Protein AF-A0A8U0UR99-F1 (afdb_monomer)

Radius of gyration: 28.49 Å; Cα contacts (8 Å, |Δi|>4): 648; chains: 1; bounding box: 60×108×76 Å

Nearest PDB structures (foldseek):
  6sn1-assembly1_B  TM=9.703E-01  e=7.202E-58  Homo sapiens
  9fa7-assembly1_B  TM=9.699E-01  e=3.843E-52  Homo sapiens
  8pk5-assembly1_B  TM=9.490E-01  e=1.479E-50  Homo sapiens
  8rbx-assembly1_n  TM=5.614E-01  e=5.878E-36  Homo sapiens
  6to1-assembly1_A  TM=5.050E-01  e=6.524E-07  Porphyromonas gingivalis ATCC 33277

Secondary structure (DSSP, 8-state):
---------------------SS-----SSHHHHTTS----------------------------EEEEEE-SS-------EEEEEEE-BGGGGSBP--SSS---BHHHHHHHHHHHHHHHHHHH-TT-EEEEEEESSSEEEEEEEES-HHHHHHHHHTPPPBS---HHHHHHHHHHHHHHHT-SSS-EEEEEEE-----SSTT-HHHHHHHGGG--GGG--SPSPSSSEEEEEEEEEEHHHHHHTTHHHHHHHHHHHTTT-EEEEEESS---HHHHHHHHHHHHHHHS--EEEEEEETTEEEEEEEESPPPPEEE-SSS--EEEPPPSEEEEEEEEEHHHH-S--EEEEEEEEE----SS-SSS-------TTHHHHHHHHHTTS--HHHHHHHHHHHHTEEEEEE-S--SS---EEEEEE-

Sequence (423 aa):
MRRLAPASFLSRGFFVPAAVRGRKVYADGLCRRWARGWRFRDEVVSENPGGAPQGKGSQAGRNLRLFVCTLTGNTGIIFIMPTVVVMDVSLSMTRPVSIEGSEEYQRKHLAAHGLTMLFEHMATNYKLEFTALVVFSSLWELMVPFTRDYNTLQEALSNMDDYDKTCLESALVGVCNIVQQEWGGAIPCQVVLVTDGCLGIGRGSLRHSLATHSQRGESNRFPLPFPFPSKLYIMCMANLEELQSTDSLDCLERLIDLNNGEGQIFTIDGPLCLKNVQSMFGKLIDLAYTPFHAVLKCGHLTADVQVFPRPEPFVVDEEIDPIPKVINTDLEIVGFIDIADISSPPVLSRHLVLPIALNKEGDEVGTGITDDNEDENSANQIAGKIPNFCVLLHGSLKVEGMVAIVQLGKEEVTDHLLAITWG

Solvent-accessible surface area (backbone atoms only — not comparable to full-atom values): 25222 Å² total; per-residue (Å²): 137,81,88,86,83,88,83,89,86,88,81,90,77,87,82,76,87,83,82,87,70,73,101,62,89,80,86,77,83,60,73,82,55,60,85,68,69,79,67,84,83,82,79,84,78,87,81,82,91,87,82,87,83,92,77,97,74,83,87,78,78,80,79,69,51,31,34,34,34,32,49,63,73,91,56,100,67,89,51,52,45,40,38,38,38,38,37,52,32,18,51,74,28,64,42,72,42,86,58,103,59,101,58,88,44,26,34,46,54,47,50,41,54,30,49,44,55,52,39,54,47,32,60,71,67,38,61,79,43,33,39,24,38,32,41,31,13,72,60,58,46,76,79,39,68,76,36,66,58,43,64,63,56,48,55,52,58,75,68,68,71,85,36,72,42,39,21,60,66,61,35,47,45,48,53,53,51,56,44,41,72,77,63,39,53,83,43,47,34,42,34,41,36,38,38,56,56,68,48,49,78,60,91,55,6,47,69,49,52,62,74,44,51,92,77,49,57,86,95,63,55,70,57,60,48,59,83,31,52,53,36,43,35,36,43,40,58,39,26,50,68,61,31,60,76,65,63,31,43,66,58,53,54,49,52,29,56,44,34,79,53,36,45,50,80,44,68,34,89,63,77,66,45,66,72,52,41,45,54,48,43,47,52,49,37,69,72,74,60,56,73,36,70,32,39,43,30,50,85,89,49,62,33,49,26,36,39,34,48,61,84,74,68,44,73,59,55,94,86,66,80,66,51,68,48,63,75,45,50,61,37,39,46,79,48,72,46,48,45,81,77,64,63,79,69,69,54,85,54,57,26,35,63,40,78,51,82,78,70,96,70,78,97,70,81,75,100,70,96,74,95,62,90,68,49,67,62,52,50,50,60,51,50,75,70,51,92,51,48,60,61,54,49,43,55,46,29,61,73,73,47,28,25,38,32,24,42,34,64,81,93,73,97,67,74,47,38,29,35,38,30,62,78

pLDDT: mean 72.38, std 26.04, range [21.88, 98.31]

Foldseek 3Di:
DDDDDDDDDDDDDDDDDQDDDPDDGDDDDDPVVPVPPDDDDDPDDDDDDDDDDDDDDDPPPFQAAEAAAEAEDDDDDDLEAAEEEEEEQEPQQQDFFDDPDDDGDGLLNLLLLLVLLVLVLCVPQVLRYWYWYWYDAPAIDGQGATDSPSVSVSVSSVDRDHHHGGQVQNVLVVVLVRCCVPPNAEHEYEYEYEEQLRQGDDPRGLVVCVVCQVVDDPVRHGCFPPSHRYAYEYEHSHAPVVCVVVVSVVSVVVRCVSVVVRYDYFHFHDGRDNVSSNVSSVVVCVVQVHWQWAWEDEPPAIFIKTKPPQDDFDFDDPPPDTDTDAFDSYWYFPFKDACVVCPDRNHPHYIYIGGDDDDPDDPDDDDDDDDCPPVVVVSVVVVVVDDHVSVVVQVVCVVRRMWTWIDGDDDDDHNYIYTHHYD

Structure (mmCIF, N/CA/C/O backbone):
data_AF-A0A8U0UR99-F1
#
_entry.id   AF-A0A8U0UR99-F1
#
loop_
_atom_site.group_PDB
_atom_site.id
_atom_site.type_symbol
_atom_site.label_atom_id
_atom_site.label_alt_id
_atom_site.label_comp_id
_atom_site.label_asym_id
_atom_site.label_entity_id
_atom_site.label_seq_id
_atom_site.pdbx_PDB_ins_code
_atom_site.Cartn_x
_atom_site.Cartn_y
_atom_site.Cartn_z
_atom_site.occupancy
_atom_site.B_iso_or_equiv
_atom_site.auth_seq_id
_atom_site.auth_comp_id
_atom_site.auth_asym_id
_atom_site.auth_atom_id
_atom_site.pdbx_PDB_model_num
ATOM 1 N N . MET A 1 1 ? 21.511 62.601 -39.866 1.00 32.75 1 MET A N 1
ATOM 2 C CA . MET A 1 1 ? 22.386 62.887 -38.699 1.00 32.75 1 MET A CA 1
ATOM 3 C C . MET A 1 1 ? 21.766 62.180 -37.497 1.00 32.75 1 MET A C 1
ATOM 5 O O . MET A 1 1 ? 20.553 62.233 -37.410 1.00 32.75 1 MET A O 1
ATOM 9 N N . ARG A 1 2 ? 22.466 61.483 -36.593 1.00 25.64 2 ARG A N 1
ATOM 10 C CA . ARG A 1 2 ? 23.916 61.329 -36.341 1.00 25.64 2 ARG A CA 1
ATOM 11 C C . ARG A 1 2 ? 24.301 59.834 -36.271 1.00 25.64 2 ARG A C 1
ATOM 13 O O . ARG A 1 2 ? 23.440 58.999 -36.030 1.00 25.64 2 ARG A O 1
ATOM 20 N N . ARG A 1 3 ? 25.591 59.515 -36.437 1.00 21.88 3 ARG A N 1
ATOM 21 C CA . ARG A 1 3 ? 26.181 58.250 -35.950 1.00 21.88 3 ARG A CA 1
ATOM 22 C C . ARG A 1 3 ? 26.460 58.371 -34.448 1.00 21.88 3 ARG A C 1
ATOM 24 O O . ARG A 1 3 ? 26.805 59.469 -34.022 1.00 21.88 3 ARG A O 1
ATOM 31 N N . LEU A 1 4 ? 26.460 57.249 -33.727 1.00 24.34 4 LEU A N 1
ATOM 32 C CA . LEU A 1 4 ? 27.443 56.942 -32.678 1.00 24.34 4 LEU A CA 1
ATOM 33 C C . LEU A 1 4 ? 27.508 55.415 -32.458 1.00 24.34 4 LEU A C 1
ATOM 35 O O . LEU A 1 4 ? 26.488 54.749 -32.338 1.00 24.34 4 LEU A O 1
ATOM 39 N N . ALA A 1 5 ? 28.733 54.901 -32.458 1.00 22.67 5 ALA A N 1
ATOM 40 C CA . ALA A 1 5 ? 29.215 53.575 -32.041 1.00 22.67 5 ALA A CA 1
ATOM 41 C C . ALA A 1 5 ? 30.463 53.858 -31.147 1.00 22.67 5 ALA A C 1
ATOM 43 O O . ALA A 1 5 ? 30.849 55.036 -31.121 1.00 22.67 5 ALA A O 1
ATOM 44 N N . PRO A 1 6 ? 31.152 52.909 -30.458 1.00 35.91 6 PRO A N 1
ATOM 45 C CA . PRO A 1 6 ? 31.175 51.436 -30.566 1.00 35.91 6 PRO A CA 1
ATOM 46 C C . PRO A 1 6 ? 30.788 50.769 -29.195 1.00 35.91 6 PRO A C 1
ATOM 48 O O . PRO A 1 6 ? 30.000 51.381 -28.487 1.00 35.91 6 PRO A O 1
ATOM 51 N N . ALA A 1 7 ? 31.179 49.557 -28.744 1.00 22.98 7 ALA A N 1
ATOM 52 C CA . ALA A 1 7 ? 32.181 48.598 -29.228 1.00 22.98 7 ALA A CA 1
ATOM 53 C C . ALA A 1 7 ? 31.966 47.115 -28.819 1.00 22.98 7 ALA A C 1
ATOM 55 O O . ALA A 1 7 ? 31.486 46.806 -27.738 1.00 22.98 7 ALA A O 1
ATOM 56 N N . SER A 1 8 ? 32.407 46.230 -29.722 1.00 22.56 8 SER A N 1
ATOM 57 C CA . SER A 1 8 ? 33.081 44.922 -29.548 1.00 22.56 8 SER A CA 1
ATOM 58 C C . SER A 1 8 ? 33.061 44.145 -28.212 1.00 22.56 8 SER A C 1
ATOM 60 O O . SER A 1 8 ? 33.629 44.610 -27.228 1.00 22.56 8 SER A O 1
ATOM 62 N N . PHE A 1 9 ? 32.761 42.839 -28.291 1.00 22.05 9 PHE A N 1
ATOM 63 C CA . PHE A 1 9 ? 33.814 41.802 -28.395 1.00 22.05 9 PHE A CA 1
ATOM 64 C C . PHE A 1 9 ? 33.295 40.511 -29.068 1.00 22.05 9 PHE A C 1
ATOM 66 O O . PHE A 1 9 ? 32.100 40.234 -29.061 1.00 22.05 9 PHE A O 1
ATOM 73 N N . LEU A 1 10 ? 34.197 39.746 -29.695 1.00 23.77 10 LEU A N 1
ATOM 74 C CA . LEU A 1 10 ? 33.913 38.485 -30.399 1.00 23.77 10 LEU A CA 1
ATOM 75 C C . LEU A 1 10 ? 34.234 37.271 -29.515 1.00 23.77 10 LEU A C 1
ATOM 77 O O . LEU A 1 10 ? 35.324 37.203 -28.954 1.00 23.77 10 LEU A O 1
ATOM 81 N N . SER A 1 11 ? 33.389 36.240 -29.551 1.00 22.81 11 SER A N 1
ATOM 82 C CA . SER A 1 11 ? 33.832 34.848 -29.398 1.00 22.81 11 SER A CA 1
ATOM 83 C C . SER A 1 11 ? 33.052 33.940 -30.360 1.00 22.81 11 SER A C 1
ATOM 85 O O . SER A 1 11 ? 31.948 34.265 -30.800 1.00 22.81 11 SER A O 1
ATOM 87 N N . ARG A 1 12 ? 33.693 32.860 -30.821 1.00 22.92 12 ARG A N 1
ATOM 88 C CA . ARG A 1 12 ? 33.238 32.066 -31.975 1.00 22.92 12 ARG A CA 1
ATOM 89 C C . ARG A 1 12 ? 32.250 30.978 -31.552 1.00 22.92 12 ARG A C 1
ATOM 91 O O . ARG A 1 12 ? 32.656 30.009 -30.921 1.00 22.92 12 ARG A O 1
ATOM 98 N N . GLY A 1 13 ? 30.997 31.081 -31.989 1.00 22.08 13 GLY A N 1
ATOM 99 C CA . GLY A 1 13 ? 30.072 29.947 -31.977 1.00 22.08 13 GLY A CA 1
ATOM 100 C C . GLY A 1 13 ? 30.365 28.985 -33.133 1.00 22.08 13 GLY A C 1
ATOM 101 O O . GLY A 1 13 ? 30.392 29.404 -34.291 1.00 22.08 13 GLY A O 1
ATOM 102 N N . PHE A 1 14 ? 30.558 27.697 -32.838 1.00 21.89 14 PHE A N 1
ATOM 103 C CA . PHE A 1 14 ? 30.537 26.649 -33.861 1.00 21.89 14 PHE A CA 1
ATOM 104 C C . PHE A 1 14 ? 29.090 26.418 -34.317 1.00 21.89 14 PHE A C 1
ATOM 106 O O . PHE A 1 14 ? 28.300 25.785 -33.621 1.00 21.89 14 PHE A O 1
ATOM 113 N N . PHE A 1 15 ? 28.743 26.926 -35.499 1.00 22.31 15 PHE A N 1
ATOM 114 C CA . PHE A 1 15 ? 27.506 26.556 -36.184 1.00 22.31 15 PHE A CA 1
ATOM 115 C C . PHE A 1 15 ? 27.646 25.149 -36.779 1.00 22.31 15 PHE A C 1
ATOM 117 O O . PHE A 1 15 ? 28.438 24.944 -37.698 1.00 22.31 15 PHE A O 1
ATOM 124 N N . VAL A 1 16 ? 26.834 24.201 -36.308 1.00 24.34 16 VAL A N 1
ATOM 125 C CA . VAL A 1 16 ? 26.556 22.956 -37.040 1.00 24.34 16 VAL A CA 1
ATOM 126 C C . VAL A 1 16 ? 25.302 23.195 -37.894 1.00 24.34 16 VAL A C 1
ATOM 128 O O . VAL A 1 16 ? 24.272 23.593 -37.345 1.00 24.34 16 VAL A O 1
ATOM 131 N N . PRO A 1 17 ? 25.348 23.013 -39.227 1.00 23.81 17 PRO A N 1
ATOM 132 C CA . PRO A 1 17 ? 24.218 23.332 -40.092 1.00 23.81 17 PRO A CA 1
ATOM 133 C C . PRO A 1 17 ? 23.117 22.265 -39.996 1.00 23.81 17 PRO A C 1
ATOM 135 O O . PRO A 1 17 ? 23.226 21.183 -40.570 1.00 23.81 17 PRO A O 1
ATOM 138 N N . ALA A 1 18 ? 22.014 22.592 -39.322 1.00 25.95 18 ALA A N 1
ATOM 139 C CA . ALA A 1 18 ? 20.805 21.774 -39.341 1.00 25.95 18 ALA A CA 1
ATOM 140 C C . ALA A 1 18 ? 20.075 21.916 -40.692 1.00 25.95 18 ALA A C 1
ATOM 142 O O . ALA A 1 18 ? 19.408 22.917 -40.957 1.00 25.95 18 ALA A O 1
ATOM 143 N N . ALA A 1 19 ? 20.180 20.903 -41.555 1.00 25.22 19 ALA A N 1
ATOM 144 C CA . ALA A 1 19 ? 19.436 20.851 -42.812 1.00 25.22 19 ALA A CA 1
ATOM 145 C C . ALA A 1 19 ? 17.978 20.414 -42.566 1.00 25.22 19 ALA A C 1
ATOM 147 O O . ALA A 1 19 ? 17.679 19.228 -42.431 1.00 25.22 19 ALA A O 1
ATOM 148 N N . VAL A 1 20 ? 17.050 21.374 -42.523 1.00 25.61 20 VAL A N 1
ATOM 149 C CA . VAL A 1 20 ? 15.618 21.097 -42.327 1.00 25.61 20 VAL A CA 1
ATOM 150 C C . VAL A 1 20 ? 14.981 20.572 -43.619 1.00 25.61 20 VAL A C 1
ATOM 152 O O . VAL A 1 20 ? 14.888 21.287 -44.617 1.00 25.61 20 VAL A O 1
ATOM 155 N N . ARG A 1 21 ? 14.465 19.336 -43.591 1.00 23.89 21 ARG A N 1
ATOM 156 C CA . ARG A 1 21 ? 13.593 18.773 -44.639 1.00 23.89 21 ARG A CA 1
ATOM 157 C C . ARG A 1 21 ? 12.435 17.984 -44.012 1.00 23.89 21 ARG A C 1
ATOM 159 O O . ARG A 1 21 ? 12.534 16.787 -43.765 1.00 23.89 21 ARG A O 1
ATOM 166 N N . GLY A 1 22 ? 11.312 18.669 -43.788 1.00 35.94 22 GLY A N 1
ATOM 167 C CA . GLY A 1 22 ? 10.090 18.083 -43.219 1.00 35.94 22 GLY A CA 1
ATOM 168 C C . GLY A 1 22 ? 10.122 17.896 -41.694 1.00 35.94 22 GLY A C 1
ATOM 169 O O . GLY A 1 22 ? 11.086 18.257 -41.025 1.00 35.94 22 GLY A O 1
ATOM 170 N N . ARG A 1 23 ? 9.037 17.342 -41.130 1.00 25.88 23 ARG A N 1
ATOM 171 C CA . ARG A 1 23 ? 8.824 17.171 -39.675 1.00 25.88 23 ARG A CA 1
ATOM 172 C C . ARG A 1 23 ? 9.612 15.994 -39.059 1.00 25.88 23 ARG A C 1
ATOM 174 O O . ARG A 1 23 ? 9.027 15.179 -38.351 1.00 25.88 23 ARG A O 1
ATOM 181 N N . LYS A 1 24 ? 10.917 15.873 -39.322 1.00 26.02 24 LYS A N 1
ATOM 182 C CA . LYS A 1 24 ? 11.817 14.968 -38.579 1.00 26.02 24 LYS A CA 1
ATOM 183 C C . LYS A 1 24 ? 13.191 15.609 -38.393 1.00 26.02 24 LYS A C 1
ATOM 185 O O . LYS A 1 24 ? 13.793 16.068 -39.359 1.00 26.02 24 LYS A O 1
ATOM 190 N N . VAL A 1 25 ? 13.681 15.597 -37.156 1.00 27.34 25 VAL A N 1
ATOM 191 C CA . VAL A 1 25 ? 15.078 15.896 -36.817 1.00 27.34 25 VAL A CA 1
ATOM 192 C C . VAL A 1 25 ? 15.845 14.576 -36.852 1.00 27.34 25 VAL A C 1
ATOM 194 O O . VAL A 1 25 ? 15.383 13.589 -36.283 1.00 27.34 25 VAL A O 1
ATOM 197 N N . TYR A 1 26 ? 16.992 14.546 -37.527 1.00 26.92 26 TYR A N 1
ATOM 198 C CA . TYR A 1 26 ? 17.878 13.382 -37.561 1.00 26.92 26 TYR A CA 1
ATOM 199 C C . TYR A 1 26 ? 19.118 13.659 -36.709 1.00 26.92 26 TYR A C 1
ATOM 201 O O . TYR A 1 26 ? 19.802 14.657 -36.931 1.00 26.92 26 TYR A O 1
ATOM 209 N N . ALA A 1 27 ? 19.418 12.767 -35.764 1.00 26.42 27 ALA A N 1
ATOM 210 C CA . ALA A 1 27 ? 20.737 12.690 -35.144 1.00 26.42 27 ALA A CA 1
ATOM 211 C C . ALA A 1 27 ? 21.693 11.965 -36.106 1.00 26.42 27 ALA A C 1
ATOM 213 O O . ALA A 1 27 ? 21.339 10.923 -36.665 1.00 26.42 27 ALA A O 1
ATOM 214 N N . ASP A 1 28 ? 22.877 12.531 -36.333 1.00 27.25 28 ASP A N 1
ATOM 215 C CA . ASP A 1 28 ? 23.765 12.092 -37.411 1.00 27.25 28 ASP A CA 1
ATOM 216 C C . ASP A 1 28 ? 24.682 10.914 -37.017 1.00 27.25 28 ASP A C 1
ATOM 218 O O . ASP A 1 28 ? 25.155 10.800 -35.885 1.00 27.25 28 ASP A O 1
ATOM 222 N N . GLY A 1 29 ? 24.970 10.055 -37.997 1.00 30.14 29 GLY A N 1
ATOM 223 C CA . GLY A 1 29 ? 26.143 9.177 -38.053 1.00 30.14 29 GLY A CA 1
ATOM 224 C C . GLY A 1 29 ? 26.249 7.993 -37.081 1.00 30.14 29 GLY A C 1
ATOM 225 O O . GLY A 1 29 ? 26.397 6.854 -37.532 1.00 30.14 29 GLY A O 1
ATOM 226 N N . LEU A 1 30 ? 26.284 8.231 -35.766 1.00 31.12 30 LEU A N 1
ATOM 227 C CA . LEU A 1 30 ? 26.978 7.322 -34.839 1.00 31.12 30 LEU A CA 1
ATOM 228 C C . LEU A 1 30 ? 26.222 6.023 -34.508 1.00 31.12 30 LEU A C 1
ATOM 230 O O . LEU A 1 30 ? 26.821 4.947 -34.578 1.00 31.12 30 LEU A O 1
ATOM 234 N N . CYS A 1 31 ? 24.921 6.083 -34.200 1.00 32.50 31 CYS A N 1
ATOM 235 C CA . CYS A 1 31 ? 24.180 4.920 -33.676 1.00 32.50 31 CYS A CA 1
ATOM 236 C C . CYS A 1 31 ? 24.185 3.707 -34.635 1.00 32.50 31 CYS A C 1
ATOM 238 O O . CYS A 1 31 ? 24.333 2.565 -34.205 1.00 32.50 31 CYS A O 1
ATOM 240 N N . ARG A 1 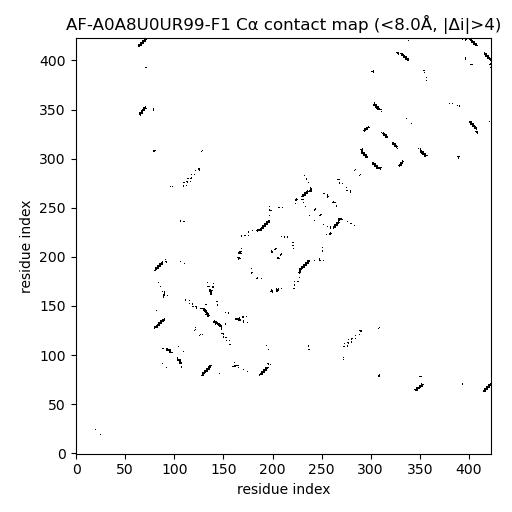32 ? 24.147 3.938 -35.958 1.00 29.14 32 ARG A N 1
ATOM 241 C CA . ARG A 1 32 ? 24.072 2.873 -36.984 1.00 29.14 32 ARG A CA 1
ATOM 242 C C . ARG A 1 32 ? 25.349 2.044 -37.187 1.00 29.14 32 ARG A C 1
ATOM 244 O O . ARG A 1 32 ? 25.333 1.110 -38.002 1.00 29.14 32 ARG A O 1
ATOM 251 N N . ARG A 1 33 ? 26.462 2.385 -36.524 1.00 29.48 33 ARG A N 1
ATOM 252 C CA . ARG A 1 33 ? 27.688 1.560 -36.516 1.00 29.48 33 ARG A CA 1
ATOM 253 C C . ARG A 1 33 ? 27.797 0.657 -35.291 1.00 29.48 33 ARG A C 1
ATOM 255 O O . ARG A 1 33 ? 28.336 -0.435 -35.429 1.00 29.48 33 ARG A O 1
ATOM 262 N N . TRP A 1 34 ? 27.264 1.068 -34.142 1.00 36.88 34 TRP A N 1
ATOM 263 C CA . TRP A 1 34 ? 27.433 0.332 -32.885 1.00 36.88 34 TRP A CA 1
ATOM 264 C C . TRP A 1 34 ? 26.626 -0.975 -32.872 1.00 36.88 34 TRP A C 1
ATOM 266 O O . TRP A 1 34 ? 27.203 -2.034 -32.641 1.00 36.88 34 TRP A O 1
ATOM 276 N N . ALA A 1 35 ? 25.357 -0.938 -33.298 1.00 30.86 35 ALA A N 1
ATOM 277 C CA . ALA A 1 35 ? 24.477 -2.114 -33.389 1.00 30.86 35 ALA A CA 1
ATOM 278 C C . ALA A 1 35 ? 24.936 -3.219 -34.374 1.00 30.86 35 ALA A C 1
ATOM 280 O O . ALA A 1 35 ? 24.324 -4.278 -34.448 1.00 30.86 35 ALA A O 1
ATOM 281 N N . ARG A 1 36 ? 26.005 -3.003 -35.158 1.00 28.59 36 ARG A N 1
ATOM 282 C CA . ARG A 1 36 ? 26.566 -4.010 -36.083 1.00 28.59 36 ARG A CA 1
ATOM 283 C C . ARG A 1 36 ? 27.942 -4.543 -35.683 1.00 28.59 36 ARG A C 1
ATOM 285 O O . ARG A 1 36 ? 28.464 -5.402 -36.386 1.00 28.59 36 ARG A O 1
ATOM 292 N N . GLY A 1 37 ? 28.525 -4.055 -34.585 1.00 25.31 37 GLY A N 1
ATOM 293 C CA . GLY A 1 37 ? 29.839 -4.502 -34.109 1.00 25.31 37 GLY A CA 1
ATOM 294 C C . GLY A 1 37 ? 29.822 -5.824 -33.333 1.00 25.31 37 GLY A C 1
ATOM 295 O O . GLY A 1 37 ? 30.858 -6.469 -33.230 1.00 25.31 37 GLY A O 1
ATOM 296 N N . TRP A 1 38 ? 28.660 -6.228 -32.811 1.00 28.47 38 TRP A N 1
ATOM 297 C CA . TRP A 1 38 ? 28.499 -7.357 -31.888 1.00 28.47 38 TRP A CA 1
ATOM 298 C C . TRP A 1 38 ? 27.668 -8.484 -32.517 1.00 28.47 38 TRP A C 1
ATOM 300 O O . TRP A 1 38 ? 26.604 -8.848 -32.027 1.00 28.47 38 TRP A O 1
ATOM 310 N N . ARG A 1 39 ? 28.153 -9.046 -33.631 1.00 25.00 39 ARG A N 1
ATOM 311 C CA . ARG A 1 39 ? 27.771 -10.416 -34.010 1.00 25.00 39 ARG A CA 1
ATOM 312 C C . ARG A 1 39 ? 28.743 -11.382 -33.353 1.00 25.00 39 ARG A C 1
ATOM 314 O O . ARG A 1 39 ? 29.945 -11.115 -33.351 1.00 25.00 39 ARG A O 1
ATOM 321 N N . PHE A 1 40 ? 28.213 -12.483 -32.825 1.00 24.66 40 PHE A N 1
ATOM 322 C CA . PHE A 1 40 ? 29.013 -13.581 -32.294 1.00 24.66 40 PHE A CA 1
ATOM 323 C C . PHE A 1 40 ? 30.092 -13.998 -33.298 1.00 24.66 40 PHE A C 1
ATOM 325 O O . PHE A 1 40 ? 29.870 -14.046 -34.511 1.00 24.66 40 PHE A O 1
ATOM 332 N N . ARG A 1 41 ? 31.287 -14.260 -32.771 1.00 22.78 41 ARG A N 1
ATOM 333 C CA . ARG A 1 41 ? 32.414 -14.760 -33.545 1.00 22.78 41 ARG A CA 1
ATOM 334 C C . ARG A 1 41 ? 32.322 -16.282 -33.527 1.00 22.78 41 ARG A C 1
ATOM 336 O O . ARG A 1 41 ? 32.812 -16.905 -32.593 1.00 22.78 41 ARG A O 1
ATOM 343 N N . ASP A 1 42 ? 31.665 -16.855 -34.530 1.00 24.19 42 ASP A N 1
ATOM 344 C CA . ASP A 1 42 ? 31.584 -18.308 -34.687 1.00 24.19 42 ASP A CA 1
ATOM 345 C C . ASP A 1 42 ? 32.987 -18.876 -34.966 1.00 24.19 42 ASP A C 1
ATOM 347 O O . ASP A 1 42 ? 33.482 -18.836 -36.097 1.00 24.19 42 ASP A O 1
ATOM 351 N N . GLU A 1 43 ? 33.652 -19.401 -33.935 1.00 23.69 43 GLU A N 1
ATOM 352 C CA . GLU A 1 43 ? 34.838 -20.238 -34.117 1.00 23.69 43 GLU A CA 1
ATOM 353 C C . GLU A 1 43 ? 34.405 -21.626 -34.592 1.00 23.69 43 GLU A C 1
ATOM 355 O O . GLU A 1 43 ? 34.024 -22.504 -33.819 1.00 23.69 43 GLU A O 1
ATOM 360 N N . VAL A 1 44 ? 34.471 -21.819 -35.910 1.00 23.80 44 VAL A N 1
ATOM 361 C CA . VAL A 1 44 ? 34.269 -23.119 -36.552 1.00 23.80 44 VAL A CA 1
ATOM 362 C C . VAL A 1 44 ? 35.461 -24.026 -36.235 1.00 23.80 44 VAL A C 1
ATOM 364 O O . VAL A 1 44 ? 36.458 -24.041 -36.959 1.00 23.80 44 VAL A O 1
ATOM 367 N N . VAL A 1 45 ? 35.350 -24.808 -35.162 1.00 25.64 45 VAL A N 1
ATOM 368 C CA . VAL A 1 45 ? 36.229 -25.958 -34.915 1.00 25.64 45 VAL A CA 1
ATOM 369 C C . VAL A 1 45 ? 35.701 -27.147 -35.714 1.00 25.64 45 VAL A C 1
ATOM 371 O O . VAL A 1 45 ? 34.583 -27.613 -35.507 1.00 25.64 45 VAL A O 1
ATOM 374 N N . SER A 1 46 ? 36.501 -27.628 -36.664 1.00 24.94 46 SER A N 1
ATOM 375 C CA . SER A 1 46 ? 36.161 -28.784 -37.493 1.00 24.94 46 SER A CA 1
ATOM 376 C C . SER A 1 46 ? 36.550 -30.097 -36.809 1.00 24.94 46 SER A C 1
ATOM 378 O O . SER A 1 46 ? 37.743 -30.361 -36.651 1.00 24.94 46 SER A O 1
ATOM 380 N N . GLU A 1 47 ? 35.580 -30.966 -36.525 1.00 25.64 47 GLU A N 1
ATOM 381 C CA . GLU A 1 47 ? 35.840 -32.378 -36.221 1.00 25.64 47 GLU A CA 1
ATOM 382 C C . GLU A 1 47 ? 35.206 -33.300 -37.271 1.00 25.64 47 GLU A C 1
ATOM 384 O O . GLU A 1 47 ? 34.086 -33.088 -37.736 1.00 25.64 47 GLU A O 1
ATOM 389 N N . ASN A 1 48 ? 35.969 -34.319 -37.674 1.00 27.69 48 ASN A N 1
ATOM 390 C CA . ASN A 1 48 ? 35.563 -35.340 -38.641 1.00 27.69 48 ASN A CA 1
ATOM 391 C C . ASN A 1 48 ? 34.932 -36.548 -37.908 1.00 27.69 48 ASN A C 1
ATOM 393 O O . ASN A 1 48 ? 35.200 -36.755 -36.725 1.00 27.69 48 ASN A O 1
ATOM 397 N N . PRO A 1 49 ? 34.099 -37.366 -38.576 1.00 32.06 49 PRO A N 1
ATOM 398 C CA . PRO A 1 49 ? 33.163 -38.255 -37.890 1.00 32.06 49 PRO A CA 1
ATOM 399 C C . PRO A 1 49 ? 33.760 -39.614 -37.498 1.00 32.06 49 PRO A C 1
ATOM 401 O O . PRO A 1 49 ? 34.453 -40.251 -38.291 1.00 32.06 49 PRO A O 1
ATOM 404 N N . GLY A 1 50 ? 33.363 -40.138 -36.332 1.00 24.83 50 GLY A N 1
ATOM 405 C CA . GLY A 1 50 ? 33.549 -41.557 -36.012 1.00 24.83 50 GLY A CA 1
ATOM 406 C C . GLY A 1 50 ? 33.328 -41.940 -34.548 1.00 24.83 50 GLY A C 1
ATOM 407 O O . GLY A 1 50 ? 34.248 -41.831 -33.747 1.00 24.83 50 GLY A O 1
ATOM 408 N N . GLY A 1 51 ? 32.154 -42.495 -34.222 1.00 25.11 51 GLY A N 1
ATOM 409 C CA . GLY A 1 51 ? 31.938 -43.224 -32.962 1.00 25.11 51 GLY A CA 1
ATOM 410 C C . GLY A 1 51 ? 30.576 -42.996 -32.304 1.00 25.11 51 GLY A C 1
ATOM 411 O O . GLY A 1 51 ? 30.345 -41.966 -31.685 1.00 25.11 51 GLY A O 1
ATOM 412 N N . ALA A 1 52 ? 29.694 -43.997 -32.370 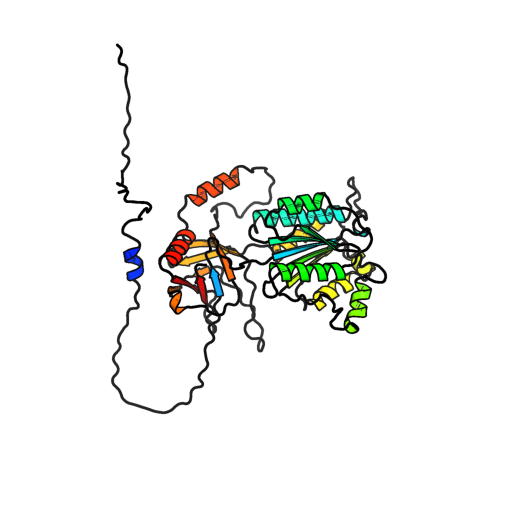1.00 27.05 52 ALA A N 1
ATOM 413 C CA . ALA A 1 52 ? 28.609 -44.144 -31.395 1.00 27.05 52 ALA A CA 1
ATOM 414 C C . ALA A 1 52 ? 29.179 -44.775 -30.104 1.00 27.05 52 ALA A C 1
ATOM 416 O O . ALA A 1 52 ? 30.138 -45.548 -30.190 1.00 27.05 52 ALA A O 1
ATOM 417 N N . PRO A 1 53 ? 28.587 -44.514 -28.924 1.00 32.94 53 PRO A N 1
ATOM 418 C CA . PRO A 1 53 ? 27.504 -45.403 -28.498 1.00 32.94 53 PRO A CA 1
ATOM 419 C C . PRO A 1 53 ? 26.328 -44.709 -27.778 1.00 32.94 53 PRO A C 1
ATOM 421 O O . PRO A 1 53 ? 26.292 -43.503 -27.564 1.00 32.94 53 PRO A O 1
ATOM 424 N N . GLN A 1 54 ? 25.327 -45.523 -27.440 1.00 30.31 54 GLN A N 1
ATOM 425 C CA . GLN A 1 54 ? 24.049 -45.134 -26.841 1.00 30.31 54 GLN A CA 1
ATOM 426 C C . GLN A 1 54 ? 24.176 -44.631 -25.392 1.00 30.31 54 GLN A C 1
ATOM 428 O O . GLN A 1 54 ? 24.866 -45.240 -24.579 1.00 30.31 54 GLN A O 1
ATOM 433 N N . GLY A 1 55 ? 23.372 -43.626 -25.035 1.00 26.47 55 GLY A N 1
ATOM 434 C CA . GLY A 1 55 ? 23.082 -43.250 -23.650 1.00 26.47 55 GLY A CA 1
ATOM 435 C C . GLY A 1 55 ? 21.708 -42.587 -23.546 1.00 26.47 55 GLY A C 1
ATOM 436 O O . GLY A 1 55 ? 21.463 -41.570 -24.188 1.00 26.47 55 GLY A O 1
ATOM 437 N N . LYS A 1 56 ? 20.785 -43.164 -22.764 1.00 31.14 56 LYS A N 1
ATOM 438 C CA . LYS A 1 56 ? 19.481 -42.542 -22.477 1.00 31.14 56 LYS A CA 1
ATOM 439 C C . LYS A 1 56 ? 19.675 -41.416 -21.456 1.00 31.14 56 LYS A C 1
ATOM 441 O O . LYS A 1 56 ? 19.853 -41.703 -20.277 1.00 31.14 56 LYS A O 1
ATOM 446 N N . GLY A 1 57 ? 19.615 -40.162 -21.900 1.00 24.31 57 GLY A N 1
ATOM 447 C CA . GLY A 1 57 ? 19.570 -38.978 -21.036 1.00 24.31 57 GLY A CA 1
ATOM 448 C C . GLY A 1 57 ? 18.158 -38.395 -20.982 1.00 24.31 57 GLY A C 1
ATOM 449 O O . GLY A 1 57 ? 17.541 -38.196 -22.027 1.00 24.31 57 GLY A O 1
ATOM 450 N N . SER A 1 58 ? 17.635 -38.148 -19.778 1.00 25.59 58 SER A N 1
ATOM 451 C CA . SER A 1 58 ? 16.309 -37.546 -19.592 1.00 25.59 58 SER A CA 1
ATOM 452 C C . SER A 1 58 ? 16.285 -36.104 -20.106 1.00 25.59 58 SER A C 1
ATOM 454 O O . SER A 1 58 ? 17.172 -35.311 -19.786 1.00 25.59 58 SER A O 1
ATOM 456 N N . GLN A 1 59 ? 15.262 -35.754 -20.884 1.00 25.34 59 GLN A N 1
ATOM 457 C CA . GLN A 1 59 ? 15.096 -34.422 -21.460 1.00 25.34 59 GLN A CA 1
ATOM 458 C C . GLN A 1 59 ? 14.488 -33.469 -20.418 1.00 25.34 59 GLN A C 1
ATOM 460 O O . GLN A 1 59 ? 13.296 -33.170 -20.444 1.00 25.34 59 GLN A O 1
ATOM 465 N N . ALA A 1 60 ? 15.315 -33.007 -19.478 1.00 25.11 60 ALA A N 1
ATOM 466 C CA . ALA A 1 60 ? 14.933 -31.981 -18.512 1.00 25.11 60 ALA A CA 1
ATOM 467 C C . ALA A 1 60 ? 14.725 -30.635 -19.231 1.00 25.11 60 ALA A C 1
ATOM 469 O O . ALA A 1 60 ? 15.684 -29.935 -19.565 1.00 25.11 60 ALA A O 1
ATOM 470 N N . GLY A 1 61 ? 13.463 -30.286 -19.493 1.00 24.30 61 GLY A N 1
A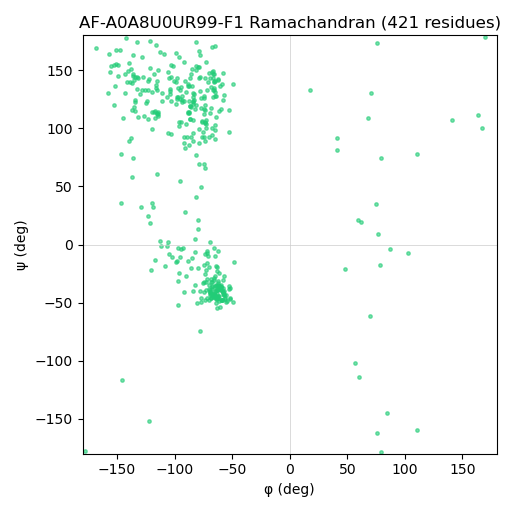TOM 471 C CA . GLY A 1 61 ? 13.090 -28.983 -20.037 1.00 24.30 61 GLY A CA 1
ATOM 472 C C . GLY A 1 61 ? 13.445 -27.873 -19.051 1.00 24.30 61 GLY A C 1
ATOM 473 O O . GLY A 1 61 ? 12.821 -27.754 -17.998 1.00 24.30 61 GLY A O 1
ATOM 474 N N . ARG A 1 62 ? 14.455 -27.061 -19.384 1.00 25.88 62 ARG A N 1
ATOM 475 C CA . ARG A 1 62 ? 14.855 -25.905 -18.574 1.00 25.88 62 ARG A CA 1
ATOM 476 C C . ARG A 1 62 ? 13.814 -24.795 -18.719 1.00 25.88 62 ARG A C 1
ATOM 478 O O . ARG A 1 62 ? 13.823 -24.060 -19.702 1.00 25.88 62 ARG A O 1
ATOM 485 N N . ASN A 1 63 ? 12.930 -24.670 -17.734 1.00 26.09 63 ASN A N 1
ATOM 486 C CA . ASN A 1 63 ? 12.031 -23.525 -17.619 1.00 26.09 63 ASN A CA 1
ATOM 487 C C . ASN A 1 63 ? 12.825 -22.292 -17.160 1.00 26.09 63 ASN A C 1
ATOM 489 O O . ASN A 1 63 ? 12.916 -22.035 -15.959 1.00 26.09 63 ASN A O 1
ATOM 493 N N . LEU A 1 64 ? 13.379 -21.520 -18.102 1.00 28.38 64 LEU A N 1
ATOM 494 C CA . LEU A 1 64 ? 13.846 -20.166 -17.796 1.00 28.38 64 LEU A CA 1
ATOM 495 C C . LEU A 1 64 ? 12.656 -19.343 -17.288 1.00 28.38 64 LEU A C 1
ATOM 497 O O . LEU A 1 64 ? 11.692 -19.111 -18.019 1.00 28.38 64 LEU A O 1
ATOM 501 N N . ARG A 1 65 ? 12.730 -18.893 -16.033 1.00 33.78 65 ARG A N 1
ATOM 502 C CA . ARG A 1 65 ? 11.787 -17.926 -15.465 1.00 33.78 65 ARG A CA 1
ATOM 503 C C . ARG A 1 65 ? 12.394 -16.542 -15.631 1.00 33.78 65 ARG A C 1
ATOM 505 O O . ARG A 1 65 ? 13.340 -16.202 -14.919 1.00 33.78 65 ARG A O 1
ATOM 512 N N . LEU A 1 66 ? 11.868 -15.777 -16.586 1.00 29.30 66 LEU A N 1
ATOM 513 C CA . LEU A 1 66 ? 12.266 -14.388 -16.760 1.00 29.30 66 LEU A CA 1
ATOM 514 C C . LEU A 1 66 ? 11.529 -13.480 -15.769 1.00 29.30 66 LEU A C 1
ATOM 516 O O . LEU A 1 66 ? 10.410 -13.755 -15.341 1.00 29.30 66 LEU A O 1
ATOM 520 N N . PHE A 1 67 ? 12.146 -12.355 -15.451 1.00 37.00 67 PHE A N 1
ATOM 521 C CA . PHE A 1 67 ? 11.446 -11.162 -14.982 1.00 37.00 67 PHE A CA 1
ATOM 522 C C . PHE A 1 67 ? 11.351 -10.188 -16.159 1.00 37.00 67 PHE A C 1
ATOM 524 O O . PHE A 1 67 ? 12.209 -10.225 -17.042 1.00 37.00 67 PHE A O 1
ATOM 531 N N . VAL A 1 68 ? 10.358 -9.294 -16.191 1.00 37.16 68 VAL A N 1
ATOM 532 C CA . VAL A 1 68 ? 10.334 -8.206 -17.186 1.00 37.16 68 VAL A CA 1
ATOM 533 C C . VAL A 1 68 ? 10.264 -6.857 -16.492 1.00 37.16 68 VAL A C 1
ATOM 535 O O . VAL A 1 68 ? 9.230 -6.466 -15.960 1.00 37.16 68 VAL A O 1
ATOM 538 N N . CYS A 1 69 ? 11.369 -6.118 -16.533 1.00 39.81 69 CYS A N 1
ATOM 539 C CA . CYS A 1 69 ? 11.323 -4.683 -16.284 1.00 39.81 69 CYS A CA 1
ATOM 540 C C . CYS A 1 69 ? 10.876 -3.998 -17.571 1.00 39.81 69 CYS A C 1
ATOM 542 O O . CYS A 1 69 ? 11.171 -4.471 -18.666 1.00 39.81 69 CYS A O 1
ATOM 544 N N . THR A 1 70 ? 10.198 -2.865 -17.474 1.00 38.47 70 THR A N 1
ATOM 545 C CA . THR A 1 70 ? 9.768 -2.141 -18.667 1.00 38.47 70 THR A CA 1
ATOM 546 C C . THR A 1 70 ? 10.068 -0.663 -18.524 1.00 38.47 70 THR A C 1
ATOM 548 O O . THR A 1 70 ? 9.646 -0.000 -17.580 1.00 38.47 70 THR A O 1
ATOM 551 N N . LEU A 1 71 ? 10.807 -0.133 -19.494 1.00 37.25 71 LEU A N 1
ATOM 552 C CA . LEU A 1 71 ? 11.022 1.301 -19.635 1.00 37.25 71 LEU A CA 1
ATOM 553 C C . LEU A 1 71 ? 9.836 1.855 -20.436 1.00 37.25 71 LEU A C 1
ATOM 555 O O . LEU A 1 71 ? 9.848 1.800 -21.666 1.00 37.25 71 LEU A O 1
ATOM 559 N N . THR A 1 72 ? 8.783 2.321 -19.757 1.00 37.88 72 THR A N 1
ATOM 560 C CA . THR A 1 72 ? 7.561 2.798 -20.429 1.00 37.88 72 THR A CA 1
ATOM 561 C C . THR A 1 72 ? 7.465 4.311 -20.533 1.00 37.88 72 THR A C 1
ATOM 563 O O . THR A 1 72 ? 7.651 5.032 -19.554 1.00 37.88 72 THR A O 1
ATOM 566 N N . GLY A 1 73 ? 6.973 4.767 -21.684 1.00 29.55 73 GLY A N 1
ATOM 567 C CA . GLY A 1 73 ? 6.168 5.981 -21.774 1.00 29.55 73 GLY A CA 1
ATOM 568 C C . GLY A 1 73 ? 4.763 5.625 -22.263 1.00 29.55 73 GLY A C 1
ATOM 569 O O . GLY A 1 73 ? 4.613 5.308 -23.439 1.00 29.55 73 GLY A O 1
ATOM 570 N N . ASN A 1 74 ? 3.768 5.714 -21.370 1.00 32.19 74 ASN A N 1
ATOM 571 C CA . ASN A 1 74 ? 2.319 5.589 -21.611 1.00 32.19 74 ASN A CA 1
ATOM 572 C C . ASN A 1 74 ? 1.864 4.481 -22.580 1.00 32.19 74 ASN A C 1
ATOM 574 O O . ASN A 1 74 ? 1.484 4.749 -23.722 1.00 32.19 74 ASN A O 1
ATOM 578 N N . THR A 1 75 ? 1.771 3.243 -22.092 1.00 29.56 75 THR A N 1
ATOM 579 C CA . THR A 1 75 ? 0.862 2.226 -22.653 1.00 29.56 75 THR A CA 1
ATOM 580 C C . THR A 1 75 ? 0.410 1.271 -21.536 1.00 29.56 75 THR A C 1
ATOM 582 O O . THR A 1 75 ? 1.139 1.067 -20.568 1.00 29.56 75 THR A O 1
ATOM 585 N N . GLY A 1 76 ? -0.837 0.786 -21.597 1.00 35.09 76 GLY A N 1
ATOM 586 C CA . GLY A 1 76 ? -1.590 0.257 -20.444 1.00 35.09 76 GLY A CA 1
ATOM 587 C C . GLY A 1 76 ? -1.171 -1.123 -19.925 1.00 35.09 76 GLY A C 1
ATOM 588 O O . GLY A 1 76 ? -1.931 -2.079 -20.042 1.00 35.09 76 GLY A O 1
ATOM 589 N N . ILE A 1 77 ? 0.013 -1.218 -19.324 1.00 40.62 77 ILE A N 1
ATOM 590 C CA . ILE A 1 77 ? 0.457 -2.358 -18.513 1.00 40.62 77 ILE A CA 1
ATOM 591 C C . ILE A 1 77 ? 0.529 -1.889 -17.051 1.00 40.62 77 ILE A C 1
ATOM 593 O O . ILE A 1 77 ? 1.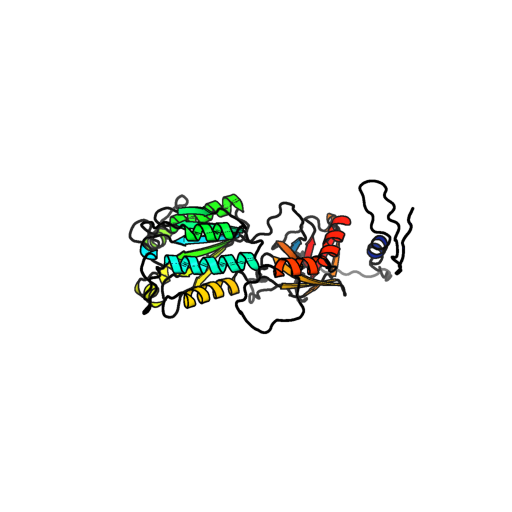094 -0.839 -16.755 1.00 40.62 77 ILE A O 1
ATOM 597 N N . ILE A 1 78 ? -0.070 -2.655 -16.137 1.00 43.53 78 ILE A N 1
ATOM 598 C CA . ILE A 1 78 ? -0.214 -2.291 -14.720 1.00 43.53 78 ILE A CA 1
ATOM 599 C C . ILE A 1 78 ? 1.077 -2.667 -13.966 1.00 43.53 78 ILE A C 1
ATOM 601 O O . ILE A 1 78 ? 1.265 -3.813 -13.570 1.00 43.53 78 ILE A O 1
ATOM 605 N N . PHE A 1 79 ? 1.982 -1.694 -13.804 1.00 53.97 79 PHE A N 1
ATOM 606 C CA . PHE A 1 79 ? 3.211 -1.775 -12.987 1.00 53.97 79 PHE A CA 1
ATOM 607 C C . PHE A 1 79 ? 2.975 -1.190 -11.591 1.00 53.97 79 PHE A C 1
ATOM 609 O O . PHE A 1 79 ? 3.594 -0.198 -11.204 1.00 53.97 79 PHE A O 1
ATOM 616 N N . ILE A 1 80 ? 1.961 -1.695 -10.898 1.00 65.19 80 ILE A N 1
ATOM 617 C CA . ILE A 1 80 ? 1.373 -1.019 -9.743 1.00 65.19 80 ILE A CA 1
ATOM 618 C C . ILE A 1 80 ? 1.190 -2.059 -8.646 1.00 65.19 80 ILE A C 1
ATOM 620 O O . ILE A 1 80 ? 0.510 -3.057 -8.860 1.00 65.19 80 ILE A O 1
ATOM 624 N N . MET A 1 81 ? 1.798 -1.809 -7.492 1.00 76.56 81 MET A N 1
ATOM 625 C CA . MET A 1 81 ? 1.208 -2.199 -6.219 1.00 76.56 81 MET A CA 1
ATOM 626 C C . MET A 1 81 ? 0.243 -1.047 -5.879 1.00 76.56 81 MET A C 1
ATOM 628 O O . MET A 1 81 ? 0.600 0.111 -6.112 1.00 76.56 81 MET A O 1
ATOM 632 N N . PRO A 1 82 ? -1.024 -1.306 -5.527 1.00 91.50 82 PRO A N 1
ATOM 633 C CA . PRO A 1 82 ? -1.879 -0.281 -4.967 1.00 91.50 82 PRO A CA 1
ATOM 634 C C . PRO A 1 82 ? -2.008 -0.466 -3.456 1.00 91.50 82 PRO A C 1
ATOM 636 O O . PRO A 1 82 ? -1.903 -1.571 -2.918 1.00 91.50 82 PRO A O 1
ATOM 639 N N . THR A 1 83 ? -2.296 0.638 -2.782 1.00 96.12 83 THR A N 1
ATOM 640 C CA . THR A 1 83 ? -2.494 0.709 -1.340 1.00 96.12 83 THR A CA 1
ATOM 641 C C . THR A 1 83 ? -3.938 1.105 -1.036 1.00 96.12 83 THR A C 1
ATOM 643 O O . THR A 1 83 ? -4.472 2.058 -1.602 1.00 96.12 83 THR A O 1
ATOM 646 N N . VAL A 1 84 ? -4.590 0.391 -0.121 1.00 98.06 84 VAL A N 1
ATOM 647 C CA . VAL A 1 84 ? -5.905 0.761 0.416 1.00 98.06 84 VAL A CA 1
ATOM 648 C C . VAL A 1 84 ? -5.757 1.084 1.893 1.00 98.06 84 VAL A C 1
ATOM 650 O O . VAL A 1 84 ? -5.494 0.201 2.708 1.00 98.06 84 VAL A O 1
ATOM 653 N N . VAL A 1 85 ? -5.952 2.352 2.245 1.00 98.31 85 VAL A N 1
ATOM 654 C CA . VAL A 1 85 ? -6.068 2.784 3.637 1.00 98.31 85 VAL A CA 1
ATOM 655 C C . VAL A 1 85 ? -7.503 2.563 4.098 1.00 98.31 85 VAL A C 1
ATOM 657 O O . VAL A 1 85 ? -8.445 2.990 3.432 1.00 98.31 85 VAL A O 1
ATOM 660 N N . VAL A 1 86 ? -7.667 1.900 5.240 1.00 97.75 86 VAL A N 1
ATOM 661 C CA . VAL A 1 86 ? -8.956 1.591 5.864 1.00 97.75 86 VAL A CA 1
ATOM 662 C C . VAL A 1 86 ? -8.977 2.246 7.242 1.00 97.75 86 VAL A C 1
ATOM 664 O O . VAL A 1 86 ? -8.387 1.737 8.191 1.00 97.75 86 VAL A O 1
ATOM 667 N N . MET A 1 87 ? -9.620 3.404 7.340 1.00 96.81 87 MET A N 1
ATOM 668 C CA . MET A 1 87 ? -9.634 4.260 8.525 1.00 96.81 87 MET A CA 1
ATOM 669 C C . MET A 1 87 ? -10.900 4.027 9.360 1.00 96.81 87 MET A C 1
ATOM 671 O O . MET A 1 87 ? -12.019 4.163 8.866 1.00 96.81 87 MET A O 1
ATOM 675 N N . ASP A 1 88 ? -10.725 3.713 10.640 1.00 95.50 88 ASP A N 1
ATOM 676 C CA . ASP A 1 88 ? -11.811 3.640 11.617 1.00 95.50 88 ASP A CA 1
ATOM 677 C C . ASP A 1 88 ? -12.280 5.054 11.999 1.00 95.50 88 ASP A C 1
ATOM 679 O O . ASP A 1 88 ? -11.482 5.901 12.407 1.00 95.50 88 ASP A O 1
ATOM 683 N N . VAL A 1 89 ? -13.582 5.305 11.859 1.00 94.88 89 VAL A N 1
ATOM 684 C CA . VAL A 1 89 ? -14.245 6.579 12.198 1.00 94.88 89 VAL A CA 1
ATOM 685 C C . VAL A 1 89 ? -15.386 6.379 13.206 1.00 94.88 89 VAL A C 1
ATOM 687 O O . VAL A 1 89 ? -16.340 7.152 13.265 1.00 94.88 89 VAL A O 1
ATOM 690 N N . SER A 1 90 ? -15.329 5.303 13.995 1.00 93.44 90 SER A N 1
ATOM 691 C CA . SER A 1 90 ? -16.319 5.001 15.033 1.00 93.44 90 SER A CA 1
ATOM 692 C C . SER A 1 90 ? -16.125 5.808 16.327 1.00 93.44 90 SER A C 1
ATOM 694 O O . SER A 1 90 ? -15.063 6.379 16.583 1.00 93.44 90 SER A O 1
ATOM 696 N N . LEU A 1 91 ? -17.133 5.807 17.211 1.00 91.88 91 LEU A N 1
ATOM 697 C CA . LEU A 1 91 ? -17.109 6.583 18.459 1.00 91.88 91 LEU A CA 1
ATOM 698 C C . LEU A 1 91 ? -15.910 6.260 19.365 1.00 91.88 91 LEU A C 1
ATOM 700 O O . LEU A 1 91 ? -15.485 7.127 20.130 1.00 91.88 91 LEU A O 1
ATOM 704 N N . SER A 1 92 ? -15.334 5.054 19.299 1.00 91.38 92 SER A N 1
ATOM 705 C CA . SER A 1 92 ? -14.159 4.699 20.107 1.00 91.38 92 SER A CA 1
ATOM 706 C C . SER A 1 92 ? -12.916 5.507 19.715 1.00 91.38 92 SER A C 1
ATOM 708 O O . SER A 1 92 ? -12.116 5.852 20.588 1.00 91.38 92 SER A O 1
ATOM 710 N N . MET A 1 93 ? -12.823 5.931 18.451 1.00 92.75 93 MET A N 1
ATOM 711 C CA . MET A 1 93 ? -11.751 6.783 17.930 1.00 92.75 93 MET A CA 1
ATOM 712 C C . MET A 1 93 ? -11.832 8.236 18.433 1.00 92.75 93 MET A C 1
ATOM 714 O O . MET A 1 93 ? -10.832 8.957 18.392 1.00 92.75 93 MET A O 1
ATOM 718 N N . THR A 1 94 ? -12.978 8.659 18.982 1.00 91.75 94 THR A N 1
ATOM 719 C CA . THR A 1 94 ? -13.136 9.980 19.628 1.00 91.75 94 THR A CA 1
ATOM 720 C C . THR A 1 94 ? -12.635 10.012 21.076 1.00 91.75 94 THR A C 1
ATOM 722 O O . THR A 1 94 ? -12.578 11.076 21.694 1.00 91.75 94 THR A O 1
ATOM 725 N N . ARG A 1 95 ? -12.237 8.859 21.641 1.00 90.06 95 ARG A N 1
ATOM 726 C CA . ARG A 1 95 ? -11.700 8.782 23.008 1.00 90.06 95 ARG A CA 1
ATOM 727 C C . ARG A 1 95 ? -10.453 9.670 23.154 1.00 90.06 95 ARG A C 1
ATOM 729 O O . ARG A 1 95 ? -9.595 9.652 22.263 1.00 90.06 95 ARG A O 1
ATOM 736 N N . PRO A 1 96 ? -10.313 10.403 24.274 1.00 88.94 96 PRO A N 1
ATOM 737 C CA . PRO A 1 96 ? -9.152 11.247 24.512 1.00 88.94 96 PRO A CA 1
ATOM 738 C C . PRO A 1 96 ? -7.890 10.401 24.687 1.00 88.94 96 PRO A C 1
ATOM 740 O O . PRO A 1 96 ? -7.914 9.294 25.235 1.00 88.94 96 PRO A O 1
ATOM 743 N N . VAL A 1 97 ? -6.774 10.954 24.235 1.00 85.69 97 VAL A N 1
ATOM 744 C CA . VAL A 1 97 ? -5.431 10.448 24.488 1.00 85.69 97 VAL A CA 1
ATOM 745 C C . VAL A 1 97 ? -4.952 11.065 25.799 1.00 85.69 97 VAL A C 1
ATOM 747 O O . VAL A 1 97 ? -4.942 12.283 25.950 1.00 85.69 97 VAL A O 1
ATOM 750 N N . SER A 1 98 ? -4.575 10.229 26.768 1.00 67.31 98 SER A N 1
ATOM 751 C CA . SER A 1 98 ? -4.153 10.702 28.090 1.00 67.31 98 SER A CA 1
ATOM 752 C C . SER A 1 98 ? -2.755 11.322 28.028 1.00 67.31 98 SER A C 1
ATOM 754 O O . SER A 1 98 ? -1.754 10.624 28.175 1.00 67.31 98 SER A O 1
ATOM 756 N N . ILE A 1 99 ? -2.697 12.638 27.827 1.00 61.22 99 ILE A N 1
ATOM 757 C CA . ILE A 1 99 ? -1.473 13.440 27.876 1.00 61.22 99 ILE A CA 1
ATOM 758 C C . ILE A 1 99 ? -1.539 14.339 29.112 1.00 61.22 99 ILE A C 1
ATOM 760 O O . ILE A 1 99 ? -2.450 15.154 29.253 1.00 61.22 99 ILE A O 1
ATOM 764 N N . GLU A 1 100 ? -0.545 14.240 29.996 1.00 52.34 100 GLU A N 1
ATOM 765 C CA . GLU A 1 100 ? -0.330 15.209 31.078 1.00 52.34 100 GLU A CA 1
ATOM 766 C C . GLU A 1 100 ? 0.252 16.522 30.506 1.00 52.34 100 GLU A C 1
ATOM 768 O O . GLU A 1 100 ? 1.403 16.872 30.757 1.00 52.34 100 GLU A O 1
ATOM 773 N N . GLY A 1 101 ? -0.522 17.244 29.683 1.00 49.69 101 GLY A N 1
ATOM 774 C CA . GLY A 1 101 ? -0.079 18.506 29.080 1.00 49.69 101 GLY A CA 1
ATOM 775 C C . GLY A 1 101 ? -0.893 19.005 27.879 1.00 49.69 101 GLY A C 1
ATOM 776 O O . GLY A 1 101 ? -0.799 18.446 26.794 1.00 49.69 101 GLY A O 1
ATOM 777 N N . SER A 1 102 ? -1.614 20.112 28.098 1.00 48.44 102 SER A N 1
ATOM 778 C CA . SER A 1 102 ? -2.132 21.139 27.160 1.00 48.44 102 SER A CA 1
ATOM 779 C C . SER A 1 102 ? -2.882 20.800 25.858 1.00 48.44 102 SER A C 1
ATOM 781 O O . SER A 1 102 ? -3.598 21.687 25.402 1.00 48.44 102 SER A O 1
ATOM 783 N N . GLU A 1 103 ? -2.780 19.616 25.251 1.00 54.19 103 GLU A N 1
ATOM 784 C CA . GLU A 1 103 ? -3.455 19.307 23.975 1.00 54.19 103 GLU A CA 1
ATOM 785 C C . GLU A 1 103 ? -4.314 18.035 24.068 1.00 54.19 103 GLU A C 1
ATOM 787 O O . GLU A 1 103 ? -3.811 16.915 24.167 1.00 54.19 103 GLU A O 1
ATOM 792 N N . GLU A 1 104 ? -5.639 18.212 24.013 1.00 69.56 104 GLU A N 1
ATOM 793 C CA . GLU A 1 104 ? -6.634 17.131 24.049 1.00 69.56 104 GLU A CA 1
ATOM 794 C C . GLU A 1 104 ? -6.761 16.437 22.677 1.00 69.56 104 GLU A C 1
ATOM 796 O O . GLU A 1 104 ? -7.771 16.548 21.977 1.00 69.56 104 GLU A O 1
ATOM 801 N N . TYR A 1 105 ? -5.726 15.700 22.264 1.00 84.88 105 TYR A N 1
ATOM 802 C CA . TYR A 1 105 ? -5.831 14.839 21.084 1.00 84.88 105 TYR A CA 1
ATOM 803 C C . TYR A 1 105 ? -6.829 13.700 21.321 1.00 84.88 105 TYR A C 1
ATOM 805 O O . TYR A 1 105 ? -6.847 13.064 22.374 1.00 84.88 105 TYR A O 1
ATOM 813 N N . GLN A 1 106 ? -7.620 13.391 20.296 1.00 91.62 106 GLN A N 1
ATOM 814 C CA . GLN A 1 106 ? -8.401 12.160 20.204 1.00 91.62 106 GLN A CA 1
ATOM 815 C C . GLN A 1 106 ? -7.623 11.127 19.380 1.00 91.62 106 GLN A C 1
ATOM 817 O O . GLN A 1 106 ? -6.727 11.487 18.608 1.00 91.62 106 GLN A O 1
ATOM 822 N N . ARG A 1 107 ? -7.977 9.841 19.488 1.00 93.25 107 ARG A N 1
ATOM 823 C CA . ARG A 1 107 ? -7.313 8.769 18.715 1.00 93.25 107 ARG A CA 1
ATOM 824 C C . ARG A 1 107 ? -7.401 9.015 17.207 1.00 93.25 107 ARG A C 1
ATOM 826 O O . ARG A 1 107 ? -6.401 8.826 16.518 1.00 93.25 107 ARG A O 1
ATOM 833 N N . LYS A 1 108 ? -8.532 9.541 16.716 1.00 93.19 108 LYS A N 1
ATOM 834 C CA . LYS A 1 108 ? -8.702 9.948 15.310 1.00 93.19 108 LYS A CA 1
ATOM 835 C C . LYS A 1 108 ? -7.711 11.027 14.857 1.00 93.19 108 LYS A C 1
ATOM 837 O O . LYS A 1 108 ? -7.222 10.956 13.736 1.00 93.19 108 LYS A O 1
ATOM 842 N N . HIS A 1 109 ? -7.353 11.981 15.724 1.00 93.00 109 HIS A N 1
ATOM 843 C CA . HIS A 1 109 ? -6.386 13.033 15.386 1.00 93.00 109 HIS A CA 1
ATOM 844 C C . HIS A 1 109 ? -4.976 12.450 15.244 1.00 93.00 109 HIS A C 1
ATOM 846 O O . HIS A 1 109 ? -4.279 12.743 14.278 1.00 93.00 109 HIS A O 1
ATOM 852 N N . LEU A 1 110 ? -4.573 11.557 16.157 1.00 93.81 110 LEU A N 1
ATOM 853 C CA . LEU A 1 110 ? -3.296 10.852 16.025 1.00 93.81 110 LEU A CA 1
ATOM 854 C C . LEU A 1 110 ? -3.254 9.956 14.777 1.00 93.81 110 LEU A C 1
ATOM 856 O O . LEU A 1 110 ? -2.224 9.893 14.112 1.00 93.81 110 LEU A O 1
ATOM 860 N N . ALA A 1 111 ? -4.362 9.289 14.450 1.00 95.75 111 ALA A N 1
ATOM 861 C CA . ALA A 1 111 ? -4.481 8.449 13.260 1.00 95.75 111 ALA A CA 1
ATOM 862 C C . ALA A 1 111 ? -4.338 9.274 11.972 1.00 95.75 111 ALA A C 1
ATOM 864 O O . ALA A 1 111 ? -3.560 8.904 11.094 1.00 95.75 111 ALA A O 1
ATOM 865 N N . ALA A 1 112 ? -5.008 10.430 11.907 1.00 95.62 112 ALA A N 1
ATOM 866 C CA . ALA A 1 112 ? -4.848 11.391 10.822 1.00 95.62 112 ALA A CA 1
ATOM 867 C C . ALA A 1 112 ? -3.390 11.864 10.700 1.00 95.62 112 ALA A C 1
ATOM 869 O O . ALA A 1 112 ? -2.830 11.776 9.617 1.00 95.62 112 ALA A O 1
ATOM 870 N N . HIS A 1 113 ? -2.726 12.259 11.795 1.00 94.81 113 HIS A N 1
ATOM 871 C CA . HIS A 1 113 ? -1.307 12.648 11.756 1.00 94.81 113 HIS A CA 1
ATOM 872 C C . HIS A 1 113 ? -0.372 11.526 11.268 1.00 94.81 113 HIS A C 1
ATOM 874 O O . HIS A 1 113 ? 0.569 11.799 10.524 1.00 94.81 113 HIS A O 1
ATOM 880 N N . GLY A 1 114 ? -0.620 10.273 11.664 1.00 96.06 114 GLY A N 1
ATOM 881 C CA . GLY A 1 114 ? 0.143 9.116 11.186 1.00 96.06 114 GLY A CA 1
ATOM 882 C C . GLY A 1 114 ? -0.040 8.864 9.686 1.00 96.06 114 GLY A C 1
ATOM 883 O O . GLY A 1 114 ? 0.935 8.652 8.966 1.00 96.06 114 GLY A O 1
ATOM 884 N N . LEU A 1 115 ? -1.278 8.963 9.194 1.00 97.50 115 LEU A N 1
ATOM 885 C CA . LEU A 1 115 ? -1.579 8.846 7.767 1.00 97.50 115 LEU A CA 1
ATOM 886 C C . LEU A 1 115 ? -1.068 10.038 6.949 1.00 97.50 115 LEU A C 1
ATOM 888 O O . LEU A 1 115 ? -0.584 9.828 5.843 1.00 97.50 115 LEU A O 1
ATOM 892 N N . THR A 1 116 ? -1.084 11.261 7.486 1.00 96.75 116 THR A N 1
ATOM 893 C CA . THR A 1 116 ? -0.457 12.425 6.843 1.00 96.75 116 THR A CA 1
ATOM 894 C C . THR A 1 116 ? 1.036 12.183 6.630 1.00 96.75 116 THR A C 1
ATOM 896 O O . THR A 1 116 ? 1.495 12.326 5.502 1.00 96.75 116 THR A O 1
ATOM 899 N N . MET A 1 117 ? 1.764 11.705 7.649 1.00 96.50 117 MET A N 1
ATOM 900 C CA . MET A 1 117 ? 3.184 11.332 7.530 1.00 96.50 117 MET A CA 1
ATOM 901 C C . MET A 1 117 ? 3.417 10.250 6.458 1.00 96.50 117 MET A C 1
ATOM 903 O O . MET A 1 117 ? 4.374 10.332 5.687 1.00 96.50 117 MET A O 1
ATOM 907 N N . LEU A 1 118 ? 2.537 9.244 6.375 1.00 97.19 118 LEU A N 1
ATOM 908 C CA . LEU A 1 118 ? 2.590 8.229 5.318 1.00 97.19 118 LEU A CA 1
ATOM 909 C C . LEU A 1 118 ? 2.371 8.851 3.928 1.00 97.19 118 LEU A C 1
ATOM 911 O O . LEU A 1 118 ? 3.148 8.589 3.012 1.00 97.19 118 LEU A O 1
ATOM 915 N N . PHE A 1 119 ? 1.360 9.705 3.771 1.00 96.88 119 PHE A N 1
ATOM 916 C CA . PHE A 1 119 ? 1.042 10.360 2.503 1.00 96.88 119 PHE A CA 1
ATOM 917 C C . PHE A 1 119 ? 2.120 11.362 2.064 1.00 96.88 119 PHE A C 1
ATOM 919 O O . PHE A 1 119 ? 2.428 11.405 0.879 1.00 96.88 119 PHE A O 1
ATOM 926 N N . GLU A 1 120 ? 2.756 12.098 2.981 1.00 95.75 120 GLU A N 1
ATOM 927 C CA . GLU A 1 120 ? 3.916 12.965 2.697 1.00 95.75 120 GLU A CA 1
ATOM 928 C C . GLU A 1 120 ? 5.113 12.153 2.184 1.00 95.75 120 GLU A C 1
ATOM 930 O O . GLU A 1 120 ? 5.737 12.507 1.176 1.00 95.75 120 GLU A O 1
ATOM 935 N N . HIS A 1 121 ? 5.402 11.011 2.822 1.00 94.81 121 HIS A N 1
ATOM 936 C CA . HIS A 1 121 ? 6.447 10.100 2.357 1.00 94.81 121 HIS A CA 1
ATOM 937 C C . HIS A 1 121 ? 6.120 9.525 0.976 1.00 94.81 121 HIS A C 1
ATOM 939 O O . HIS A 1 121 ? 6.979 9.525 0.094 1.00 94.81 121 HIS A O 1
ATOM 945 N N . MET A 1 122 ? 4.884 9.075 0.744 1.00 93.56 122 MET A N 1
ATOM 946 C CA . MET A 1 122 ? 4.467 8.525 -0.552 1.00 93.56 122 MET A CA 1
ATOM 947 C C . MET A 1 122 ? 4.476 9.594 -1.656 1.00 93.56 122 MET A C 1
ATOM 949 O O . MET A 1 122 ? 4.998 9.339 -2.742 1.00 93.56 122 MET A O 1
ATOM 953 N N . ALA A 1 123 ? 4.012 10.811 -1.362 1.00 92.62 123 ALA A N 1
ATOM 954 C CA . ALA A 1 123 ? 4.057 11.964 -2.260 1.00 92.62 123 ALA A CA 1
ATOM 955 C C . ALA A 1 123 ? 5.483 12.374 -2.653 1.00 92.62 123 ALA A C 1
ATOM 957 O O . ALA A 1 123 ? 5.667 12.973 -3.709 1.00 92.62 123 ALA A O 1
ATOM 958 N N . THR A 1 124 ? 6.486 12.042 -1.836 1.00 89.56 124 THR A N 1
ATOM 959 C CA . THR A 1 124 ? 7.896 12.394 -2.070 1.00 89.56 124 THR A CA 1
ATOM 960 C C . THR A 1 124 ? 8.671 11.241 -2.717 1.00 89.56 124 THR A C 1
ATOM 962 O O . THR A 1 124 ? 9.271 11.410 -3.780 1.00 89.56 124 THR A O 1
ATOM 965 N N . ASN A 1 125 ? 8.597 10.049 -2.118 1.00 88.25 125 ASN A N 1
ATOM 966 C CA . ASN A 1 125 ? 9.472 8.901 -2.385 1.00 88.25 125 ASN A CA 1
ATOM 967 C C . ASN A 1 125 ? 8.788 7.749 -3.147 1.00 88.25 125 ASN A C 1
ATOM 969 O O . ASN A 1 125 ? 9.470 6.903 -3.731 1.00 88.25 125 ASN A O 1
ATOM 973 N N . TYR A 1 126 ? 7.450 7.708 -3.165 1.00 89.06 126 TYR A N 1
ATOM 974 C CA . TYR A 1 126 ? 6.644 6.613 -3.731 1.00 89.06 126 TYR A CA 1
ATOM 975 C C . TYR A 1 126 ? 5.566 7.118 -4.720 1.00 89.06 126 TYR A C 1
ATOM 977 O O . TYR A 1 126 ? 4.510 6.511 -4.884 1.00 89.06 126 TYR A O 1
ATOM 985 N N . LYS A 1 127 ? 5.875 8.214 -5.439 1.00 88.75 127 LYS A N 1
ATOM 986 C CA . LYS A 1 127 ? 5.006 9.021 -6.335 1.00 88.75 127 LYS A CA 1
ATOM 987 C C . LYS A 1 127 ? 4.153 8.250 -7.371 1.00 88.75 127 LYS A C 1
ATOM 989 O O . LYS A 1 127 ? 3.251 8.833 -7.972 1.00 88.75 127 LYS A O 1
ATOM 994 N N . LEU A 1 128 ? 4.442 6.974 -7.639 1.00 88.56 128 LEU A N 1
ATOM 995 C CA . LEU A 1 128 ? 3.734 6.140 -8.624 1.00 88.56 128 LEU A CA 1
ATOM 996 C C . LEU A 1 128 ? 2.737 5.142 -8.017 1.00 88.56 128 LEU A C 1
ATOM 998 O O . LEU A 1 128 ? 1.942 4.564 -8.767 1.00 88.56 128 LEU A O 1
ATOM 1002 N N . GLU A 1 129 ? 2.751 4.962 -6.702 1.00 90.56 129 GLU A N 1
ATOM 1003 C CA . GLU A 1 129 ? 1.798 4.137 -5.961 1.00 90.56 129 GLU A CA 1
ATOM 1004 C C . GLU A 1 129 ? 0.396 4.746 -6.051 1.00 90.56 129 GLU A C 1
ATOM 1006 O O . GLU A 1 129 ? 0.233 5.961 -5.911 1.00 90.56 129 GLU A O 1
ATOM 1011 N N . PHE A 1 130 ? -0.612 3.912 -6.307 1.00 93.50 130 PHE A N 1
ATOM 1012 C CA . PHE A 1 130 ? -2.012 4.329 -6.268 1.00 93.50 130 PHE A CA 1
ATOM 1013 C C . PHE A 1 130 ? -2.588 4.047 -4.888 1.00 93.50 130 PHE A C 1
ATOM 1015 O O . PHE A 1 130 ? -2.625 2.893 -4.469 1.00 93.50 130 PHE A O 1
ATOM 1022 N N . THR A 1 131 ? -3.100 5.079 -4.225 1.00 96.81 131 THR A N 1
ATOM 1023 C CA . THR A 1 131 ? -3.673 4.969 -2.883 1.00 96.81 131 THR A CA 1
ATOM 1024 C C . THR A 1 131 ? -5.161 5.306 -2.902 1.00 96.81 131 THR A C 1
ATOM 1026 O O . THR A 1 131 ? -5.565 6.288 -3.523 1.00 96.81 131 THR A O 1
ATOM 1029 N N . ALA A 1 132 ? -5.979 4.491 -2.237 1.00 97.81 132 ALA A N 1
ATOM 1030 C CA . ALA A 1 132 ? -7.391 4.760 -1.965 1.00 97.81 132 ALA A CA 1
ATOM 1031 C C . ALA A 1 132 ? -7.625 4.923 -0.455 1.00 97.81 132 ALA A C 1
ATOM 1033 O O . ALA A 1 132 ? -6.934 4.293 0.349 1.00 97.81 132 ALA A O 1
ATOM 1034 N N . LEU A 1 133 ? -8.625 5.723 -0.076 1.00 98.06 133 LEU A N 1
ATOM 1035 C CA . LEU A 1 133 ? -9.056 5.908 1.311 1.00 98.06 133 LEU A CA 1
ATOM 1036 C C . LEU A 1 133 ? -10.495 5.416 1.486 1.00 98.06 133 LEU A C 1
ATOM 1038 O O . LEU A 1 133 ? -11.439 5.993 0.944 1.00 98.06 133 LEU A O 1
ATOM 1042 N N . VAL A 1 134 ? -10.644 4.362 2.282 1.00 97.62 134 VAL A N 1
ATOM 1043 C CA . VAL A 1 134 ? -11.916 3.839 2.781 1.00 97.62 134 VAL A CA 1
ATOM 1044 C C . VAL A 1 134 ? -12.054 4.248 4.242 1.00 97.62 134 VAL A C 1
ATOM 1046 O O . VAL A 1 134 ? -11.133 4.036 5.029 1.00 97.62 134 VAL A O 1
ATOM 1049 N N . VAL A 1 135 ? -13.209 4.784 4.626 1.00 96.00 135 VAL A N 1
ATOM 1050 C CA . VAL A 1 135 ? -13.574 4.976 6.038 1.00 96.00 135 VAL A CA 1
ATOM 1051 C C . VAL A 1 135 ? -14.615 3.943 6.440 1.00 96.00 135 VAL A C 1
ATOM 1053 O O . VAL A 1 135 ? -15.425 3.514 5.613 1.00 96.00 135 VAL A O 1
ATOM 1056 N N . PHE A 1 136 ? -14.609 3.523 7.704 1.00 94.88 136 PHE A N 1
ATOM 1057 C CA . PHE A 1 136 ? -15.625 2.606 8.206 1.00 94.88 136 PHE A CA 1
ATOM 1058 C C . PHE A 1 136 ? -16.060 2.876 9.644 1.00 94.88 136 PHE A C 1
ATOM 1060 O O . PHE A 1 136 ? -15.290 3.255 10.524 1.00 94.88 136 PHE A O 1
ATOM 1067 N N . SER A 1 137 ? -17.337 2.598 9.863 1.00 93.06 137 SER A N 1
ATOM 1068 C CA . SER A 1 137 ? -17.984 2.447 11.155 1.00 93.06 137 SER A CA 1
ATOM 1069 C C . SER A 1 137 ? -19.063 1.374 10.966 1.00 93.06 137 SER A C 1
ATOM 1071 O O . SER A 1 137 ? -18.707 0.236 10.641 1.00 93.06 137 SER A O 1
ATOM 1073 N N . SER A 1 138 ? -20.359 1.679 11.124 1.00 89.62 138 SER A N 1
ATOM 1074 C CA . SER A 1 138 ? -21.441 0.694 10.939 1.00 89.62 138 SER A CA 1
ATOM 1075 C C . SER A 1 138 ? -21.667 0.329 9.473 1.00 89.62 138 SER A C 1
ATOM 1077 O O . SER A 1 138 ? -22.071 -0.794 9.159 1.00 89.62 138 SER A O 1
ATOM 1079 N N . LEU A 1 139 ? -21.373 1.284 8.597 1.00 90.75 139 LEU A N 1
ATOM 1080 C CA . LEU A 1 139 ? -21.218 1.152 7.156 1.00 90.75 139 LEU A CA 1
ATOM 1081 C C . LEU A 1 139 ? -19.766 1.500 6.790 1.00 90.75 139 LEU A C 1
ATOM 1083 O O . LEU A 1 139 ? -19.001 1.969 7.634 1.00 90.75 139 LEU A O 1
ATOM 1087 N N . TRP A 1 140 ? -19.389 1.269 5.538 1.00 94.31 140 TRP A N 1
ATOM 1088 C CA . TRP A 1 140 ? -18.119 1.724 4.977 1.00 94.31 140 TRP A CA 1
ATOM 1089 C C . TRP A 1 140 ? -18.387 2.615 3.766 1.00 94.31 140 TRP A C 1
ATOM 1091 O O . TRP A 1 140 ? -19.400 2.445 3.083 1.00 94.31 140 TRP A O 1
ATOM 1101 N N . GLU A 1 141 ? -17.472 3.540 3.500 1.00 95.19 141 GLU A N 1
ATOM 1102 C CA . GLU A 1 141 ? -17.536 4.459 2.367 1.00 95.19 141 GLU A CA 1
ATOM 1103 C C . GLU A 1 141 ? -16.151 4.622 1.735 1.00 95.19 141 GLU A C 1
ATOM 1105 O O . GLU A 1 141 ? -15.134 4.701 2.428 1.00 95.19 141 GLU A O 1
ATOM 1110 N N . LEU A 1 142 ? -16.108 4.663 0.402 1.00 96.69 142 LEU A N 1
ATOM 1111 C CA . LEU A 1 142 ? -14.909 5.004 -0.358 1.00 96.69 142 LEU A CA 1
ATOM 1112 C C . LEU A 1 142 ? -14.809 6.533 -0.453 1.00 96.69 142 LEU A C 1
ATOM 1114 O O . LEU A 1 142 ? -15.325 7.125 -1.399 1.00 96.69 142 LEU A O 1
ATOM 1118 N N . MET A 1 143 ? -14.152 7.157 0.527 1.00 95.50 143 MET A N 1
ATOM 1119 C CA . MET A 1 143 ? -13.954 8.613 0.578 1.00 95.50 143 MET A CA 1
ATOM 1120 C C . MET A 1 143 ? -13.116 9.121 -0.595 1.00 95.50 143 MET A C 1
ATOM 1122 O O . MET A 1 143 ? -13.427 10.157 -1.178 1.00 95.50 143 MET A O 1
ATOM 1126 N N . VAL A 1 144 ? -12.048 8.395 -0.943 1.00 97.44 144 VAL A N 1
ATOM 1127 C CA . VAL A 1 144 ? -11.168 8.744 -2.064 1.00 97.44 144 VAL A CA 1
ATOM 1128 C C . VAL A 1 144 ? -10.872 7.479 -2.880 1.00 97.44 144 VAL A C 1
ATOM 1130 O O . VAL A 1 144 ? -10.304 6.531 -2.327 1.00 97.44 144 VAL A O 1
ATOM 1133 N N . PRO A 1 145 ? -11.246 7.419 -4.175 1.00 97.06 145 PRO A N 1
ATOM 1134 C CA . PRO A 1 145 ? -10.880 6.311 -5.057 1.00 97.06 145 PRO A CA 1
ATOM 1135 C C . PRO A 1 145 ? -9.368 6.301 -5.329 1.00 97.06 145 PRO A C 1
ATOM 1137 O O . PRO A 1 145 ? -8.671 7.262 -5.012 1.00 97.06 145 PRO A O 1
ATOM 1140 N N . PHE A 1 146 ? -8.851 5.231 -5.945 1.00 96.12 146 PHE A N 1
ATOM 1141 C CA . PHE A 1 146 ? -7.417 5.105 -6.227 1.00 96.12 146 PHE A CA 1
ATOM 1142 C C . PHE A 1 146 ? -6.859 6.323 -6.972 1.00 96.12 146 PHE A C 1
ATOM 1144 O O . PHE A 1 146 ? -7.193 6.584 -8.128 1.00 96.12 146 PHE A O 1
ATOM 1151 N N . THR A 1 147 ? -5.953 7.038 -6.310 1.00 95.06 147 THR A N 1
ATOM 1152 C CA . THR A 1 147 ? -5.331 8.259 -6.816 1.00 95.06 147 THR A CA 1
ATOM 1153 C C . THR A 1 147 ? -3.828 8.269 -6.544 1.00 95.06 147 THR A C 1
ATOM 1155 O O . THR A 1 147 ? -3.314 7.512 -5.723 1.00 95.06 147 THR A O 1
ATOM 1158 N N . ARG A 1 148 ? -3.117 9.143 -7.259 1.00 94.12 148 ARG A N 1
ATOM 1159 C CA . ARG A 1 148 ? -1.731 9.549 -6.964 1.00 94.12 148 ARG A CA 1
ATOM 1160 C C . ARG A 1 148 ? -1.660 10.966 -6.385 1.00 94.12 148 ARG A C 1
ATOM 1162 O O . ARG A 1 148 ? -0.574 11.464 -6.110 1.00 94.12 148 ARG A O 1
ATOM 1169 N N . ASP A 1 149 ? -2.805 11.632 -6.246 1.00 94.75 149 ASP A N 1
ATOM 1170 C CA . ASP A 1 149 ? -2.902 12.969 -5.672 1.00 94.75 149 ASP A CA 1
ATOM 1171 C C . ASP A 1 149 ? -3.040 12.879 -4.149 1.00 94.75 149 ASP A C 1
ATOM 1173 O O . ASP A 1 149 ? -4.138 12.856 -3.588 1.00 94.75 149 ASP A O 1
ATOM 1177 N N . TYR A 1 150 ? -1.891 12.801 -3.482 1.00 95.50 150 TYR A N 1
ATOM 1178 C CA . TYR A 1 150 ? -1.801 12.705 -2.027 1.00 95.50 150 TYR A CA 1
ATOM 1179 C C . TYR A 1 150 ? -2.362 13.935 -1.296 1.00 95.50 150 TYR A C 1
ATOM 1181 O O . TYR A 1 150 ? -2.769 13.796 -0.144 1.00 95.50 150 TYR A O 1
ATOM 1189 N N . ASN A 1 151 ? -2.502 15.090 -1.962 1.00 94.88 151 ASN A N 1
ATOM 1190 C CA . ASN A 1 151 ? -3.162 16.257 -1.369 1.00 94.88 151 ASN A CA 1
ATOM 1191 C C . ASN A 1 151 ? -4.649 15.960 -1.124 1.00 94.88 151 ASN A C 1
ATOM 1193 O O . ASN A 1 151 ? -5.148 16.186 -0.028 1.00 94.88 151 ASN A O 1
ATOM 1197 N N . THR A 1 152 ? -5.342 15.352 -2.097 1.00 95.81 152 THR A N 1
ATOM 1198 C CA . THR A 1 152 ? -6.765 14.980 -1.939 1.00 95.81 152 THR A CA 1
ATOM 1199 C C . THR A 1 152 ? -6.986 13.957 -0.820 1.00 95.81 152 THR A C 1
ATOM 1201 O O . THR A 1 152 ? -7.992 14.012 -0.114 1.00 95.81 152 THR A O 1
ATOM 1204 N N . LEU A 1 153 ? -6.019 13.058 -0.603 1.00 96.19 153 LEU A N 1
ATOM 1205 C CA . LEU A 1 153 ? -6.038 12.099 0.503 1.00 96.19 153 LEU A CA 1
ATOM 1206 C C . LEU A 1 153 ? -5.850 12.799 1.865 1.00 96.19 153 LEU A C 1
ATOM 1208 O O . LEU A 1 153 ? -6.564 12.481 2.813 1.00 96.19 153 LEU A O 1
ATOM 1212 N N . GLN A 1 154 ? -4.955 13.787 1.964 1.00 94.81 154 GLN A N 1
ATOM 1213 C CA . GLN A 1 154 ? -4.749 14.596 3.177 1.00 94.81 154 GLN A CA 1
ATOM 1214 C C . GLN A 1 154 ? -5.928 15.545 3.479 1.00 94.81 154 GLN A C 1
ATOM 1216 O O . GLN A 1 154 ? -6.329 15.700 4.637 1.00 94.81 154 GLN A O 1
ATOM 1221 N N . GLU A 1 155 ? -6.534 16.147 2.452 1.00 95.00 155 GLU A N 1
ATOM 1222 C CA . GLU A 1 155 ? -7.747 16.963 2.586 1.00 95.00 155 GLU A CA 1
ATOM 1223 C C . GLU A 1 155 ? -8.928 16.124 3.099 1.00 95.00 155 GLU A C 1
ATOM 1225 O O . GLU A 1 155 ? -9.679 16.579 3.965 1.00 95.00 155 GLU A O 1
ATOM 1230 N N . ALA A 1 156 ? -9.062 14.875 2.639 1.00 94.94 156 ALA A N 1
ATOM 1231 C CA . ALA A 1 156 ? -10.083 13.951 3.128 1.00 94.94 156 ALA A CA 1
ATOM 1232 C C . ALA A 1 156 ? -9.894 13.594 4.615 1.00 94.94 156 ALA A C 1
ATOM 1234 O O . ALA A 1 156 ? -10.874 13.567 5.359 1.00 94.94 156 ALA A O 1
ATOM 1235 N N . LEU A 1 157 ? -8.650 13.406 5.085 1.00 93.88 157 LEU A N 1
ATOM 1236 C CA . LEU A 1 157 ? -8.366 13.193 6.515 1.00 93.88 157 LEU A CA 1
ATOM 1237 C C . LEU A 1 157 ? -8.762 14.394 7.391 1.00 93.88 157 LEU A C 1
ATOM 1239 O O . LEU A 1 157 ? -9.142 14.223 8.549 1.00 93.88 157 LEU A O 1
ATOM 1243 N N . SER A 1 158 ? -8.687 15.612 6.853 1.00 88.81 158 SER A N 1
ATOM 1244 C CA . SER A 1 158 ? -9.005 16.835 7.602 1.00 88.81 158 SER A CA 1
ATOM 1245 C C . SER A 1 158 ? -10.510 17.038 7.827 1.00 88.81 158 SER A C 1
ATOM 1247 O O . SER A 1 158 ? -10.894 17.815 8.698 1.00 88.81 158 SER A O 1
ATOM 1249 N N . ASN A 1 159 ? -11.363 16.342 7.066 1.00 85.94 159 ASN A N 1
ATOM 1250 C CA . ASN A 1 159 ? -12.819 16.522 7.048 1.00 85.94 159 ASN A CA 1
ATOM 1251 C C . ASN A 1 159 ? -13.581 15.246 7.469 1.00 85.94 159 ASN A C 1
ATOM 1253 O O . ASN A 1 159 ? -14.660 14.967 6.953 1.00 85.94 159 ASN A O 1
ATOM 1257 N N . MET A 1 160 ? -13.013 14.440 8.375 1.00 86.81 160 MET A N 1
ATOM 1258 C CA . MET A 1 160 ? -13.629 13.184 8.826 1.00 86.81 160 MET A CA 1
ATOM 1259 C C . MET A 1 160 ? -14.708 13.395 9.904 1.00 86.81 160 MET A C 1
ATOM 1261 O O . MET A 1 160 ? -14.417 13.862 11.011 1.00 86.81 160 MET A O 1
ATOM 1265 N N . ASP A 1 161 ? -15.935 12.976 9.584 1.00 89.50 161 ASP A N 1
ATOM 1266 C CA . ASP A 1 161 ? -17.075 12.896 10.506 1.00 89.50 161 ASP A CA 1
ATOM 1267 C C . ASP A 1 161 ? -16.954 11.732 11.513 1.00 89.50 161 ASP A C 1
ATOM 1269 O O . ASP A 1 161 ? -16.279 10.732 11.262 1.00 89.50 161 ASP A O 1
ATOM 1273 N N . ASP A 1 162 ? -17.659 11.848 12.644 1.00 89.69 162 ASP A N 1
ATOM 1274 C CA . ASP A 1 162 ? -17.720 10.829 13.701 1.00 89.69 162 ASP A CA 1
ATOM 1275 C C . ASP A 1 162 ? -18.980 9.954 13.583 1.00 89.69 162 ASP A C 1
ATOM 1277 O O . ASP A 1 162 ? -20.107 10.455 13.580 1.00 89.69 162 ASP A O 1
ATOM 1281 N N . TYR A 1 163 ? -18.798 8.631 13.554 1.00 90.31 163 TYR A N 1
ATOM 1282 C CA . TYR A 1 163 ? -19.861 7.638 13.349 1.00 90.31 163 TYR A CA 1
ATOM 1283 C C . TYR A 1 163 ? -19.978 6.637 14.511 1.00 90.31 163 TYR A C 1
ATOM 1285 O O . TYR A 1 163 ? -19.181 6.636 15.438 1.00 90.31 163 TYR A O 1
ATOM 1293 N N . ASP A 1 164 ? -20.974 5.747 14.475 1.00 85.69 164 ASP A N 1
ATOM 1294 C CA . ASP A 1 164 ? -21.459 4.989 15.639 1.00 85.69 164 ASP A CA 1
ATOM 1295 C C . ASP A 1 164 ? -20.604 3.781 16.094 1.00 85.69 164 ASP A C 1
ATOM 1297 O O . ASP A 1 164 ? -19.969 3.847 17.148 1.00 85.69 164 ASP A O 1
ATOM 1301 N N . LYS A 1 165 ? -20.619 2.653 15.370 1.00 86.50 165 LYS A N 1
ATOM 1302 C CA . LYS A 1 165 ? -20.080 1.350 15.828 1.00 86.50 165 LYS A CA 1
ATOM 1303 C C . LYS A 1 165 ? -19.176 0.703 14.780 1.00 86.50 165 LYS A C 1
ATOM 1305 O O . LYS A 1 165 ? -19.514 0.707 13.612 1.00 86.50 165 LYS A O 1
ATOM 1310 N N . THR A 1 166 ? -18.103 0.020 15.161 1.00 87.94 166 THR A N 1
ATOM 1311 C CA . THR A 1 166 ? -17.259 -0.696 14.186 1.00 87.94 166 THR A CA 1
ATOM 1312 C C . THR A 1 166 ? -17.973 -1.905 13.552 1.00 87.94 166 THR A C 1
ATOM 1314 O O . THR A 1 166 ? -18.634 -2.693 14.233 1.00 87.94 166 THR A O 1
ATOM 1317 N N . CYS A 1 167 ? -17.852 -2.062 12.228 1.00 89.81 167 CYS A N 1
ATOM 1318 C CA . CYS A 1 167 ? -18.301 -3.228 11.449 1.00 89.81 167 CYS A CA 1
ATOM 1319 C C . CYS A 1 167 ? -17.237 -3.633 10.404 1.00 89.81 167 CYS A C 1
ATOM 1321 O O . CYS A 1 167 ? -17.501 -3.681 9.200 1.00 89.81 167 CYS A O 1
ATOM 1323 N N . LEU A 1 168 ? -16.023 -3.942 10.882 1.00 92.00 168 LEU A N 1
ATOM 1324 C CA . LEU A 1 168 ? -14.822 -4.203 10.070 1.00 92.00 168 LEU A CA 1
ATOM 1325 C C . LEU A 1 168 ? -15.017 -5.247 8.954 1.00 92.00 168 LEU A C 1
ATOM 1327 O O . LEU A 1 168 ? -14.500 -5.067 7.858 1.00 92.00 168 LEU A O 1
ATOM 1331 N N . GLU A 1 169 ? -15.790 -6.314 9.187 1.00 92.19 169 GLU A N 1
ATOM 1332 C CA . GLU A 1 169 ? -16.063 -7.327 8.153 1.00 92.19 169 GLU A CA 1
ATOM 1333 C C . GLU A 1 169 ? -16.705 -6.714 6.892 1.00 92.19 169 GLU A C 1
ATOM 1335 O O . GLU A 1 169 ? -16.327 -7.062 5.776 1.00 92.19 169 GLU A O 1
ATOM 1340 N N . SER A 1 170 ? -17.632 -5.766 7.066 1.00 91.50 170 SER A N 1
ATOM 1341 C CA . SER A 1 170 ? -18.294 -5.070 5.956 1.00 91.50 170 SER A CA 1
ATOM 1342 C C . SER A 1 170 ? -17.297 -4.214 5.170 1.00 91.50 170 SER A C 1
ATOM 1344 O O . SER A 1 170 ? -17.282 -4.248 3.941 1.00 91.50 170 SER A O 1
ATOM 1346 N N . ALA A 1 171 ? -16.410 -3.510 5.883 1.00 94.06 171 ALA A N 1
ATOM 1347 C CA . ALA A 1 171 ? -15.350 -2.705 5.284 1.00 94.06 171 ALA A CA 1
ATOM 1348 C C . ALA A 1 171 ? -14.367 -3.560 4.474 1.00 94.06 171 ALA A C 1
ATOM 1350 O O . ALA A 1 171 ? -14.065 -3.219 3.337 1.00 94.06 171 ALA A O 1
ATOM 1351 N N . LEU A 1 172 ? -13.931 -4.707 5.008 1.00 94.88 172 LEU A N 1
ATOM 1352 C CA . LEU A 1 172 ? -13.042 -5.637 4.302 1.00 94.88 172 LEU A CA 1
ATOM 1353 C C . LEU A 1 172 ? -13.699 -6.236 3.043 1.00 94.88 172 LEU A C 1
ATOM 1355 O O . LEU A 1 172 ? -13.027 -6.386 2.026 1.00 94.88 172 LEU A O 1
ATOM 1359 N N . VAL A 1 173 ? -15.012 -6.503 3.052 1.00 93.94 173 VAL A N 1
ATOM 1360 C CA . VAL A 1 173 ? -15.759 -6.847 1.822 1.00 93.94 173 VAL A CA 1
ATOM 1361 C C . VAL A 1 173 ? -15.750 -5.679 0.824 1.00 93.94 173 VAL A C 1
ATOM 1363 O O . VAL A 1 173 ? -15.587 -5.901 -0.376 1.00 93.94 173 VAL A O 1
ATOM 1366 N N . GLY A 1 174 ? -15.866 -4.436 1.299 1.00 94.62 174 GLY A N 1
ATOM 1367 C CA . GLY A 1 174 ? -15.681 -3.234 0.482 1.00 94.62 174 GLY A CA 1
ATOM 1368 C C . GLY A 1 174 ? -14.299 -3.156 -0.170 1.00 94.62 174 GLY A C 1
ATOM 1369 O O . GLY A 1 174 ? -14.215 -2.977 -1.384 1.00 94.62 174 GLY A O 1
ATOM 1370 N N . VAL A 1 175 ? -13.233 -3.388 0.606 1.00 96.50 175 VAL A N 1
ATOM 1371 C CA . VAL A 1 175 ? -11.841 -3.470 0.123 1.00 96.50 175 VAL A CA 1
ATOM 1372 C C . VAL A 1 175 ? -11.701 -4.527 -0.976 1.00 96.50 175 VAL A C 1
ATOM 1374 O O . VAL A 1 175 ? -11.129 -4.236 -2.026 1.00 96.50 175 VAL A O 1
ATOM 1377 N N . CYS A 1 176 ? -12.277 -5.723 -0.788 1.00 94.88 176 CYS A N 1
ATOM 1378 C CA . CYS A 1 176 ? -12.284 -6.759 -1.824 1.00 94.88 176 CYS A CA 1
ATOM 1379 C C . CYS A 1 176 ? -12.886 -6.247 -3.139 1.00 94.88 176 CYS A C 1
ATOM 1381 O O . CYS A 1 176 ? -12.271 -6.384 -4.196 1.00 94.88 176 CYS A O 1
ATOM 1383 N N . ASN A 1 177 ? -14.064 -5.621 -3.061 1.00 94.44 177 ASN A N 1
ATOM 1384 C CA . ASN A 1 177 ? -14.792 -5.147 -4.232 1.00 94.44 177 ASN A CA 1
ATOM 1385 C C . ASN A 1 177 ? -14.032 -4.044 -4.984 1.00 94.44 177 ASN A C 1
ATOM 1387 O O . ASN A 1 177 ? -13.896 -4.140 -6.202 1.00 94.44 177 ASN A O 1
ATOM 1391 N N . ILE A 1 178 ? -13.507 -3.025 -4.290 1.00 95.69 178 ILE A N 1
ATOM 1392 C CA . ILE A 1 178 ? -12.817 -1.902 -4.955 1.00 95.69 178 ILE A CA 1
ATOM 1393 C C . ILE A 1 178 ? -11.503 -2.339 -5.615 1.00 95.69 178 ILE A C 1
ATOM 1395 O O . ILE A 1 178 ? -11.211 -1.908 -6.728 1.00 95.69 178 ILE A O 1
ATOM 1399 N N . VAL A 1 179 ? -10.733 -3.237 -4.985 1.00 94.50 179 VAL A N 1
ATOM 1400 C CA . VAL A 1 179 ? -9.478 -3.744 -5.565 1.00 94.50 179 VAL A CA 1
ATOM 1401 C C . VAL A 1 179 ? -9.773 -4.618 -6.782 1.00 94.50 179 VAL A C 1
ATOM 1403 O O . VAL A 1 179 ? -9.169 -4.427 -7.835 1.00 94.50 179 VAL A O 1
ATOM 1406 N N . GLN A 1 180 ? -10.741 -5.535 -6.683 1.00 92.19 180 GLN A N 1
ATOM 1407 C CA . GLN A 1 180 ? -11.097 -6.413 -7.799 1.00 92.19 180 GLN A CA 1
ATOM 1408 C C . GLN A 1 180 ? -11.738 -5.665 -8.975 1.00 92.19 180 GLN A C 1
ATOM 1410 O O . GLN A 1 180 ? -11.542 -6.077 -10.118 1.00 92.19 180 GLN A O 1
ATOM 1415 N N . GLN A 1 181 ? -12.480 -4.584 -8.718 1.00 92.50 181 GLN A N 1
ATOM 1416 C CA . GLN A 1 181 ? -13.095 -3.761 -9.759 1.00 92.50 181 GLN A CA 1
ATOM 1417 C C . GLN A 1 181 ? -12.057 -2.969 -10.571 1.00 92.50 181 GLN A C 1
ATOM 1419 O O . GLN A 1 181 ? -12.186 -2.888 -11.790 1.00 92.50 181 GLN A O 1
ATOM 1424 N N . GLU A 1 182 ? -11.043 -2.404 -9.911 1.00 91.44 182 GLU A N 1
ATOM 1425 C CA . GLU A 1 182 ? -10.055 -1.516 -10.545 1.00 91.44 182 GLU A CA 1
ATOM 1426 C C . GLU A 1 182 ? -8.810 -2.268 -11.052 1.00 91.44 182 GLU A C 1
ATOM 1428 O O . GLU A 1 182 ? -8.322 -2.006 -12.152 1.00 91.44 182 GLU A O 1
ATOM 1433 N N . TRP A 1 183 ? -8.311 -3.242 -10.283 1.00 88.56 183 TRP A N 1
ATOM 1434 C CA . TRP A 1 183 ? -7.033 -3.930 -10.534 1.00 88.56 183 TRP A CA 1
ATOM 1435 C C . TRP A 1 183 ? -7.175 -5.436 -10.817 1.00 88.56 183 TRP A C 1
ATOM 1437 O O . TRP A 1 183 ? -6.235 -6.073 -11.297 1.00 88.56 183 TRP A O 1
ATOM 1447 N N . GLY A 1 184 ? -8.345 -6.025 -10.553 1.00 88.75 184 GLY A N 1
ATOM 1448 C CA . GLY A 1 184 ? -8.575 -7.466 -10.671 1.00 88.75 184 GLY A CA 1
ATOM 1449 C C . GLY A 1 184 ? -7.969 -8.281 -9.519 1.00 88.75 184 GLY A C 1
ATOM 1450 O O . GLY A 1 184 ? -7.676 -7.763 -8.448 1.00 88.75 184 GLY A O 1
ATOM 1451 N N . GLY A 1 185 ? -7.814 -9.594 -9.725 1.00 85.94 185 GLY A N 1
ATOM 1452 C CA . GLY A 1 185 ? -7.349 -10.535 -8.687 1.00 85.94 185 GLY A CA 1
ATOM 1453 C C . GLY A 1 185 ? -5.852 -10.881 -8.710 1.00 85.94 185 GLY A C 1
ATOM 1454 O O . GLY A 1 185 ? -5.401 -11.655 -7.876 1.00 85.94 185 GLY A O 1
ATOM 1455 N N . ALA A 1 186 ? -5.086 -10.375 -9.682 1.00 81.75 186 ALA A N 1
ATOM 1456 C CA . ALA A 1 186 ? -3.688 -10.778 -9.903 1.00 81.75 186 ALA A CA 1
ATOM 1457 C C . ALA A 1 186 ? -2.650 -9.741 -9.437 1.00 81.75 186 ALA A C 1
ATOM 1459 O O . ALA A 1 186 ? -1.454 -10.020 -9.464 1.00 81.75 186 ALA A O 1
ATOM 1460 N N . ILE A 1 187 ? -3.095 -8.544 -9.053 1.00 83.00 187 ILE A N 1
ATOM 1461 C CA . ILE A 1 187 ? -2.228 -7.428 -8.675 1.00 83.00 187 ILE A CA 1
ATOM 1462 C C . ILE A 1 187 ? -2.014 -7.444 -7.153 1.00 83.00 187 ILE A C 1
ATOM 1464 O O . ILE A 1 187 ? -3.009 -7.423 -6.425 1.00 83.00 187 ILE A O 1
ATOM 1468 N N . PRO A 1 188 ? -0.761 -7.485 -6.653 1.00 86.50 188 PRO A N 1
ATOM 1469 C CA . PRO A 1 188 ? -0.492 -7.424 -5.220 1.00 86.50 188 PRO A CA 1
ATOM 1470 C C . PRO A 1 188 ? -0.922 -6.082 -4.626 1.00 86.50 188 PRO A C 1
ATOM 1472 O O . PRO A 1 188 ? -0.503 -5.053 -5.141 1.00 86.50 188 PRO A O 1
ATOM 1475 N N . CYS A 1 189 ? -1.716 -6.082 -3.553 1.00 91.75 189 CYS A N 1
ATOM 1476 C CA . CYS A 1 189 ? -2.279 -4.875 -2.933 1.00 91.75 189 CYS A CA 1
ATOM 1477 C C . CYS A 1 189 ? -1.956 -4.797 -1.433 1.00 91.75 189 CYS A C 1
ATOM 1479 O O . CYS A 1 189 ? -2.165 -5.757 -0.690 1.00 91.75 189 CYS A O 1
ATOM 1481 N N . GLN A 1 190 ? -1.493 -3.643 -0.958 1.00 94.44 190 GLN A N 1
ATOM 1482 C CA . GLN A 1 190 ? -1.280 -3.404 0.472 1.00 94.44 190 GLN A CA 1
ATOM 1483 C C . GLN A 1 190 ? -2.568 -2.872 1.111 1.00 94.44 190 GLN A C 1
ATOM 1485 O O . GLN A 1 190 ? -3.231 -2.006 0.541 1.00 94.44 190 GLN A O 1
ATOM 1490 N N . VAL A 1 191 ? -2.938 -3.372 2.290 1.00 97.38 191 VAL A N 1
ATOM 1491 C CA . VAL A 1 191 ? -4.111 -2.900 3.042 1.00 97.38 191 VAL A CA 1
ATOM 1492 C C . VAL A 1 191 ? -3.638 -2.380 4.393 1.00 97.38 191 VAL A C 1
ATOM 1494 O O . VAL A 1 191 ? -3.143 -3.150 5.211 1.00 97.38 191 VAL A O 1
ATOM 1497 N N . VAL A 1 192 ? -3.787 -1.075 4.625 1.00 98.25 192 VAL A N 1
ATOM 1498 C CA . VAL A 1 192 ? -3.376 -0.393 5.860 1.00 98.25 192 VAL A CA 1
ATOM 1499 C C . VAL A 1 192 ? -4.624 -0.074 6.682 1.00 98.25 192 VAL A C 1
ATOM 1501 O O . VAL A 1 192 ? -5.302 0.924 6.447 1.00 98.25 192 VAL A O 1
ATOM 1504 N N . LEU A 1 193 ? -4.944 -0.943 7.637 1.00 97.88 193 LEU A N 1
ATOM 1505 C CA . LEU A 1 193 ? -6.043 -0.771 8.584 1.00 97.88 193 LEU A CA 1
ATOM 1506 C C . LEU A 1 193 ? -5.590 0.099 9.761 1.00 97.88 193 LEU A C 1
ATOM 1508 O O . LEU A 1 193 ? -4.658 -0.270 10.468 1.00 97.88 193 LEU A O 1
ATOM 1512 N N . VAL A 1 194 ? -6.272 1.215 10.015 1.00 97.81 194 VAL A N 1
ATOM 1513 C CA . VAL A 1 194 ? -6.013 2.107 11.155 1.00 97.81 194 VAL A CA 1
ATOM 1514 C C . VAL A 1 194 ? -7.229 2.101 12.076 1.00 97.81 194 VAL A C 1
ATOM 1516 O O . VAL A 1 194 ? -8.297 2.568 11.693 1.00 97.81 194 VAL A O 1
ATOM 1519 N N . THR A 1 195 ? -7.084 1.553 13.283 1.00 95.38 195 THR A N 1
ATOM 1520 C CA . THR A 1 195 ? -8.174 1.386 14.266 1.00 95.38 195 THR A CA 1
ATOM 1521 C C . THR A 1 195 ? -7.615 1.418 15.684 1.00 95.38 195 THR A C 1
ATOM 1523 O O . THR A 1 195 ? -6.450 1.099 15.905 1.00 95.38 195 THR A O 1
ATOM 1526 N N . ASP A 1 196 ? -8.426 1.773 16.679 1.00 93.06 196 ASP A N 1
ATOM 1527 C CA . ASP A 1 196 ? -8.049 1.676 18.092 1.00 93.06 196 ASP A CA 1
ATOM 1528 C C . ASP A 1 196 ? -8.223 0.270 18.687 1.00 93.06 196 ASP A C 1
ATOM 1530 O O . ASP A 1 196 ? -8.023 0.079 19.887 1.00 93.06 196 ASP A O 1
ATOM 1534 N N . GLY A 1 197 ? -8.597 -0.711 17.861 1.00 87.44 197 GLY A N 1
ATOM 1535 C CA . GLY A 1 197 ? -8.836 -2.084 18.286 1.00 87.44 197 GLY A CA 1
ATOM 1536 C C . GLY A 1 197 ? -10.174 -2.280 18.999 1.00 87.44 197 GLY A C 1
ATOM 1537 O O . GLY A 1 197 ? -10.414 -3.363 19.521 1.00 87.44 197 GLY A O 1
ATOM 1538 N N . CYS A 1 198 ? -11.079 -1.294 19.022 1.00 85.31 198 CYS A N 1
ATOM 1539 C CA . CYS A 1 198 ? -12.405 -1.478 19.606 1.00 85.31 198 CYS A CA 1
ATOM 1540 C C . CYS A 1 198 ? -13.314 -2.289 18.666 1.00 85.31 198 CYS A C 1
ATOM 1542 O O . CYS A 1 198 ? -14.015 -1.772 17.796 1.00 85.31 198 CYS A O 1
ATOM 1544 N N . LEU A 1 199 ? -13.329 -3.604 18.866 1.00 76.62 199 LEU A N 1
ATOM 1545 C CA . LEU A 1 199 ? -13.911 -4.587 17.942 1.00 76.62 199 LEU A CA 1
ATOM 1546 C C . LEU A 1 199 ? -15.444 -4.584 17.811 1.00 76.62 199 LEU A C 1
ATOM 1548 O O . LEU A 1 199 ? -15.993 -5.433 17.101 1.00 76.62 199 LEU A O 1
ATOM 1552 N N . GLY A 1 200 ? -16.131 -3.674 18.502 1.00 72.81 200 GLY A N 1
ATOM 1553 C CA . GLY A 1 200 ? -17.587 -3.580 18.544 1.00 72.81 200 GLY A CA 1
ATOM 1554 C C . GLY A 1 200 ? -18.242 -4.644 19.433 1.00 72.81 200 GLY A C 1
ATOM 1555 O O . GLY A 1 200 ? -17.604 -5.569 19.939 1.00 72.81 200 GLY A O 1
ATOM 1556 N N . ILE A 1 201 ? -19.559 -4.532 19.630 1.00 71.81 201 ILE A N 1
ATOM 1557 C CA . ILE A 1 201 ? -20.338 -5.433 20.496 1.00 71.81 201 ILE A CA 1
ATOM 1558 C C . ILE A 1 201 ? -21.545 -5.986 19.725 1.00 71.81 201 ILE A C 1
ATOM 1560 O O . ILE A 1 201 ? -22.295 -5.242 19.097 1.00 71.81 201 ILE A O 1
ATOM 1564 N N . GLY A 1 202 ? -21.772 -7.301 19.812 1.00 76.56 202 GLY A N 1
ATOM 1565 C CA . GLY A 1 202 ? -22.945 -7.965 19.236 1.00 76.56 202 GLY A CA 1
ATOM 1566 C C . GLY A 1 202 ? -22.801 -8.336 17.755 1.00 76.56 202 GLY A C 1
ATOM 1567 O O . GLY A 1 202 ? -21.739 -8.749 17.300 1.00 76.56 202 GLY A O 1
ATOM 1568 N N . ARG A 1 203 ? -23.899 -8.260 16.991 1.00 70.00 203 ARG A N 1
ATOM 1569 C CA . ARG A 1 203 ? -23.901 -8.637 15.566 1.00 70.00 203 ARG A CA 1
ATOM 1570 C C . ARG A 1 203 ? -23.184 -7.575 14.727 1.00 70.00 203 ARG A C 1
ATOM 1572 O O . ARG A 1 203 ? -23.621 -6.425 14.693 1.00 70.00 203 ARG A O 1
ATOM 1579 N N . GLY A 1 204 ? -22.123 -7.993 14.038 1.00 74.25 204 GLY A N 1
ATOM 1580 C CA . GLY A 1 204 ? -21.224 -7.127 13.267 1.00 74.25 204 GLY A CA 1
ATOM 1581 C C . GLY A 1 204 ? -19.892 -6.827 13.964 1.00 74.25 204 GLY A C 1
ATOM 1582 O O . GLY A 1 204 ? -19.013 -6.262 13.325 1.00 74.25 204 GLY A O 1
ATOM 1583 N N . SER A 1 205 ? -19.715 -7.230 15.232 1.00 84.50 205 SER A N 1
ATOM 1584 C CA . SER A 1 205 ? -18.410 -7.136 15.894 1.00 84.50 205 SER A CA 1
ATOM 1585 C C . SER A 1 205 ? -17.418 -8.141 15.313 1.00 84.50 205 SER A C 1
ATOM 1587 O O . SER A 1 205 ? -17.805 -9.264 14.970 1.00 84.50 205 SER A O 1
ATOM 1589 N N . LEU A 1 206 ? -16.128 -7.789 15.277 1.00 85.81 206 LEU A N 1
ATOM 1590 C CA . LEU A 1 206 ? -15.094 -8.693 14.761 1.00 85.81 206 LEU A CA 1
ATOM 1591 C C . LEU A 1 206 ? -15.095 -10.026 15.524 1.00 85.81 206 LEU A C 1
ATOM 1593 O O . LEU A 1 206 ? -15.065 -11.090 14.910 1.00 85.81 206 LEU A O 1
ATOM 1597 N N . ARG A 1 207 ? -15.229 -9.986 16.857 1.00 85.56 207 ARG A N 1
ATOM 1598 C CA . ARG A 1 207 ? -15.262 -11.189 17.707 1.00 85.56 207 ARG A CA 1
ATOM 1599 C C . ARG A 1 207 ? -16.421 -12.130 17.346 1.00 85.56 207 ARG A C 1
ATOM 1601 O O . ARG A 1 207 ? -16.249 -13.347 17.354 1.00 85.56 207 ARG A O 1
ATOM 1608 N N . HIS A 1 208 ? -17.590 -11.594 16.978 1.00 86.31 208 HIS A N 1
ATOM 1609 C CA . HIS A 1 208 ? -18.715 -12.403 16.497 1.00 86.31 208 HIS A CA 1
ATOM 1610 C C . HIS A 1 208 ? -18.473 -12.949 15.081 1.00 86.31 208 HIS A C 1
ATOM 1612 O O . HIS A 1 208 ? -18.807 -14.102 14.795 1.00 86.31 208 HIS A O 1
ATOM 1618 N N . SER A 1 209 ? -17.872 -12.152 14.198 1.00 86.44 209 SER A N 1
ATOM 1619 C CA . SER A 1 209 ? -17.540 -12.572 12.836 1.00 86.44 209 SER A CA 1
ATOM 1620 C C . SER A 1 209 ? -16.501 -13.697 12.808 1.00 86.44 209 SER A C 1
ATOM 1622 O O . SER A 1 209 ? -16.732 -14.710 12.150 1.00 86.44 209 SER A O 1
ATOM 1624 N N . LEU A 1 210 ? -15.434 -13.589 13.607 1.00 86.00 210 LEU A N 1
ATOM 1625 C 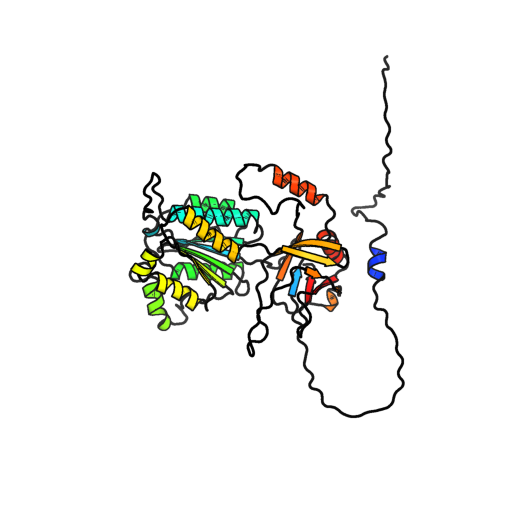CA . LEU A 1 210 ? -14.425 -14.638 13.784 1.00 86.00 210 LEU A CA 1
ATOM 1626 C C . LEU A 1 210 ? -15.033 -15.915 14.389 1.00 86.00 210 LEU A C 1
ATOM 1628 O O . LEU A 1 210 ? -14.822 -17.006 13.863 1.00 86.00 210 LEU A O 1
ATOM 1632 N N . ALA A 1 211 ? -15.861 -15.796 15.435 1.00 84.69 211 ALA A N 1
ATOM 1633 C CA . ALA A 1 211 ? -16.515 -16.949 16.064 1.00 84.69 211 ALA A CA 1
ATOM 1634 C C . ALA A 1 211 ? -17.509 -17.681 15.136 1.00 84.69 211 ALA A C 1
ATOM 1636 O O . ALA A 1 211 ? -17.736 -18.880 15.295 1.00 84.69 211 ALA A O 1
ATOM 1637 N N . THR A 1 212 ? -18.102 -16.980 14.163 1.00 82.88 212 THR A N 1
ATOM 1638 C CA . THR A 1 212 ? -19.039 -17.560 13.180 1.00 82.88 212 THR A CA 1
ATOM 1639 C C . THR A 1 212 ? -18.374 -17.995 11.872 1.00 82.88 212 THR A C 1
ATOM 1641 O O . THR A 1 212 ? -19.049 -18.582 11.027 1.00 82.88 212 THR A O 1
ATOM 1644 N N . HIS A 1 213 ? -17.068 -17.757 11.700 1.00 78.38 213 HIS A N 1
ATOM 1645 C CA . HIS A 1 213 ? -16.318 -18.011 10.464 1.00 78.38 213 HIS A CA 1
ATOM 1646 C C . HIS A 1 213 ? -16.543 -19.424 9.897 1.00 78.38 213 HIS A C 1
ATOM 1648 O O . HIS A 1 213 ? -16.871 -19.588 8.725 1.00 78.38 213 HIS A O 1
ATOM 1654 N N . SER A 1 214 ? -16.419 -20.453 10.740 1.00 71.94 214 SER A N 1
ATOM 1655 C CA . SER A 1 214 ? -16.523 -21.869 10.352 1.00 71.94 214 SER A CA 1
ATOM 1656 C C . SER A 1 214 ? -17.946 -22.358 10.048 1.00 71.94 214 SER A C 1
ATOM 1658 O O . SER A 1 214 ? -18.109 -23.484 9.586 1.00 71.94 214 SER A O 1
ATOM 1660 N N . GLN A 1 215 ? -18.974 -21.544 10.307 1.00 74.25 215 GLN A N 1
ATOM 1661 C CA . GLN A 1 215 ? -20.389 -21.916 10.153 1.00 74.25 215 GLN A CA 1
ATOM 1662 C C . GLN A 1 215 ? -21.053 -21.270 8.923 1.00 74.25 215 GLN A C 1
ATOM 1664 O O . GLN A 1 215 ? -22.252 -21.442 8.703 1.00 74.25 215 GLN A O 1
ATOM 1669 N N . ARG A 1 216 ? -20.298 -20.501 8.131 1.00 74.75 216 ARG A N 1
ATOM 1670 C CA . ARG A 1 216 ? -20.806 -19.725 6.993 1.00 74.75 216 ARG A CA 1
ATOM 1671 C C . ARG A 1 216 ? -20.674 -20.500 5.681 1.00 74.75 216 ARG A C 1
ATOM 1673 O O . ARG A 1 216 ? -19.633 -21.084 5.397 1.00 74.75 216 ARG A O 1
ATOM 1680 N N . GLY A 1 217 ? -21.734 -20.474 4.872 1.00 68.44 217 GLY A N 1
ATOM 1681 C CA . GLY A 1 217 ? -21.713 -20.968 3.491 1.00 68.44 217 GLY A CA 1
ATOM 1682 C C . GLY A 1 217 ? -21.125 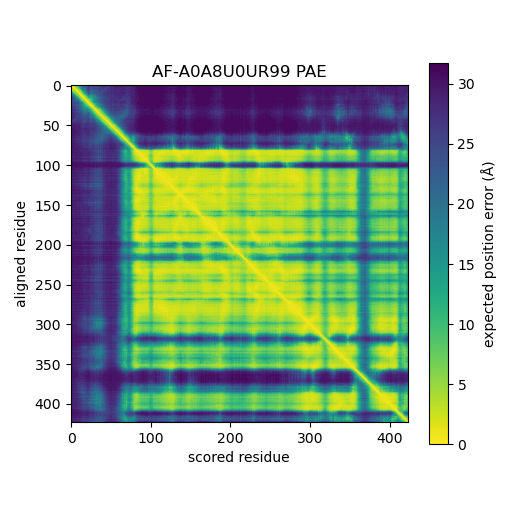-19.948 2.508 1.00 68.44 217 GLY A C 1
ATOM 1683 O O . GLY A 1 217 ? -20.879 -18.797 2.868 1.00 68.44 217 GLY A O 1
ATOM 1684 N N . GLU A 1 218 ? -20.954 -20.362 1.249 1.00 67.62 218 GLU A N 1
ATOM 1685 C CA . GLU A 1 218 ? -20.300 -19.570 0.189 1.00 67.62 218 GLU A CA 1
ATOM 1686 C C . GLU A 1 218 ? -20.880 -18.158 0.015 1.00 67.62 218 GLU A C 1
ATOM 1688 O O . GLU A 1 218 ? -20.133 -17.210 -0.207 1.00 67.62 218 GLU A O 1
ATOM 1693 N N . SER A 1 219 ? -22.196 -17.992 0.184 1.00 65.94 219 SER A N 1
ATOM 1694 C CA . SER A 1 219 ? -22.891 -16.711 0.004 1.00 65.94 219 SER A CA 1
ATOM 1695 C C . SER A 1 219 ? -22.621 -15.664 1.092 1.00 65.94 219 SER A C 1
ATOM 1697 O O . SER A 1 219 ? -23.128 -14.553 0.982 1.00 65.94 219 SER A O 1
ATOM 1699 N N . ASN A 1 220 ? -21.918 -16.015 2.175 1.00 73.12 220 ASN A N 1
ATOM 1700 C CA . ASN A 1 220 ? -21.612 -15.097 3.280 1.00 73.12 220 ASN A CA 1
ATOM 1701 C C . ASN A 1 220 ? -20.232 -15.396 3.902 1.00 73.12 220 ASN A C 1
ATOM 1703 O O . ASN A 1 220 ? -20.050 -15.347 5.128 1.00 73.12 220 ASN A O 1
ATOM 1707 N N . ARG A 1 221 ? -19.287 -15.792 3.036 1.00 81.94 221 ARG A N 1
ATOM 1708 C CA . ARG A 1 221 ? -17.898 -16.106 3.382 1.00 81.94 221 ARG A CA 1
ATOM 1709 C C . ARG A 1 221 ? -17.199 -14.864 3.941 1.00 81.94 221 ARG A C 1
ATOM 1711 O O . ARG A 1 221 ? -17.407 -13.757 3.455 1.00 81.94 221 ARG A O 1
ATOM 1718 N N . PHE A 1 222 ? -16.363 -15.068 4.955 1.00 86.06 222 PHE A N 1
ATOM 1719 C CA . PHE A 1 222 ? -15.517 -14.015 5.510 1.00 86.06 222 PHE A CA 1
ATOM 1720 C C . PHE A 1 222 ? -14.520 -13.509 4.440 1.00 86.06 222 PHE A C 1
ATOM 1722 O O . PHE A 1 222 ? -14.035 -14.329 3.656 1.00 86.06 222 PHE A O 1
ATOM 1729 N N . PRO A 1 223 ? -14.205 -12.201 4.374 1.00 88.44 223 PRO A N 1
ATOM 1730 C CA . PRO A 1 223 ? -13.404 -11.622 3.288 1.00 88.44 223 PRO A CA 1
ATOM 1731 C C . PRO A 1 223 ? -11.915 -12.005 3.297 1.00 88.44 223 PRO A C 1
ATOM 1733 O O . PRO A 1 223 ? -11.230 -11.705 2.324 1.00 88.44 223 PRO A O 1
ATOM 1736 N N . LEU A 1 224 ? -11.419 -12.653 4.360 1.00 90.56 224 LEU A N 1
ATOM 1737 C CA . LEU A 1 224 ? -10.043 -13.153 4.445 1.00 90.56 224 LEU A CA 1
ATOM 1738 C C . LEU A 1 224 ? -9.967 -14.682 4.220 1.00 90.56 224 LEU A C 1
ATOM 1740 O O . LEU A 1 224 ? -10.870 -15.401 4.665 1.00 90.56 224 LEU A O 1
ATOM 1744 N N . PRO A 1 225 ? -8.907 -15.199 3.565 1.00 92.81 225 PRO A N 1
ATOM 1745 C CA . PRO A 1 225 ? -7.824 -14.442 2.928 1.00 92.81 225 PRO A CA 1
ATOM 1746 C C . PRO A 1 225 ? -8.334 -13.646 1.723 1.00 92.81 225 PRO A C 1
ATOM 1748 O O . PRO A 1 225 ? -9.286 -14.071 1.060 1.00 92.81 225 PRO A O 1
ATOM 1751 N N . PHE A 1 226 ? -7.709 -12.498 1.450 1.00 94.06 226 PHE A N 1
ATOM 1752 C CA . PHE A 1 226 ? -8.104 -11.660 0.318 1.00 94.06 226 PHE A CA 1
ATOM 1753 C C . PHE A 1 226 ? -8.011 -12.435 -1.015 1.00 94.06 226 PHE A C 1
ATOM 1755 O O . PHE A 1 226 ? -7.134 -13.284 -1.189 1.00 94.06 226 PHE A O 1
ATOM 1762 N N . PRO A 1 227 ? -8.879 -12.136 -2.001 1.00 91.38 227 PRO A N 1
ATOM 1763 C CA . PRO A 1 227 ? -8.905 -12.824 -3.295 1.00 91.38 227 PRO A CA 1
ATOM 1764 C C . PRO A 1 227 ? -7.824 -12.335 -4.284 1.00 91.38 227 PRO A C 1
ATOM 1766 O O . PRO A 1 227 ? -7.905 -12.625 -5.478 1.00 91.38 227 PRO A O 1
ATOM 1769 N N . PHE A 1 228 ? -6.844 -11.576 -3.793 1.00 90.12 228 PHE A N 1
ATOM 1770 C CA . PHE A 1 228 ? -5.664 -11.066 -4.491 1.00 90.12 228 PHE A CA 1
ATOM 1771 C C . PHE A 1 228 ? -4.448 -11.176 -3.552 1.00 90.12 228 PHE A C 1
ATOM 1773 O O . PHE A 1 228 ? -4.634 -11.196 -2.329 1.00 90.12 228 PHE A O 1
ATOM 1780 N N . PRO A 1 229 ? -3.207 -11.234 -4.077 1.00 89.25 229 PRO A N 1
ATOM 1781 C CA . PRO A 1 229 ? -2.011 -11.204 -3.238 1.00 89.25 229 PRO A CA 1
ATOM 1782 C C . PRO A 1 229 ? -2.028 -9.930 -2.391 1.00 89.25 229 PRO A C 1
ATOM 1784 O O . PRO A 1 229 ? -2.270 -8.844 -2.915 1.00 89.25 229 PRO A O 1
ATOM 1787 N N . SER A 1 230 ? -1.844 -10.039 -1.079 1.00 91.56 230 SER A N 1
ATOM 1788 C CA . SER A 1 230 ? -2.071 -8.899 -0.191 1.00 91.56 230 SER A CA 1
ATOM 1789 C C . SER A 1 230 ? -1.238 -8.949 1.069 1.00 91.56 230 SER A C 1
ATOM 1791 O O . SER A 1 230 ? -0.897 -10.028 1.538 1.00 91.56 230 SER A O 1
ATOM 1793 N N . LYS A 1 231 ? -0.978 -7.770 1.637 1.00 93.62 231 LYS A N 1
ATOM 1794 C CA . LYS A 1 231 ? -0.364 -7.614 2.958 1.00 93.62 231 LYS A CA 1
ATOM 1795 C C . LYS A 1 231 ? -1.254 -6.746 3.830 1.00 93.62 231 LYS A C 1
ATOM 1797 O O . LYS A 1 231 ? -1.563 -5.616 3.455 1.00 93.62 231 LYS A O 1
ATOM 1802 N N . LEU A 1 232 ? -1.683 -7.293 4.966 1.00 96.88 232 LEU A N 1
ATOM 1803 C CA . LEU A 1 232 ? -2.558 -6.614 5.919 1.00 96.88 232 LEU A CA 1
ATOM 1804 C C . LEU A 1 232 ? -1.731 -5.982 7.046 1.00 96.88 232 LEU A C 1
ATOM 1806 O O . LEU A 1 232 ? -1.289 -6.660 7.973 1.00 96.88 232 LEU A O 1
ATOM 1810 N N . TYR A 1 233 ? -1.535 -4.672 6.973 1.00 97.88 233 TYR A N 1
ATOM 1811 C CA . TYR A 1 233 ? -0.878 -3.892 8.016 1.00 97.88 233 TYR A CA 1
ATOM 1812 C C . TYR A 1 233 ? -1.927 -3.284 8.944 1.00 97.88 233 TYR A C 1
ATOM 1814 O O . TYR A 1 233 ? -2.838 -2.601 8.481 1.00 97.88 233 TYR A O 1
ATOM 1822 N N . ILE A 1 234 ? -1.818 -3.541 10.248 1.00 97.75 234 ILE A N 1
ATOM 1823 C CA . ILE A 1 234 ? -2.786 -3.075 11.251 1.00 97.75 234 ILE A CA 1
ATOM 1824 C C . ILE A 1 234 ? -2.093 -2.082 12.186 1.00 97.75 234 ILE A C 1
ATOM 1826 O O . ILE A 1 234 ? -1.238 -2.465 12.981 1.00 97.75 234 ILE A O 1
ATOM 1830 N N . MET A 1 235 ? -2.473 -0.811 12.089 1.00 97.62 235 MET A N 1
ATOM 1831 C CA . MET A 1 235 ? -1.941 0.306 12.869 1.00 97.62 235 MET A CA 1
ATOM 1832 C C . MET A 1 235 ? -2.855 0.558 14.071 1.00 97.62 235 MET A C 1
ATOM 1834 O O . MET A 1 235 ? -3.963 1.084 13.923 1.00 97.62 235 MET A O 1
ATOM 1838 N N . CYS A 1 236 ? -2.412 0.156 15.263 1.00 95.81 236 CYS A N 1
ATOM 1839 C CA . CYS A 1 236 ? -3.245 0.191 16.461 1.00 95.81 236 CYS A CA 1
ATOM 1840 C C . CYS A 1 236 ? -3.168 1.540 17.191 1.00 95.81 236 CYS A C 1
ATOM 1842 O O . CYS A 1 236 ? -2.172 1.870 17.834 1.00 95.81 236 CYS A O 1
ATOM 1844 N N . MET A 1 237 ? -4.269 2.286 17.204 1.00 94.94 237 MET A N 1
ATOM 1845 C CA . MET A 1 237 ? -4.414 3.571 17.905 1.00 94.94 237 MET A CA 1
ATOM 1846 C C . MET A 1 237 ? -4.716 3.391 19.406 1.00 94.94 237 MET A C 1
ATOM 1848 O O . MET A 1 237 ? -5.557 4.077 19.990 1.00 94.94 237 MET A O 1
ATOM 1852 N N . ALA A 1 238 ? -4.031 2.429 20.020 1.00 92.00 238 ALA A N 1
ATOM 1853 C CA . ALA A 1 238 ? -4.100 2.034 21.421 1.00 92.00 238 ALA A CA 1
ATOM 1854 C C . ALA A 1 238 ? -2.721 1.508 21.857 1.00 92.00 238 ALA A C 1
ATOM 1856 O O . ALA A 1 238 ? -1.934 1.044 21.026 1.00 92.00 238 ALA A O 1
ATOM 1857 N N . ASN A 1 239 ? -2.410 1.579 23.152 1.00 89.94 239 ASN A N 1
ATOM 1858 C CA . ASN A 1 239 ? -1.184 0.971 23.667 1.00 89.94 239 ASN A CA 1
ATOM 1859 C C . ASN A 1 239 ? -1.348 -0.553 23.826 1.00 89.94 239 ASN A C 1
ATOM 1861 O O . ASN A 1 239 ? -2.462 -1.084 23.831 1.00 89.94 239 ASN A O 1
ATOM 1865 N N . LEU A 1 240 ? -0.225 -1.263 23.949 1.00 90.81 240 LEU A N 1
ATOM 1866 C CA . LEU A 1 240 ? -0.226 -2.723 24.069 1.00 90.81 240 LEU A CA 1
ATOM 1867 C C . LEU A 1 240 ? -1.040 -3.219 25.282 1.00 90.81 240 LEU A C 1
ATOM 1869 O O . LEU A 1 240 ? -1.789 -4.187 25.159 1.00 90.81 240 LEU A O 1
ATOM 1873 N N . GLU A 1 241 ? -0.947 -2.524 26.419 1.00 89.38 241 GLU A N 1
ATOM 1874 C CA . GLU A 1 241 ? -1.670 -2.863 27.654 1.00 89.38 241 GLU A CA 1
ATOM 1875 C C . GLU A 1 241 ? -3.199 -2.821 27.472 1.00 89.38 241 GLU A C 1
ATOM 1877 O O . GLU A 1 241 ? -3.896 -3.744 27.896 1.00 89.38 241 GLU A O 1
ATOM 1882 N N . GLU A 1 242 ? -3.743 -1.796 26.802 1.00 89.88 242 GLU A N 1
ATOM 1883 C CA . GLU A 1 242 ? -5.184 -1.687 26.536 1.00 89.88 242 GLU A CA 1
ATOM 1884 C C . GLU A 1 242 ? -5.679 -2.825 25.629 1.00 89.88 242 GLU A C 1
ATOM 1886 O O . GLU A 1 242 ? -6.703 -3.455 25.920 1.00 89.88 242 GLU A O 1
ATOM 1891 N N . LEU A 1 243 ? -4.935 -3.132 24.562 1.00 90.50 243 LEU A N 1
ATOM 1892 C CA . LEU A 1 243 ? -5.286 -4.184 23.601 1.00 90.50 243 LEU A CA 1
ATOM 1893 C C . LEU A 1 243 ? -5.276 -5.579 24.241 1.00 90.50 243 LEU A C 1
ATOM 1895 O O . LEU A 1 243 ? -6.183 -6.375 23.989 1.00 90.50 243 LEU A O 1
ATOM 1899 N N . GLN A 1 244 ? -4.294 -5.850 25.106 1.00 89.44 244 GLN A N 1
ATOM 1900 C CA . GLN A 1 244 ? -4.206 -7.090 25.883 1.00 89.44 244 GLN A CA 1
ATOM 1901 C C . GLN A 1 244 ? -5.305 -7.175 26.951 1.00 89.44 244 GLN A C 1
ATOM 1903 O O . GLN A 1 244 ? -5.902 -8.231 27.142 1.00 89.44 244 GLN A O 1
ATOM 1908 N N . SER A 1 245 ? -5.639 -6.061 27.616 1.00 87.44 245 SER A N 1
ATOM 1909 C CA . SER A 1 245 ? -6.683 -6.036 28.654 1.00 87.44 245 SER A CA 1
ATOM 1910 C C . SER A 1 245 ? -8.094 -6.351 28.133 1.00 87.44 245 SER A C 1
ATOM 1912 O O . SER A 1 245 ? -8.980 -6.697 28.917 1.00 87.44 245 SER A O 1
ATOM 1914 N N . THR A 1 246 ? -8.311 -6.231 26.818 1.00 83.75 246 THR A N 1
ATOM 1915 C CA . THR A 1 246 ? -9.629 -6.330 26.172 1.00 83.75 246 THR A CA 1
ATOM 1916 C C . THR A 1 246 ? -9.812 -7.552 25.267 1.00 83.75 246 THR A C 1
ATOM 1918 O O . THR A 1 246 ? -10.887 -7.677 24.682 1.00 83.75 246 THR A O 1
ATOM 1921 N N . ASP A 1 247 ? -8.827 -8.461 25.164 1.00 86.06 247 ASP A N 1
ATOM 1922 C CA . ASP A 1 247 ? -8.825 -9.586 24.193 1.00 86.06 247 ASP A CA 1
ATOM 1923 C C . ASP A 1 247 ? -8.894 -9.100 22.723 1.00 86.06 247 ASP A C 1
ATOM 1925 O O . ASP A 1 247 ? -9.317 -9.814 21.810 1.00 86.06 247 ASP A O 1
ATOM 1929 N N . SER A 1 248 ? -8.510 -7.837 22.488 1.00 89.19 248 SER A N 1
ATOM 1930 C CA . SER A 1 248 ? -8.576 -7.210 21.166 1.00 89.19 248 SER A CA 1
ATOM 1931 C C . SER A 1 248 ? -7.371 -7.580 20.308 1.00 89.19 248 SER A C 1
ATOM 1933 O O . SER A 1 248 ? -7.526 -7.751 19.100 1.00 89.19 248 SER A O 1
ATOM 1935 N N . LEU A 1 249 ? -6.191 -7.735 20.925 1.00 91.75 249 LEU A N 1
ATOM 1936 C CA . LEU A 1 249 ? -4.958 -8.104 20.226 1.00 91.75 249 LEU A CA 1
ATOM 1937 C C . LEU A 1 249 ? -5.097 -9.468 19.536 1.00 91.75 249 LEU A C 1
ATOM 1939 O O . LEU A 1 249 ? -4.958 -9.534 18.321 1.00 91.75 249 LEU A O 1
ATOM 1943 N N . ASP A 1 250 ? -5.492 -10.505 20.276 1.00 91.75 250 ASP A N 1
ATOM 1944 C CA . ASP A 1 250 ? -5.703 -11.876 19.795 1.00 91.75 250 ASP A CA 1
ATOM 1945 C C . ASP A 1 250 ? -6.653 -11.932 18.581 1.00 91.75 250 ASP A C 1
ATOM 1947 O O . ASP A 1 250 ? -6.445 -12.681 17.625 1.00 91.75 250 ASP A O 1
ATOM 1951 N N . CYS A 1 251 ? -7.697 -11.098 18.571 1.00 91.00 251 CYS A N 1
ATOM 1952 C CA . CYS A 1 251 ? -8.627 -11.004 17.446 1.00 91.00 251 CYS A CA 1
ATOM 1953 C C . CYS A 1 251 ? -8.028 -10.298 16.215 1.00 91.00 251 CYS A C 1
ATOM 1955 O O . CYS A 1 251 ? -8.407 -10.631 15.090 1.00 91.00 251 CYS A O 1
ATOM 1957 N N . LEU A 1 252 ? -7.130 -9.324 16.402 1.00 93.19 252 LEU A N 1
ATOM 1958 C CA . LEU A 1 252 ? -6.400 -8.672 15.309 1.00 93.19 252 LEU A CA 1
ATOM 1959 C C . LEU A 1 252 ? -5.303 -9.594 14.759 1.00 93.19 252 LEU A C 1
ATOM 1961 O O . LEU A 1 252 ? -5.165 -9.706 13.544 1.00 93.19 252 LEU A O 1
ATOM 1965 N N . GLU A 1 253 ? -4.580 -10.313 15.623 1.00 94.06 253 GLU A N 1
ATOM 1966 C CA . GLU A 1 253 ? -3.620 -11.352 15.221 1.00 94.06 253 GLU A CA 1
ATOM 1967 C C . GLU A 1 253 ? -4.331 -12.419 14.383 1.00 94.06 253 GLU A C 1
ATOM 1969 O O . GLU A 1 253 ? -3.873 -12.791 13.300 1.00 94.06 253 GLU A O 1
ATOM 1974 N N . ARG A 1 254 ? -5.550 -12.796 14.793 1.00 92.50 254 ARG A N 1
ATOM 1975 C CA . ARG A 1 254 ? -6.378 -13.740 14.044 1.00 92.50 254 ARG A CA 1
ATOM 1976 C C . ARG A 1 254 ? -6.802 -13.252 12.653 1.00 92.50 254 ARG A C 1
ATOM 1978 O O . ARG A 1 254 ? -7.103 -14.089 11.803 1.00 92.50 254 ARG A O 1
ATOM 1985 N N . LEU A 1 255 ? -6.827 -11.944 12.380 1.00 93.12 255 LEU A N 1
ATOM 1986 C CA . LEU A 1 255 ? -7.032 -11.442 11.013 1.00 93.12 255 LEU A CA 1
ATOM 1987 C C . LEU A 1 255 ? -5.820 -11.736 10.125 1.00 93.12 255 LEU A C 1
ATOM 1989 O O . LEU A 1 255 ? -6.000 -12.148 8.982 1.00 93.12 255 LEU A O 1
ATOM 1993 N N . ILE A 1 256 ? -4.603 -11.573 10.648 1.00 94.56 256 ILE A N 1
ATOM 1994 C CA . ILE A 1 256 ? -3.371 -11.864 9.904 1.00 94.56 256 ILE A CA 1
ATOM 1995 C C . ILE A 1 256 ? -3.244 -13.371 9.650 1.00 94.56 256 ILE A C 1
ATOM 1997 O O . ILE A 1 256 ? -2.990 -13.762 8.512 1.00 94.56 256 ILE A O 1
ATOM 2001 N N . ASP A 1 257 ? -3.546 -14.221 10.641 1.00 94.31 257 ASP A N 1
ATOM 2002 C CA . ASP A 1 257 ? -3.658 -15.680 10.453 1.00 94.31 257 ASP A CA 1
ATOM 2003 C C . ASP A 1 257 ? -4.595 -16.045 9.288 1.00 94.31 257 ASP A C 1
ATOM 2005 O O . ASP A 1 257 ? -4.280 -16.894 8.453 1.00 94.31 257 ASP A O 1
ATOM 2009 N N . LEU A 1 258 ? -5.774 -15.410 9.235 1.00 92.19 258 LEU A N 1
ATOM 2010 C CA . LEU A 1 258 ? -6.767 -15.641 8.183 1.00 92.19 258 LEU A CA 1
ATOM 2011 C C . LEU A 1 258 ? -6.325 -15.085 6.823 1.00 92.19 258 LEU A C 1
ATOM 2013 O O . LEU A 1 258 ? -6.829 -15.554 5.808 1.00 92.19 258 LEU A O 1
ATOM 2017 N N . ASN A 1 259 ? -5.369 -14.153 6.785 1.00 93.44 259 ASN A N 1
ATOM 2018 C CA . ASN A 1 259 ? -4.676 -13.721 5.570 1.00 93.44 259 ASN A CA 1
ATOM 2019 C C . ASN A 1 259 ? -3.394 -14.534 5.284 1.00 93.44 259 ASN A C 1
ATOM 2021 O O . ASN A 1 259 ? -2.463 -14.036 4.659 1.00 93.44 259 ASN A O 1
ATOM 2025 N N . ASN A 1 260 ? -3.342 -15.793 5.734 1.00 91.00 260 ASN A N 1
ATOM 2026 C CA . ASN A 1 260 ? -2.213 -16.722 5.576 1.00 91.00 260 ASN A CA 1
ATOM 2027 C C . ASN A 1 260 ? -0.897 -16.268 6.244 1.00 91.00 260 ASN A C 1
ATOM 2029 O O . ASN A 1 260 ? 0.166 -16.768 5.886 1.00 91.00 260 ASN A O 1
ATOM 2033 N N . GLY A 1 261 ? -0.948 -15.335 7.199 1.00 89.44 261 GLY A N 1
ATOM 2034 C CA . GLY A 1 261 ? 0.238 -14.731 7.815 1.00 89.44 261 GLY A CA 1
ATOM 2035 C C . GLY A 1 261 ? 0.797 -13.510 7.071 1.00 89.44 261 GLY A C 1
ATOM 2036 O O . GLY A 1 261 ? 1.716 -12.870 7.577 1.00 89.44 261 GLY A O 1
ATOM 2037 N N . GLU A 1 262 ? 0.243 -13.138 5.911 1.00 89.00 262 GLU A N 1
ATOM 2038 C CA . GLU A 1 262 ? 0.709 -11.989 5.125 1.00 89.00 262 GLU A CA 1
ATOM 2039 C C . GLU A 1 262 ? 0.198 -10.665 5.716 1.00 89.00 262 GLU A C 1
ATOM 2041 O O . GLU A 1 262 ? -0.863 -10.138 5.353 1.00 89.00 262 GLU A O 1
ATOM 2046 N N . GLY A 1 263 ? 0.964 -10.120 6.661 1.00 92.38 263 GLY A N 1
ATOM 2047 C CA . GLY A 1 263 ? 0.653 -8.871 7.344 1.00 92.38 263 GLY A CA 1
ATOM 2048 C C . GLY A 1 263 ? 1.553 -8.591 8.544 1.00 92.38 263 GLY A C 1
ATOM 2049 O O . GLY A 1 263 ? 2.421 -9.387 8.892 1.00 92.38 263 GLY A O 1
ATOM 2050 N N . GLN A 1 264 ? 1.333 -7.450 9.199 1.00 95.56 264 GLN A N 1
ATOM 2051 C CA . GLN A 1 264 ? 1.956 -7.137 10.487 1.00 95.56 264 GLN A CA 1
ATOM 2052 C C . GLN A 1 264 ? 1.070 -6.196 11.314 1.00 95.56 264 GLN A C 1
ATOM 2054 O O . GLN A 1 264 ? 0.550 -5.205 10.801 1.00 95.56 264 GLN A O 1
ATOM 2059 N N . ILE A 1 265 ? 0.933 -6.485 12.611 1.00 96.25 265 ILE A N 1
ATOM 2060 C CA . ILE A 1 265 ? 0.369 -5.550 13.591 1.00 96.25 265 ILE A CA 1
ATOM 2061 C C . ILE A 1 265 ? 1.467 -4.622 14.101 1.00 96.25 265 ILE A C 1
ATOM 2063 O O . ILE A 1 265 ? 2.567 -5.055 14.454 1.00 96.25 265 ILE A O 1
ATOM 2067 N N . PHE A 1 266 ? 1.127 -3.345 14.203 1.00 96.56 266 PHE A N 1
ATOM 2068 C CA . PHE A 1 266 ? 1.946 -2.313 14.803 1.00 96.56 266 PHE A CA 1
ATOM 2069 C C . PHE A 1 266 ? 1.240 -1.769 16.050 1.00 96.56 266 PHE A C 1
ATOM 2071 O O . PHE A 1 266 ? 0.193 -1.128 15.965 1.00 96.56 266 PHE A O 1
ATOM 2078 N N . THR A 1 267 ? 1.823 -2.022 17.223 1.00 93.50 267 THR A N 1
ATOM 2079 C CA . THR A 1 267 ? 1.381 -1.481 18.519 1.00 93.50 267 THR A CA 1
ATOM 2080 C C . THR A 1 267 ? 2.361 -0.439 19.054 1.00 93.50 267 THR A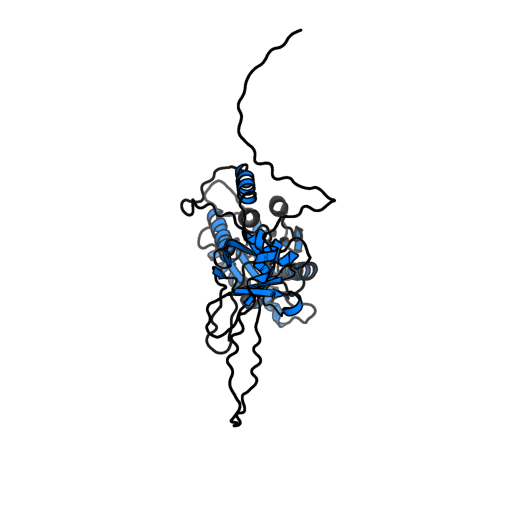 C 1
ATOM 2082 O O . THR A 1 267 ? 3.510 -0.342 18.612 1.00 93.50 267 THR A O 1
ATOM 2085 N N . ILE A 1 268 ? 1.908 0.344 20.037 1.00 89.94 268 ILE A N 1
ATOM 2086 C CA . ILE A 1 268 ? 2.776 1.206 20.843 1.00 89.94 268 ILE A CA 1
ATOM 2087 C C . ILE A 1 268 ? 3.092 0.510 22.164 1.00 89.94 268 ILE A C 1
ATOM 2089 O O . ILE A 1 268 ? 2.196 0.208 22.956 1.00 89.94 268 ILE A O 1
ATOM 2093 N N . ASP A 1 269 ? 4.385 0.302 22.392 1.00 84.25 269 ASP A N 1
ATOM 2094 C CA . ASP A 1 269 ? 4.952 -0.050 23.688 1.00 84.25 269 ASP A CA 1
ATOM 2095 C C . ASP A 1 269 ? 5.243 1.254 24.455 1.00 84.25 269 ASP A C 1
ATOM 2097 O O . ASP A 1 269 ? 6.106 2.044 24.060 1.00 84.25 269 ASP A O 1
ATOM 2101 N N . GLY A 1 270 ? 4.439 1.540 25.484 1.00 85.69 270 GLY A N 1
ATOM 2102 C CA . GLY A 1 270 ? 4.453 2.801 26.235 1.00 85.69 270 GLY A CA 1
ATOM 2103 C C . GLY A 1 270 ? 3.216 3.697 26.019 1.00 85.69 270 GLY A C 1
ATOM 2104 O O . GLY A 1 270 ? 2.148 3.212 25.638 1.00 85.69 270 GLY A O 1
ATOM 2105 N N . PRO A 1 271 ? 3.308 5.012 26.304 1.00 88.75 271 PRO A N 1
ATOM 2106 C CA . PRO A 1 271 ? 2.163 5.918 26.234 1.00 88.75 271 PRO A CA 1
ATOM 2107 C C . PRO A 1 271 ? 1.732 6.183 24.786 1.00 88.75 271 PRO A C 1
ATOM 2109 O O . PRO A 1 271 ? 2.564 6.402 23.903 1.00 88.75 271 PRO A O 1
ATOM 2112 N N . LEU A 1 272 ? 0.420 6.230 24.548 1.00 89.94 272 LEU A N 1
ATOM 2113 C CA . LEU A 1 272 ? -0.141 6.680 23.276 1.00 89.94 272 LEU A CA 1
ATOM 2114 C C . LEU A 1 272 ? 0.101 8.192 23.135 1.00 89.94 272 LEU A C 1
ATOM 2116 O O . LEU A 1 272 ? -0.429 8.980 23.910 1.00 89.94 272 LEU A O 1
ATOM 2120 N N . CYS A 1 273 ? 0.928 8.601 22.174 1.00 90.31 273 CYS A N 1
ATOM 2121 C CA . CYS A 1 273 ? 1.233 10.007 21.898 1.00 90.31 273 CYS A CA 1
ATOM 2122 C C . CYS A 1 273 ? 1.715 10.189 20.451 1.00 90.31 273 CYS A C 1
ATOM 2124 O O . CYS A 1 273 ? 2.128 9.221 19.807 1.00 90.31 273 CYS A O 1
ATOM 2126 N N . LEU A 1 274 ? 1.711 11.432 19.955 1.00 91.06 274 LEU A N 1
ATOM 2127 C CA . LEU A 1 274 ? 2.085 11.765 18.574 1.00 91.06 274 LEU A CA 1
ATOM 2128 C C . LEU A 1 274 ? 3.455 11.195 18.168 1.00 91.06 274 LEU A C 1
ATOM 2130 O O . LEU A 1 274 ? 3.556 10.538 17.137 1.00 91.06 274 LEU A O 1
ATOM 2134 N N . LYS A 1 275 ? 4.480 11.348 19.017 1.00 92.25 275 LYS A N 1
ATOM 2135 C CA . LYS A 1 275 ? 5.834 10.818 18.773 1.00 92.25 275 LYS A CA 1
ATOM 2136 C C . LYS A 1 275 ? 5.845 9.299 18.557 1.00 92.25 275 LYS A C 1
ATOM 2138 O O . LYS A 1 275 ? 6.541 8.800 17.675 1.00 92.25 275 LYS A O 1
ATOM 2143 N N . ASN A 1 276 ? 5.097 8.557 19.372 1.00 92.94 276 ASN A N 1
ATOM 2144 C CA . ASN A 1 276 ? 5.066 7.098 19.296 1.00 92.94 276 ASN A CA 1
ATOM 2145 C C . ASN A 1 276 ? 4.256 6.617 18.082 1.00 92.94 276 ASN A C 1
ATOM 2147 O O . ASN A 1 276 ? 4.632 5.626 17.462 1.00 92.94 276 ASN A O 1
ATOM 2151 N N . VAL A 1 277 ? 3.217 7.358 17.683 1.00 94.19 277 VAL A N 1
ATOM 2152 C CA . VAL A 1 277 ? 2.483 7.117 16.429 1.00 94.19 277 VAL A CA 1
ATOM 2153 C C . VAL A 1 277 ? 3.357 7.421 15.208 1.00 94.19 277 VAL A C 1
ATOM 2155 O O . VAL A 1 277 ? 3.450 6.584 14.320 1.00 94.19 277 VAL A O 1
ATOM 2158 N N . GLN A 1 278 ? 4.091 8.536 15.185 1.00 93.94 278 GLN A N 1
ATOM 2159 C CA . GLN A 1 278 ? 5.065 8.829 14.121 1.00 93.94 278 GLN A CA 1
ATOM 2160 C C . GLN A 1 278 ? 6.136 7.732 14.013 1.00 93.94 278 GLN A C 1
ATOM 2162 O O . GLN A 1 278 ? 6.441 7.268 12.919 1.00 93.94 278 GLN A O 1
ATOM 2167 N N . SER A 1 279 ? 6.657 7.235 15.142 1.00 95.62 279 SER A N 1
ATOM 2168 C CA . SER A 1 279 ? 7.579 6.089 15.138 1.00 95.62 279 SER A CA 1
ATOM 2169 C C . SER A 1 279 ? 6.924 4.799 14.624 1.00 95.62 279 SER A C 1
ATOM 2171 O O . SER A 1 279 ? 7.588 4.010 13.955 1.00 95.62 279 SER A O 1
ATOM 2173 N N . MET A 1 280 ? 5.634 4.580 14.898 1.00 96.12 280 MET A N 1
ATOM 2174 C CA . MET A 1 280 ? 4.878 3.444 14.368 1.00 96.12 280 MET A CA 1
ATOM 2175 C C . MET A 1 280 ? 4.751 3.512 12.838 1.00 96.12 280 MET A C 1
ATOM 2177 O O . MET A 1 280 ? 5.083 2.545 12.156 1.00 96.12 280 MET A O 1
ATOM 2181 N N . PHE A 1 281 ? 4.317 4.653 12.299 1.00 97.38 281 PHE A N 1
ATOM 2182 C CA . PHE A 1 281 ? 4.180 4.853 10.854 1.00 97.38 281 PHE A CA 1
ATOM 2183 C C . PHE A 1 281 ? 5.539 4.882 10.138 1.00 97.38 281 PHE A C 1
ATOM 2185 O O . PHE A 1 281 ? 5.646 4.347 9.039 1.00 97.38 281 PHE A O 1
ATOM 2192 N N . GLY A 1 282 ? 6.603 5.368 10.787 1.00 96.50 282 GLY A N 1
ATOM 2193 C CA . GLY A 1 282 ? 7.982 5.217 10.308 1.00 96.50 282 GLY A CA 1
ATOM 2194 C C . GLY A 1 282 ? 8.378 3.750 10.092 1.00 96.50 282 GLY A C 1
ATOM 2195 O O . GLY A 1 282 ? 8.840 3.395 9.015 1.00 96.50 282 GLY A O 1
ATOM 2196 N N . LYS A 1 283 ? 8.083 2.858 11.051 1.00 96.38 283 LYS A N 1
ATOM 2197 C CA . LYS A 1 283 ? 8.338 1.410 10.889 1.00 96.38 283 LYS A CA 1
ATOM 2198 C C . LYS A 1 283 ? 7.550 0.790 9.727 1.00 96.38 283 LYS A C 1
ATOM 2200 O O . LYS A 1 283 ? 8.063 -0.113 9.073 1.00 96.38 283 LYS A O 1
ATOM 2205 N N . LEU A 1 284 ? 6.321 1.247 9.469 1.00 96.00 284 LEU A N 1
ATOM 2206 C CA . LEU A 1 284 ? 5.544 0.823 8.296 1.00 96.00 284 LEU A CA 1
ATOM 2207 C C . LEU A 1 284 ? 6.204 1.305 6.991 1.00 96.00 284 LEU A C 1
ATOM 2209 O O . LEU A 1 284 ? 6.316 0.535 6.037 1.00 96.00 284 LEU A O 1
ATOM 2213 N N . ILE A 1 285 ? 6.671 2.556 6.958 1.00 95.50 285 ILE A N 1
ATOM 2214 C CA . ILE A 1 285 ? 7.392 3.145 5.822 1.00 95.50 285 ILE A CA 1
ATOM 2215 C C . ILE A 1 285 ? 8.677 2.359 5.509 1.00 95.50 285 ILE A C 1
ATOM 2217 O O . ILE A 1 285 ? 8.887 1.976 4.356 1.00 95.50 285 ILE A O 1
ATOM 2221 N N . ASP A 1 286 ? 9.486 2.053 6.525 1.00 92.50 286 ASP A N 1
ATOM 2222 C CA . ASP A 1 286 ? 10.735 1.283 6.402 1.00 92.50 286 ASP A CA 1
ATOM 2223 C C . ASP A 1 286 ? 10.501 -0.177 5.965 1.00 92.50 286 ASP A C 1
ATOM 2225 O O . ASP A 1 286 ? 11.337 -0.793 5.297 1.00 92.50 286 ASP A O 1
ATOM 2229 N N . LEU A 1 287 ? 9.355 -0.755 6.337 1.00 90.94 287 LEU A N 1
ATOM 2230 C CA . LEU A 1 287 ? 8.990 -2.117 5.956 1.00 90.94 287 LEU A CA 1
ATOM 2231 C C . LEU A 1 287 ? 8.500 -2.193 4.503 1.00 90.94 287 LEU A C 1
ATOM 2233 O O . LEU A 1 287 ? 8.946 -3.053 3.741 1.00 90.94 287 LEU A O 1
ATOM 2237 N N . ALA A 1 288 ? 7.566 -1.314 4.133 1.00 88.75 288 ALA A N 1
ATOM 2238 C CA . ALA A 1 288 ? 6.690 -1.519 2.980 1.00 88.75 288 ALA A CA 1
ATOM 2239 C C . ALA A 1 288 ? 6.787 -0.438 1.887 1.00 88.75 288 ALA A C 1
ATOM 2241 O O . ALA A 1 288 ? 6.488 -0.728 0.728 1.00 88.75 288 ALA A O 1
ATOM 2242 N N . TYR A 1 289 ? 7.265 0.769 2.218 1.00 91.00 289 TYR A N 1
ATOM 2243 C CA . TYR A 1 289 ? 7.290 1.934 1.316 1.00 91.00 289 TYR A CA 1
ATOM 2244 C C . TYR A 1 289 ? 8.700 2.506 1.085 1.00 91.00 289 TYR A C 1
ATOM 2246 O O . TYR A 1 289 ? 8.863 3.640 0.625 1.00 91.00 289 TYR A O 1
ATOM 2254 N N . THR A 1 290 ? 9.747 1.727 1.372 1.00 89.69 290 THR A N 1
ATOM 2255 C CA . THR A 1 290 ? 11.123 2.072 0.986 1.00 89.69 290 THR A CA 1
ATOM 2256 C C . THR A 1 290 ? 11.326 1.858 -0.521 1.00 89.69 290 THR A C 1
ATOM 2258 O O . THR A 1 290 ? 11.066 0.755 -1.020 1.00 89.69 290 THR A O 1
ATOM 2261 N N . PRO A 1 291 ? 11.824 2.857 -1.271 1.00 88.19 291 PRO A N 1
ATOM 2262 C CA . PRO A 1 291 ? 12.165 2.686 -2.679 1.00 88.19 291 PRO A CA 1
ATOM 2263 C C . PRO A 1 291 ? 13.341 1.714 -2.856 1.00 88.19 291 PRO A C 1
ATOM 2265 O O . PRO A 1 291 ? 14.306 1.737 -2.094 1.00 88.19 291 PRO A O 1
ATOM 2268 N N . PHE A 1 292 ? 13.284 0.859 -3.882 1.00 89.12 292 PHE A N 1
ATOM 2269 C CA . PHE A 1 292 ? 14.414 -0.006 -4.228 1.00 89.12 292 PHE A CA 1
ATOM 2270 C C . PHE A 1 292 ? 15.366 0.736 -5.166 1.00 89.12 292 PHE A C 1
ATOM 2272 O O . PHE A 1 292 ? 15.043 0.943 -6.336 1.00 89.12 292 PHE A O 1
ATOM 2279 N N . HIS A 1 293 ? 16.531 1.131 -4.657 1.00 91.12 293 HIS A N 1
ATOM 2280 C CA . HIS A 1 293 ? 17.599 1.728 -5.457 1.00 91.12 293 HIS A CA 1
ATOM 2281 C C . HIS A 1 293 ? 18.566 0.656 -5.972 1.00 91.12 293 HIS A C 1
ATOM 2283 O O . HIS A 1 293 ? 18.899 -0.292 -5.263 1.00 91.12 293 HIS A O 1
ATOM 2289 N N . ALA A 1 294 ? 19.009 0.817 -7.215 1.00 91.00 294 ALA A N 1
ATOM 2290 C CA . ALA A 1 294 ? 19.896 -0.092 -7.929 1.00 91.00 294 ALA A CA 1
ATOM 2291 C C . ALA A 1 294 ? 20.799 0.686 -8.899 1.00 91.00 294 ALA A C 1
ATOM 2293 O O . ALA A 1 294 ? 20.541 1.848 -9.207 1.00 91.00 294 ALA A O 1
ATOM 2294 N N . VAL A 1 295 ? 21.833 0.035 -9.429 1.00 92.31 295 VAL A N 1
ATOM 2295 C CA . VAL A 1 295 ? 22.703 0.589 -10.472 1.00 92.31 295 VAL A CA 1
ATOM 2296 C C . VAL A 1 295 ? 22.525 -0.233 -11.742 1.00 92.31 295 VAL A C 1
ATOM 2298 O O . VAL A 1 295 ? 22.893 -1.405 -11.796 1.00 92.31 295 VAL A O 1
ATOM 2301 N N . LEU A 1 296 ? 21.971 0.383 -12.785 1.00 92.50 296 LEU A N 1
ATOM 2302 C CA . LEU A 1 296 ? 21.824 -0.234 -14.100 1.00 92.50 296 LEU A CA 1
ATOM 2303 C C . LEU A 1 296 ? 23.123 -0.076 -14.893 1.00 92.50 296 LEU A C 1
ATOM 2305 O O . LEU A 1 296 ? 23.556 1.051 -15.146 1.00 92.50 296 LEU A O 1
ATOM 2309 N N . LYS A 1 297 ? 23.729 -1.193 -15.312 1.00 92.62 297 LYS A N 1
ATOM 2310 C CA . LYS A 1 297 ? 25.036 -1.223 -15.987 1.00 92.62 297 LYS A CA 1
ATOM 2311 C C . LYS A 1 297 ? 24.962 -1.879 -17.364 1.00 92.62 297 LYS A C 1
ATOM 2313 O O . LYS A 1 297 ? 24.289 -2.884 -17.550 1.00 92.62 297 LYS A O 1
ATOM 2318 N N . CYS A 1 298 ? 25.713 -1.351 -18.325 1.00 93.12 298 CYS A N 1
ATOM 2319 C CA . CYS A 1 298 ? 25.969 -1.958 -19.632 1.00 93.12 298 CYS A CA 1
ATOM 2320 C C . CYS A 1 298 ? 27.444 -1.737 -19.990 1.00 93.12 298 CYS A C 1
ATOM 2322 O O . CYS A 1 298 ? 27.818 -0.714 -20.576 1.00 93.12 298 CYS A O 1
ATOM 2324 N N . GLY A 1 299 ? 28.306 -2.668 -19.577 1.00 91.31 299 GLY A N 1
ATOM 2325 C CA . GLY A 1 299 ? 29.755 -2.465 -19.594 1.00 91.31 299 GLY A CA 1
ATOM 2326 C C . GLY A 1 299 ? 30.145 -1.271 -18.717 1.00 91.31 299 GLY A C 1
ATOM 2327 O O . GLY A 1 299 ? 29.954 -1.298 -17.507 1.00 91.31 299 GLY A O 1
ATOM 2328 N N . HIS A 1 300 ? 30.668 -0.204 -19.328 1.00 91.75 300 HIS A N 1
ATOM 2329 C CA . HIS A 1 300 ? 31.044 1.031 -18.623 1.00 91.75 300 HIS A CA 1
ATOM 2330 C C . HIS A 1 300 ? 29.942 2.104 -18.582 1.00 91.75 300 HIS A C 1
ATOM 2332 O O . HIS A 1 300 ? 30.155 3.162 -17.995 1.00 91.75 300 HIS A O 1
ATOM 2338 N N . LEU A 1 301 ? 28.789 1.877 -19.220 1.00 92.06 301 LEU A N 1
ATOM 2339 C CA . LEU A 1 301 ? 27.642 2.779 -19.105 1.00 92.06 301 LEU A CA 1
ATOM 2340 C C . LEU A 1 301 ? 26.870 2.434 -17.834 1.00 92.06 301 LEU A C 1
ATOM 2342 O O . LEU A 1 301 ? 26.454 1.290 -17.673 1.00 92.06 301 LEU A O 1
ATOM 2346 N N . THR A 1 302 ? 26.675 3.413 -16.954 1.00 92.75 302 THR A N 1
ATOM 2347 C CA . THR A 1 302 ? 25.987 3.231 -15.671 1.00 92.75 302 THR A CA 1
ATOM 2348 C C . THR A 1 302 ? 24.953 4.328 -15.450 1.00 92.75 302 THR A C 1
ATOM 2350 O O . THR A 1 302 ? 25.195 5.484 -15.803 1.00 92.75 302 THR A O 1
ATOM 2353 N N . ALA A 1 303 ? 23.830 3.991 -14.823 1.00 91.25 303 ALA A N 1
ATOM 2354 C CA . ALA A 1 303 ? 22.930 4.962 -14.210 1.00 91.25 303 ALA A CA 1
ATOM 2355 C C . ALA A 1 303 ? 22.371 4.409 -12.901 1.00 91.25 303 ALA A C 1
ATOM 2357 O O . ALA A 1 303 ? 22.003 3.237 -12.824 1.00 91.25 303 ALA A O 1
ATOM 2358 N N . ASP A 1 304 ? 22.270 5.281 -11.906 1.00 91.69 304 ASP A N 1
ATOM 2359 C CA . ASP A 1 304 ? 21.538 5.011 -10.678 1.00 91.69 304 ASP A CA 1
ATOM 2360 C C . ASP A 1 304 ? 20.035 5.033 -10.992 1.00 91.69 304 ASP A C 1
ATOM 2362 O O . ASP A 1 304 ? 19.542 5.920 -11.705 1.00 91.69 304 ASP A O 1
ATOM 2366 N N . VAL A 1 305 ? 19.307 4.025 -10.511 1.00 90.38 305 VAL A N 1
ATOM 2367 C CA . VAL A 1 305 ? 17.892 3.808 -10.826 1.00 90.38 305 VAL A CA 1
ATOM 2368 C C . VAL A 1 305 ? 17.067 3.402 -9.609 1.00 90.38 305 VAL A C 1
ATOM 2370 O O . VAL A 1 305 ? 17.547 2.731 -8.701 1.00 90.38 305 VAL A O 1
ATOM 2373 N N . GLN A 1 306 ? 15.787 3.755 -9.636 1.00 89.62 306 GLN A N 1
ATOM 2374 C CA . GLN A 1 306 ? 14.741 3.206 -8.783 1.00 89.62 306 GLN A CA 1
ATOM 2375 C C . GLN A 1 306 ? 13.998 2.101 -9.548 1.00 89.62 306 GLN A C 1
ATOM 2377 O O . GLN A 1 306 ? 13.623 2.297 -10.707 1.00 89.62 306 GLN A O 1
ATOM 2382 N N . VAL A 1 307 ? 13.756 0.960 -8.900 1.00 88.06 307 VAL A N 1
ATOM 2383 C CA . VAL A 1 307 ? 12.881 -0.110 -9.407 1.00 88.06 307 VAL A CA 1
ATOM 2384 C C . VAL A 1 307 ? 11.541 -0.041 -8.672 1.00 88.06 307 VAL A C 1
ATOM 2386 O O . VAL A 1 307 ? 11.510 -0.080 -7.442 1.00 88.06 307 VAL A O 1
ATOM 2389 N N . PHE A 1 308 ? 10.441 0.089 -9.419 1.00 85.56 308 PHE A N 1
ATOM 2390 C CA . PHE A 1 308 ? 9.099 0.326 -8.872 1.00 85.56 308 PHE A CA 1
ATOM 2391 C C . PHE A 1 308 ? 8.035 -0.612 -9.486 1.00 85.56 308 PHE A C 1
ATOM 2393 O O . PHE A 1 308 ? 7.982 -0.709 -10.711 1.00 85.56 308 PHE A O 1
ATOM 2400 N N . PRO A 1 309 ? 7.144 -1.256 -8.703 1.00 84.62 309 PRO A N 1
ATOM 2401 C CA . PRO A 1 309 ? 7.156 -1.331 -7.237 1.00 84.62 309 PRO A CA 1
ATOM 2402 C C . PRO A 1 309 ? 8.393 -2.094 -6.743 1.00 84.62 309 PRO A C 1
ATOM 2404 O O . PRO A 1 309 ? 9.115 -2.683 -7.552 1.00 84.62 309 PRO A O 1
ATOM 2407 N N . ARG A 1 310 ? 8.658 -2.088 -5.431 1.00 83.81 310 ARG A N 1
ATOM 2408 C CA . ARG A 1 310 ? 9.784 -2.839 -4.847 1.00 83.81 310 ARG A CA 1
ATOM 2409 C C . ARG A 1 310 ? 9.653 -4.335 -5.195 1.00 83.81 310 ARG A C 1
ATOM 2411 O O . ARG A 1 310 ? 8.619 -4.920 -4.882 1.00 83.81 310 ARG A O 1
ATOM 2418 N N . PRO A 1 311 ? 10.657 -4.974 -5.824 1.00 81.31 311 PRO A N 1
ATOM 2419 C CA . PRO A 1 311 ? 10.600 -6.408 -6.100 1.00 81.31 311 PRO A CA 1
ATOM 2420 C C . PRO A 1 311 ? 10.593 -7.221 -4.805 1.00 81.31 311 PRO A C 1
ATOM 2422 O O . PRO A 1 311 ? 11.450 -7.028 -3.939 1.00 81.31 311 PRO A O 1
ATOM 2425 N N . GLU A 1 312 ? 9.621 -8.120 -4.671 1.00 74.44 312 GLU A N 1
ATOM 2426 C CA . GLU A 1 312 ? 9.514 -8.992 -3.503 1.00 74.44 312 GLU A CA 1
ATOM 2427 C C . GLU A 1 312 ? 10.523 -10.152 -3.590 1.00 74.44 312 GLU A C 1
ATOM 2429 O O . GLU A 1 312 ? 10.781 -10.658 -4.689 1.00 74.44 312 GLU A O 1
ATOM 2434 N N . PRO A 1 313 ? 11.111 -10.595 -2.461 1.00 70.88 313 PRO A N 1
ATOM 2435 C CA . PRO A 1 313 ? 11.926 -11.803 -2.435 1.00 70.88 313 PRO A CA 1
ATOM 2436 C C . PRO A 1 313 ? 11.090 -13.015 -2.851 1.00 70.88 313 PRO A C 1
ATOM 2438 O O . PRO A 1 313 ? 9.969 -13.184 -2.376 1.00 70.88 313 PRO A O 1
ATOM 2441 N N . PHE A 1 314 ? 11.646 -13.885 -3.691 1.00 66.88 314 PHE A N 1
ATOM 2442 C CA . PHE A 1 314 ? 10.971 -15.110 -4.120 1.00 66.88 314 PHE A CA 1
ATOM 2443 C C . PHE A 1 314 ? 11.714 -16.345 -3.617 1.00 66.88 314 PHE A C 1
ATOM 2445 O O . PHE A 1 314 ? 12.945 -16.393 -3.613 1.00 66.88 314 PHE A O 1
ATOM 2452 N N . VAL A 1 315 ? 10.959 -17.356 -3.196 1.00 64.00 315 VAL A N 1
ATOM 2453 C CA . VAL A 1 315 ? 11.506 -18.650 -2.781 1.00 64.00 315 VAL A CA 1
ATOM 2454 C C . VAL A 1 315 ? 11.645 -19.551 -4.007 1.00 64.00 315 VAL A C 1
ATOM 2456 O O . VAL A 1 315 ? 10.757 -19.616 -4.860 1.00 64.00 315 VAL A O 1
ATOM 2459 N N . VAL A 1 316 ? 12.780 -20.241 -4.102 1.00 56.91 316 VAL A N 1
ATOM 2460 C CA . VAL A 1 316 ? 13.021 -21.323 -5.062 1.00 56.91 316 VAL A CA 1
ATOM 2461 C C . VAL A 1 316 ? 13.393 -22.556 -4.246 1.00 56.91 316 VAL A C 1
ATOM 2463 O O . VAL A 1 316 ? 14.228 -22.441 -3.356 1.00 56.91 316 VAL A O 1
ATOM 2466 N N . ASP A 1 317 ? 12.767 -23.686 -4.579 1.00 54.47 317 ASP A N 1
ATOM 2467 C CA . ASP A 1 317 ? 12.706 -24.942 -3.817 1.00 54.47 317 ASP A CA 1
ATOM 2468 C C . ASP A 1 317 ? 11.911 -24.874 -2.497 1.00 54.47 317 ASP A C 1
ATOM 2470 O O . ASP A 1 317 ? 12.322 -24.300 -1.494 1.00 54.47 317 ASP A O 1
ATOM 2474 N N . GLU A 1 318 ? 10.741 -25.524 -2.511 1.00 54.59 318 GLU A N 1
ATOM 2475 C CA . GLU A 1 318 ? 9.901 -25.781 -1.328 1.00 54.59 318 GLU A CA 1
ATOM 2476 C C . GLU A 1 318 ? 10.341 -27.051 -0.566 1.00 54.59 318 GLU A C 1
ATOM 2478 O O . GLU A 1 318 ? 9.877 -27.296 0.545 1.00 54.59 318 GLU A O 1
ATOM 2483 N N . GLU A 1 319 ? 11.215 -27.881 -1.156 1.00 54.62 319 GLU A N 1
ATOM 2484 C CA . GLU A 1 319 ? 11.506 -29.240 -0.666 1.00 54.62 319 GLU A CA 1
ATOM 2485 C C . GLU A 1 319 ? 12.758 -29.351 0.229 1.00 54.62 319 GLU A C 1
ATOM 2487 O O . GLU A 1 319 ? 12.838 -30.281 1.035 1.00 54.62 319 GLU A O 1
ATOM 2492 N N . ILE A 1 320 ? 13.738 -28.441 0.113 1.00 55.06 320 ILE A N 1
ATOM 2493 C CA . ILE A 1 320 ? 14.982 -28.445 0.908 1.00 55.06 320 ILE A CA 1
ATOM 2494 C C . ILE A 1 320 ? 15.408 -26.995 1.191 1.00 55.06 320 ILE A C 1
ATOM 2496 O O . ILE A 1 320 ? 15.868 -26.323 0.277 1.00 55.06 320 ILE A O 1
ATOM 2500 N N . ASP A 1 321 ? 15.271 -26.552 2.448 1.00 55.53 321 ASP A N 1
ATOM 2501 C CA . ASP A 1 321 ? 15.632 -25.221 2.979 1.00 55.53 321 ASP A CA 1
ATOM 2502 C C . ASP A 1 321 ? 15.291 -24.025 2.054 1.00 55.53 321 ASP A C 1
ATOM 2504 O O . ASP A 1 321 ? 16.125 -23.608 1.249 1.00 55.53 321 ASP A O 1
ATOM 2508 N N . PRO A 1 322 ? 14.098 -23.406 2.183 1.00 57.91 322 PRO A N 1
ATOM 2509 C CA . PRO A 1 322 ? 13.673 -22.318 1.302 1.00 57.91 322 PRO A CA 1
ATOM 2510 C C . PRO A 1 322 ? 14.557 -21.070 1.460 1.00 57.91 322 PRO A C 1
ATOM 2512 O O . PRO A 1 322 ? 14.402 -20.291 2.402 1.00 57.91 322 PRO A O 1
ATOM 2515 N N . ILE A 1 323 ? 15.470 -20.846 0.509 1.00 61.72 323 ILE A N 1
ATOM 2516 C CA . ILE A 1 323 ? 16.329 -19.654 0.476 1.00 61.72 323 ILE A CA 1
ATOM 2517 C C . ILE A 1 323 ? 15.601 -18.532 -0.288 1.00 61.72 323 ILE A C 1
ATOM 2519 O O . ILE A 1 323 ? 15.413 -18.650 -1.504 1.00 61.72 323 ILE A O 1
ATOM 2523 N N . PRO A 1 324 ? 15.221 -17.414 0.365 1.00 66.56 324 PRO A N 1
ATOM 2524 C CA . PRO A 1 324 ? 14.628 -16.275 -0.327 1.00 66.56 324 PRO A CA 1
ATOM 2525 C C . PRO A 1 324 ? 15.677 -15.596 -1.219 1.00 66.56 324 PRO A C 1
ATOM 2527 O O . PRO A 1 324 ? 16.677 -15.058 -0.737 1.00 66.56 324 PRO A O 1
ATOM 2530 N N . LYS A 1 325 ? 15.446 -15.595 -2.535 1.00 70.19 325 LYS A N 1
ATOM 2531 C CA . LYS A 1 325 ? 16.299 -14.903 -3.505 1.00 70.19 325 LYS A CA 1
ATOM 2532 C C . LYS A 1 325 ? 15.844 -13.450 -3.640 1.00 70.19 325 LYS A C 1
ATOM 2534 O O . LYS A 1 325 ? 14.714 -13.167 -4.037 1.00 70.19 325 LYS A O 1
ATOM 2539 N N . VAL A 1 326 ? 16.747 -12.528 -3.311 1.00 74.44 326 VAL A N 1
ATOM 2540 C CA . VAL A 1 326 ? 16.597 -11.081 -3.528 1.00 74.44 326 VAL A CA 1
ATOM 2541 C C . VAL A 1 326 ? 17.336 -10.704 -4.810 1.00 74.44 326 VAL A C 1
ATOM 2543 O O . VAL A 1 326 ? 18.393 -11.266 -5.102 1.00 74.44 326 VAL A O 1
ATOM 2546 N N . ILE A 1 327 ? 16.790 -9.762 -5.580 1.00 80.31 327 ILE A N 1
ATOM 2547 C CA . ILE A 1 327 ? 17.459 -9.251 -6.780 1.00 80.31 327 ILE A CA 1
ATOM 2548 C C . ILE A 1 327 ? 18.745 -8.485 -6.436 1.00 80.31 327 ILE A C 1
ATOM 2550 O O . ILE A 1 327 ? 18.837 -7.810 -5.410 1.00 80.31 327 ILE A O 1
ATOM 2554 N N . ASN A 1 328 ? 19.737 -8.567 -7.318 1.00 82.56 328 ASN A N 1
ATOM 2555 C CA . ASN A 1 328 ? 20.985 -7.828 -7.187 1.00 82.56 328 ASN A CA 1
ATOM 2556 C C . ASN A 1 328 ? 20.753 -6.309 -7.299 1.00 82.56 328 ASN A C 1
ATOM 2558 O O . ASN A 1 328 ? 19.993 -5.846 -8.149 1.00 82.56 328 ASN A O 1
ATOM 2562 N N . THR A 1 329 ? 21.461 -5.531 -6.478 1.00 88.06 329 THR A N 1
ATOM 2563 C CA . THR A 1 329 ? 21.529 -4.064 -6.589 1.00 88.06 329 THR A CA 1
ATOM 2564 C C . THR A 1 329 ? 22.286 -3.638 -7.851 1.00 88.06 329 THR A C 1
ATOM 2566 O O . THR A 1 329 ? 21.983 -2.600 -8.429 1.00 88.06 329 THR A O 1
ATOM 2569 N N . ASP A 1 330 ? 23.237 -4.453 -8.316 1.00 89.88 330 ASP A N 1
ATOM 2570 C CA . ASP A 1 330 ? 23.913 -4.265 -9.600 1.00 89.88 330 ASP A CA 1
ATOM 2571 C C . ASP A 1 330 ? 23.156 -4.996 -10.723 1.00 89.88 330 ASP A C 1
ATOM 2573 O O . ASP A 1 330 ? 23.232 -6.218 -10.865 1.00 89.88 330 ASP A O 1
ATOM 2577 N N . LEU A 1 331 ? 22.427 -4.234 -11.539 1.00 90.44 331 LEU A N 1
ATOM 2578 C CA . LEU A 1 331 ? 21.639 -4.735 -12.664 1.00 90.44 331 LEU A CA 1
ATOM 2579 C C . LEU A 1 331 ? 22.491 -4.709 -13.940 1.00 90.44 331 LEU A C 1
ATOM 2581 O O . LEU A 1 331 ? 22.490 -3.729 -14.688 1.00 90.44 331 LEU A O 1
ATOM 2585 N N . GLU A 1 332 ? 23.251 -5.777 -14.183 1.00 90.62 332 GLU A N 1
ATOM 2586 C CA . GLU A 1 332 ? 24.165 -5.862 -15.330 1.00 90.62 332 GLU A CA 1
ATOM 2587 C C . GLU A 1 332 ? 23.467 -6.383 -16.594 1.00 90.62 332 GLU A C 1
ATOM 2589 O O . GLU A 1 332 ? 22.969 -7.508 -16.623 1.00 90.62 332 GLU A O 1
ATOM 2594 N N . ILE A 1 333 ? 23.450 -5.569 -17.655 1.00 91.25 333 ILE A N 1
ATOM 2595 C CA . ILE A 1 333 ? 22.997 -5.952 -18.998 1.00 91.25 333 ILE A CA 1
ATOM 2596 C C . ILE A 1 333 ? 24.055 -6.855 -19.643 1.00 91.25 333 ILE A C 1
ATOM 2598 O O . ILE A 1 333 ? 25.163 -6.410 -19.947 1.00 91.25 333 ILE A O 1
ATOM 2602 N N . VAL A 1 334 ? 23.677 -8.109 -19.897 1.00 89.94 334 VAL A N 1
ATOM 2603 C CA . VAL A 1 334 ? 24.519 -9.158 -20.496 1.00 89.94 334 VAL A CA 1
ATOM 2604 C C . VAL A 1 334 ? 24.280 -9.349 -21.998 1.00 89.94 334 VAL A C 1
ATOM 2606 O O . VAL A 1 334 ? 25.098 -9.965 -22.678 1.00 89.94 334 VAL A O 1
ATOM 2609 N N . GLY A 1 335 ? 23.184 -8.817 -22.553 1.00 88.81 335 GLY A N 1
ATOM 2610 C CA . GLY A 1 335 ? 22.888 -8.938 -23.982 1.00 88.81 335 GLY A CA 1
ATOM 2611 C C . GLY A 1 335 ? 21.618 -8.219 -24.430 1.00 88.81 335 GLY A C 1
ATOM 2612 O O . GLY A 1 335 ? 20.939 -7.572 -23.636 1.00 88.81 335 GLY A O 1
ATOM 2613 N N . PHE A 1 336 ? 21.290 -8.355 -25.715 1.00 90.75 336 PHE A N 1
ATOM 2614 C CA . PHE A 1 336 ? 20.075 -7.821 -26.335 1.00 90.75 336 PHE A CA 1
ATOM 2615 C C . PHE A 1 336 ? 19.440 -8.888 -27.231 1.00 90.75 336 PHE A C 1
ATOM 2617 O O . PHE A 1 336 ? 20.163 -9.665 -27.855 1.00 90.75 336 PHE A O 1
ATOM 2624 N N . ILE A 1 337 ? 18.108 -8.929 -27.282 1.00 88.94 337 ILE A N 1
ATOM 2625 C CA . ILE A 1 337 ? 17.318 -9.879 -28.085 1.00 88.94 337 ILE A CA 1
ATOM 2626 C C . ILE A 1 337 ? 16.184 -9.107 -28.777 1.00 88.94 337 ILE A C 1
ATOM 2628 O O . ILE A 1 337 ? 15.642 -8.163 -28.199 1.00 88.94 337 ILE A O 1
ATOM 2632 N N . ASP A 1 338 ? 15.813 -9.485 -30.000 1.00 87.94 338 ASP A N 1
ATOM 2633 C CA . ASP A 1 338 ? 14.676 -8.883 -30.704 1.00 87.94 338 ASP A CA 1
ATOM 2634 C C . ASP A 1 338 ? 13.344 -9.224 -30.006 1.00 87.94 338 ASP A C 1
ATOM 2636 O O . ASP A 1 338 ? 13.134 -10.345 -29.535 1.00 87.94 338 ASP A O 1
ATOM 2640 N N . ILE A 1 339 ? 12.392 -8.280 -29.975 1.00 85.25 339 ILE A N 1
ATOM 2641 C CA . ILE A 1 339 ? 11.058 -8.506 -29.377 1.00 85.25 339 ILE A CA 1
ATOM 2642 C C . ILE A 1 339 ? 10.338 -9.694 -30.046 1.00 85.25 339 ILE A C 1
ATOM 2644 O O . ILE A 1 339 ? 9.582 -10.413 -29.393 1.00 85.25 339 ILE A O 1
ATOM 2648 N N . ALA A 1 340 ? 10.599 -9.938 -31.334 1.00 87.00 340 ALA A N 1
ATOM 2649 C CA . ALA A 1 340 ? 10.049 -11.076 -32.067 1.00 87.00 340 ALA A CA 1
ATOM 2650 C C . ALA A 1 340 ? 10.538 -12.438 -31.534 1.00 87.00 340 ALA A C 1
ATOM 2652 O O . ALA A 1 340 ? 9.751 -13.383 -31.502 1.00 87.00 340 ALA A O 1
ATOM 2653 N N . ASP A 1 341 ? 11.793 -12.520 -31.082 1.00 87.31 341 ASP A N 1
ATOM 2654 C CA . ASP A 1 341 ? 12.428 -13.767 -30.640 1.00 87.31 341 ASP A CA 1
ATOM 2655 C C . ASP A 1 341 ? 12.089 -14.093 -29.180 1.00 87.31 341 ASP A C 1
ATOM 2657 O O . ASP A 1 341 ? 11.814 -15.245 -28.847 1.00 87.31 341 ASP A O 1
ATOM 2661 N N . ILE A 1 342 ? 12.052 -13.080 -28.303 1.00 81.38 342 ILE A N 1
ATOM 2662 C CA . ILE A 1 342 ? 11.613 -13.258 -26.906 1.00 81.38 342 ILE A CA 1
ATOM 2663 C C . ILE A 1 342 ? 10.086 -13.441 -26.804 1.00 81.38 342 ILE A C 1
ATOM 2665 O O . ILE A 1 342 ? 9.591 -14.076 -25.872 1.00 81.38 342 ILE A O 1
ATOM 2669 N N . SER A 1 343 ? 9.337 -12.919 -27.782 1.00 82.56 343 SER A N 1
ATOM 2670 C CA . SER A 1 343 ? 7.882 -13.015 -27.913 1.00 82.56 343 SER A CA 1
ATOM 2671 C C . SER A 1 343 ? 7.110 -12.476 -26.696 1.00 82.56 343 SER A C 1
ATOM 2673 O O . SER A 1 343 ? 6.917 -11.269 -26.556 1.00 82.56 343 SER A O 1
ATOM 2675 N N . SER A 1 344 ? 6.605 -13.344 -25.822 1.00 76.38 344 SER A N 1
ATOM 2676 C CA . SER A 1 344 ? 5.854 -12.983 -24.614 1.00 76.38 344 SER A CA 1
ATOM 2677 C C . SER A 1 344 ? 6.154 -14.012 -23.523 1.00 76.38 344 SER A C 1
ATOM 2679 O O . SER A 1 344 ? 5.360 -14.931 -23.312 1.00 76.38 344 SER A O 1
ATOM 2681 N N . PRO A 1 345 ? 7.326 -13.916 -22.868 1.00 77.19 345 PRO A N 1
ATOM 2682 C CA . PRO A 1 345 ? 7.742 -14.904 -21.886 1.00 77.19 345 PRO A CA 1
ATOM 2683 C C . PRO A 1 345 ? 6.839 -14.840 -20.642 1.00 77.19 345 PRO A C 1
ATOM 2685 O O . PRO A 1 345 ? 6.368 -13.755 -20.279 1.00 77.19 345 PRO A O 1
ATOM 2688 N N . PRO A 1 346 ? 6.607 -15.971 -19.951 1.00 71.12 346 PRO A N 1
ATOM 2689 C CA . PRO A 1 346 ? 6.006 -15.949 -18.626 1.00 71.12 346 PRO A CA 1
ATOM 2690 C C . PRO A 1 346 ? 6.968 -15.249 -17.661 1.00 71.12 346 PRO A C 1
ATOM 2692 O O . PRO A 1 346 ? 8.159 -15.566 -17.626 1.00 71.12 346 PRO A O 1
ATOM 2695 N N . VAL A 1 347 ? 6.448 -14.294 -16.889 1.00 73.00 347 VAL A N 1
ATOM 2696 C CA . VAL A 1 347 ? 7.245 -13.482 -15.961 1.00 73.00 347 VAL A CA 1
ATOM 2697 C C . VAL A 1 347 ? 6.656 -13.497 -14.566 1.00 73.00 347 VAL A C 1
ATOM 2699 O O . VAL A 1 347 ? 5.437 -13.525 -14.419 1.00 73.00 347 VAL A O 1
ATOM 2702 N N . LEU A 1 348 ? 7.526 -13.476 -13.555 1.00 73.31 348 LEU A N 1
ATOM 2703 C CA . LEU A 1 348 ? 7.110 -13.465 -12.149 1.00 73.31 348 LEU A CA 1
ATOM 2704 C C . LEU A 1 348 ? 6.476 -12.126 -11.760 1.00 73.31 348 LEU A C 1
ATOM 2706 O O . LEU A 1 348 ? 5.391 -12.092 -11.190 1.00 73.31 348 LEU A O 1
ATOM 2710 N N . SER A 1 349 ? 7.128 -11.024 -12.116 1.00 74.12 349 SER A N 1
ATOM 2711 C CA . SER A 1 349 ? 6.668 -9.672 -11.812 1.00 74.12 349 SER A CA 1
ATOM 2712 C C . SER A 1 349 ? 7.145 -8.674 -12.867 1.00 74.12 349 SER A C 1
ATOM 2714 O O . SER A 1 349 ? 7.978 -8.984 -13.732 1.00 74.12 349 SER A O 1
ATOM 2716 N N . ARG A 1 350 ? 6.560 -7.474 -12.819 1.00 76.88 350 ARG A N 1
ATOM 2717 C CA . ARG A 1 350 ? 6.810 -6.383 -13.757 1.00 76.88 350 ARG A CA 1
ATOM 2718 C C . ARG A 1 350 ? 7.104 -5.089 -13.013 1.00 76.88 350 ARG A C 1
ATOM 2720 O O . ARG A 1 350 ? 6.314 -4.691 -12.163 1.00 76.88 350 ARG A O 1
ATOM 2727 N N . HIS A 1 351 ? 8.199 -4.419 -13.374 1.00 83.56 351 HIS A N 1
ATOM 2728 C CA . HIS A 1 351 ? 8.642 -3.194 -12.700 1.00 83.56 351 HIS A CA 1
ATOM 2729 C C . HIS A 1 351 ? 9.081 -2.106 -13.687 1.00 83.56 351 HIS A C 1
ATOM 2731 O O . HIS A 1 351 ? 9.650 -2.388 -14.742 1.00 83.56 351 HIS A O 1
ATOM 2737 N N . LEU A 1 352 ? 8.846 -0.853 -13.319 1.00 84.81 352 LEU A N 1
ATOM 2738 C CA . LEU A 1 352 ? 9.425 0.330 -13.939 1.00 84.81 352 LEU A CA 1
ATOM 2739 C C . LEU A 1 352 ? 10.858 0.521 -13.439 1.00 84.81 352 LEU A C 1
ATOM 2741 O O . LEU A 1 352 ? 11.144 0.290 -12.265 1.00 84.81 352 LEU A O 1
ATOM 2745 N N . VAL A 1 353 ? 11.740 0.980 -14.325 1.00 88.06 353 VAL A N 1
ATOM 2746 C CA . VAL A 1 353 ? 13.122 1.358 -13.996 1.00 88.06 353 VAL A CA 1
ATOM 2747 C C . VAL A 1 353 ? 13.284 2.841 -14.301 1.00 88.06 353 VAL A C 1
ATOM 2749 O O . VAL A 1 353 ? 13.168 3.258 -15.452 1.00 88.06 353 VAL A O 1
ATOM 2752 N N . LEU A 1 354 ? 13.501 3.650 -13.270 1.00 85.94 354 LEU A N 1
ATOM 2753 C CA . LEU A 1 354 ? 13.461 5.110 -13.358 1.00 85.94 354 LEU A CA 1
ATOM 2754 C C . LEU A 1 354 ? 14.824 5.683 -12.966 1.00 85.94 354 LEU A C 1
ATOM 2756 O O . LEU A 1 354 ? 15.344 5.287 -11.929 1.00 85.94 354 LEU A O 1
ATOM 2760 N N . PRO A 1 355 ? 15.426 6.596 -13.745 1.00 87.31 355 PRO A N 1
ATOM 2761 C CA . PRO A 1 355 ? 16.684 7.217 -13.351 1.00 87.31 355 PRO A CA 1
ATOM 2762 C C . PRO A 1 355 ? 16.491 8.099 -12.114 1.00 87.31 355 PRO A C 1
ATOM 2764 O O . PRO A 1 355 ? 15.585 8.931 -12.094 1.00 87.31 355 PRO A O 1
ATOM 2767 N N . ILE A 1 356 ? 17.378 7.965 -11.128 1.00 86.31 356 ILE A N 1
ATOM 2768 C CA . ILE A 1 356 ? 17.427 8.851 -9.957 1.00 86.31 356 ILE A CA 1
ATOM 2769 C C . ILE A 1 356 ? 18.601 9.826 -10.072 1.00 86.31 356 ILE A C 1
ATOM 2771 O O . ILE A 1 356 ? 19.669 9.495 -10.590 1.00 86.31 356 ILE A O 1
ATOM 2775 N N . ALA A 1 357 ? 18.394 11.058 -9.611 1.00 75.62 357 ALA A N 1
ATOM 2776 C CA . ALA A 1 357 ? 19.423 12.089 -9.579 1.00 75.62 357 ALA A CA 1
ATOM 2777 C C . ALA A 1 357 ? 20.161 12.039 -8.234 1.00 75.62 357 ALA A C 1
ATOM 2779 O O . ALA A 1 357 ? 19.836 12.787 -7.316 1.00 75.62 357 ALA A O 1
ATOM 2780 N N . LEU A 1 358 ? 21.150 11.149 -8.107 1.00 65.06 358 LEU A N 1
ATOM 2781 C CA . LEU A 1 358 ? 22.022 11.142 -6.933 1.00 65.06 358 LEU A CA 1
ATOM 2782 C C . LEU A 1 358 ? 22.989 12.333 -6.986 1.00 65.06 358 LEU A C 1
ATOM 2784 O O . LEU A 1 358 ? 23.956 12.338 -7.755 1.00 65.06 358 LEU A O 1
ATOM 2788 N N . ASN A 1 359 ? 22.753 13.333 -6.135 1.00 52.78 359 ASN A N 1
ATOM 2789 C CA . ASN A 1 359 ? 23.779 14.313 -5.791 1.00 52.78 359 ASN A CA 1
ATOM 2790 C C . ASN A 1 359 ? 24.890 13.588 -5.017 1.00 52.78 359 ASN A C 1
ATOM 2792 O O . ASN A 1 359 ? 24.626 12.900 -4.038 1.00 52.78 359 ASN A O 1
ATOM 2796 N N . LYS A 1 360 ? 26.148 13.725 -5.452 1.00 45.91 360 LYS A N 1
ATOM 2797 C CA . LYS A 1 360 ? 27.297 13.002 -4.866 1.00 45.91 360 LYS A CA 1
ATOM 2798 C C . LYS A 1 360 ? 27.833 13.602 -3.556 1.00 45.91 360 LYS A C 1
ATOM 2800 O O . LYS A 1 360 ? 28.974 13.336 -3.189 1.00 45.91 360 LYS A O 1
ATOM 2805 N N . GLU A 1 361 ? 27.020 14.386 -2.859 1.00 37.88 361 GLU A N 1
ATOM 2806 C CA . GLU A 1 361 ? 27.338 14.998 -1.569 1.00 37.88 361 GLU A CA 1
ATOM 2807 C C . GLU A 1 361 ? 26.116 14.861 -0.645 1.00 37.88 361 GLU A C 1
ATOM 2809 O O . GLU A 1 361 ? 25.068 15.429 -0.945 1.00 37.88 361 GLU A O 1
ATOM 2814 N N . GLY A 1 362 ? 26.257 14.115 0.461 1.00 37.25 362 GLY A N 1
ATOM 2815 C CA . GLY A 1 362 ? 25.277 14.073 1.560 1.00 37.25 362 GLY A CA 1
ATOM 2816 C C . GLY A 1 362 ? 24.489 12.767 1.746 1.00 37.25 362 GLY A C 1
ATOM 2817 O O . GLY A 1 362 ? 23.306 12.725 1.439 1.00 37.25 362 GLY A O 1
ATOM 2818 N N . ASP A 1 363 ? 25.117 11.749 2.350 1.00 37.94 363 ASP A N 1
ATOM 2819 C CA . ASP A 1 363 ? 24.413 10.712 3.145 1.00 37.94 363 ASP A CA 1
ATOM 2820 C C . ASP A 1 363 ? 24.920 10.727 4.607 1.00 37.94 363 ASP A C 1
ATOM 2822 O O . ASP A 1 363 ? 25.087 9.714 5.278 1.00 37.94 363 ASP A O 1
ATOM 2826 N N . GLU A 1 364 ? 25.229 11.933 5.093 1.00 36.53 364 GLU A N 1
ATOM 2827 C CA . GLU A 1 364 ? 25.423 12.243 6.507 1.00 36.53 364 GLU A CA 1
ATOM 2828 C C . GLU A 1 364 ? 24.674 13.549 6.814 1.00 36.53 364 GLU A C 1
ATOM 2830 O O . GLU A 1 364 ? 24.707 14.489 6.023 1.00 36.53 364 GLU A O 1
ATOM 2835 N N . VAL A 1 365 ? 24.059 13.613 8.002 1.00 30.66 365 VAL A N 1
ATOM 2836 C CA . VAL A 1 365 ? 23.260 14.735 8.545 1.00 30.66 365 VAL A CA 1
ATOM 2837 C C . VAL A 1 365 ? 21.812 14.850 8.028 1.00 30.66 365 VAL A C 1
ATOM 2839 O O . VAL A 1 365 ? 21.444 15.782 7.329 1.00 30.66 365 VAL A O 1
ATOM 2842 N N . GLY A 1 366 ? 20.963 13.949 8.534 1.00 29.81 366 GLY A N 1
ATOM 2843 C CA . GLY A 1 366 ? 19.903 14.318 9.488 1.00 29.81 366 GLY A CA 1
ATOM 2844 C C . GLY A 1 366 ? 18.695 15.134 9.001 1.00 29.81 366 GLY A C 1
ATOM 2845 O O . GLY A 1 366 ? 18.815 16.236 8.484 1.00 29.81 366 GLY A O 1
ATOM 2846 N N . THR A 1 367 ? 17.501 14.645 9.349 1.00 34.59 367 THR A N 1
ATOM 2847 C CA . THR A 1 367 ? 16.221 15.370 9.279 1.00 34.59 367 THR A CA 1
ATOM 2848 C C . THR A 1 367 ? 16.289 16.718 10.015 1.00 34.59 367 THR A C 1
ATOM 2850 O O . THR A 1 367 ? 16.121 16.777 11.237 1.00 34.59 367 THR A O 1
ATOM 2853 N N . GLY A 1 368 ? 16.534 17.796 9.271 1.00 26.72 368 GLY A N 1
ATOM 2854 C CA . GLY A 1 368 ? 16.553 19.177 9.743 1.00 26.72 368 GLY A CA 1
ATOM 2855 C C . GLY A 1 368 ? 15.570 20.015 8.934 1.00 26.72 368 GLY A C 1
ATOM 2856 O O . GLY A 1 368 ? 15.642 20.046 7.712 1.00 26.72 368 GLY A O 1
ATOM 2857 N N . ILE A 1 369 ? 14.630 20.663 9.619 1.00 39.00 369 ILE A N 1
ATOM 2858 C CA . ILE A 1 369 ? 13.542 21.423 8.994 1.00 39.00 369 ILE A CA 1
ATOM 2859 C C . ILE A 1 369 ? 14.087 22.741 8.421 1.00 39.00 369 ILE A C 1
ATOM 2861 O O . ILE A 1 369 ? 14.406 23.646 9.194 1.00 39.00 369 ILE A O 1
ATOM 2865 N N . THR A 1 370 ? 14.101 22.881 7.094 1.00 29.72 370 THR A N 1
ATOM 2866 C CA . THR A 1 370 ? 14.034 24.178 6.397 1.00 29.72 370 THR A CA 1
ATOM 2867 C C . THR A 1 370 ? 13.078 24.092 5.207 1.00 29.72 370 THR A C 1
ATOM 2869 O O . THR A 1 370 ? 13.002 23.078 4.518 1.00 29.72 370 THR A O 1
ATOM 2872 N N . ASP A 1 371 ? 12.299 25.156 5.039 1.00 41.78 371 ASP A N 1
ATOM 2873 C CA . ASP A 1 371 ? 11.158 25.291 4.132 1.00 41.78 371 ASP A CA 1
ATOM 2874 C C . ASP A 1 371 ? 11.620 25.874 2.785 1.00 41.78 371 ASP A C 1
ATOM 2876 O O . ASP A 1 371 ? 11.716 27.090 2.650 1.00 41.78 371 ASP A O 1
ATOM 2880 N N . ASP A 1 372 ? 11.946 25.014 1.811 1.00 35.81 372 ASP A N 1
ATOM 2881 C CA . ASP A 1 372 ? 12.482 25.421 0.498 1.00 35.81 372 ASP A CA 1
ATOM 2882 C C . ASP A 1 372 ? 11.826 24.657 -0.675 1.00 35.81 372 ASP A C 1
ATOM 2884 O O . ASP A 1 372 ? 12.420 23.807 -1.341 1.00 35.81 372 ASP A O 1
ATOM 2888 N N . ASN A 1 373 ? 10.577 25.016 -0.992 1.00 42.56 373 ASN A N 1
ATOM 2889 C CA . ASN A 1 373 ? 9.856 24.531 -2.185 1.00 42.56 373 ASN A CA 1
ATOM 2890 C C . ASN A 1 373 ? 10.457 25.004 -3.536 1.00 42.56 373 ASN A C 1
ATOM 2892 O O . ASN A 1 373 ? 9.963 24.625 -4.600 1.00 42.56 373 ASN A O 1
ATOM 2896 N N . GLU A 1 374 ? 11.504 25.838 -3.534 1.00 40.50 374 GLU A N 1
ATOM 2897 C CA . GLU A 1 374 ? 12.132 26.349 -4.763 1.00 40.50 374 GLU A CA 1
ATOM 2898 C C . GLU A 1 374 ? 13.210 25.402 -5.343 1.00 40.50 374 GLU A C 1
ATOM 2900 O O . GLU A 1 374 ? 13.483 25.452 -6.550 1.00 40.50 374 GLU A O 1
ATOM 2905 N N . ASP A 1 375 ? 13.765 24.480 -4.542 1.00 49.91 375 ASP A N 1
ATOM 2906 C CA . ASP A 1 375 ? 14.943 23.689 -4.934 1.00 49.91 375 ASP A CA 1
ATOM 2907 C C . ASP A 1 375 ? 14.661 22.359 -5.659 1.00 49.91 375 ASP A C 1
ATOM 2909 O O . ASP A 1 375 ? 15.453 21.968 -6.521 1.00 49.91 375 ASP A O 1
ATOM 2913 N N . GLU A 1 376 ? 13.519 21.684 -5.455 1.00 49.47 376 GLU A N 1
ATOM 2914 C CA . GLU A 1 376 ? 13.196 20.477 -6.252 1.00 49.47 376 GLU A CA 1
ATOM 2915 C C . GLU A 1 376 ? 13.126 20.794 -7.759 1.00 49.47 376 GLU A C 1
ATOM 2917 O O . GLU A 1 376 ? 13.537 19.996 -8.609 1.00 49.47 376 GLU A O 1
ATOM 2922 N N . ASN A 1 377 ? 12.609 21.971 -8.118 1.00 51.97 377 ASN A N 1
ATOM 2923 C CA . ASN A 1 377 ? 12.466 22.383 -9.513 1.00 51.97 377 ASN A CA 1
ATOM 2924 C C . ASN A 1 377 ? 13.824 22.792 -10.117 1.00 51.97 377 ASN A C 1
ATOM 2926 O O . ASN A 1 377 ? 14.085 22.523 -11.293 1.00 51.97 377 ASN A O 1
ATOM 2930 N N . SER A 1 378 ? 14.722 23.378 -9.316 1.00 55.03 378 SER A N 1
ATOM 2931 C CA . SER A 1 378 ? 16.089 23.707 -9.736 1.00 55.03 378 SER A CA 1
ATOM 2932 C C . SER A 1 378 ? 16.917 22.425 -9.955 1.00 55.03 378 SER A C 1
ATOM 2934 O O . SER A 1 378 ? 17.507 22.247 -11.028 1.00 55.03 378 SER A O 1
ATOM 2936 N N . ALA A 1 379 ? 16.850 21.471 -9.019 1.00 60.94 379 ALA A N 1
ATOM 2937 C CA . ALA A 1 379 ? 17.519 20.173 -9.086 1.00 60.94 379 ALA A CA 1
ATOM 2938 C C . ALA A 1 379 ? 17.046 19.328 -10.282 1.00 60.94 379 ALA A C 1
ATOM 2940 O O . ALA A 1 379 ? 17.868 18.870 -11.081 1.00 60.94 379 ALA A O 1
ATOM 2941 N N . ASN A 1 380 ? 15.730 19.196 -10.491 1.00 63.59 380 ASN A N 1
ATOM 2942 C CA . ASN A 1 380 ? 15.176 18.470 -11.641 1.00 63.59 380 ASN A CA 1
ATOM 2943 C C . ASN A 1 380 ? 15.567 19.110 -12.988 1.00 63.59 380 ASN A C 1
ATOM 2945 O O . ASN A 1 380 ? 15.843 18.404 -13.962 1.00 63.59 380 ASN A O 1
ATOM 2949 N N . GLN A 1 381 ? 15.671 20.442 -13.060 1.00 61.19 381 GLN A N 1
ATOM 2950 C CA . GLN A 1 381 ? 16.152 21.144 -14.257 1.00 61.19 381 GLN A CA 1
ATOM 2951 C C . GLN A 1 381 ? 17.662 21.007 -14.502 1.00 61.19 381 GLN A C 1
ATOM 2953 O O . GLN A 1 381 ? 18.111 21.233 -15.631 1.00 61.19 381 GLN A O 1
ATOM 2958 N N . ILE A 1 382 ? 18.459 20.693 -13.479 1.00 65.31 382 ILE A N 1
ATOM 2959 C CA . ILE A 1 382 ? 19.883 20.365 -13.619 1.00 65.31 382 ILE A CA 1
ATOM 2960 C C . ILE A 1 382 ? 20.019 18.905 -14.063 1.00 65.31 382 ILE A C 1
ATOM 2962 O O . ILE A 1 382 ? 20.641 18.645 -15.095 1.00 65.31 382 ILE A O 1
ATOM 2966 N N . ALA A 1 383 ? 19.353 17.974 -13.374 1.00 66.56 383 ALA A N 1
ATOM 2967 C CA . ALA A 1 383 ? 19.326 16.554 -13.718 1.00 66.56 383 ALA A CA 1
ATOM 2968 C C . ALA A 1 383 ? 18.839 16.309 -15.158 1.00 66.56 383 ALA A C 1
ATOM 2970 O O . ALA A 1 383 ? 19.486 15.588 -15.915 1.00 66.56 383 ALA A O 1
ATOM 2971 N N . GLY A 1 384 ? 17.775 16.995 -15.594 1.00 69.69 384 GLY A N 1
ATOM 2972 C CA . GLY A 1 384 ? 17.243 16.906 -16.959 1.00 69.69 384 GLY A CA 1
ATOM 2973 C C . GLY A 1 384 ? 18.172 17.425 -18.070 1.00 69.69 384 GLY A C 1
ATOM 2974 O O . GLY A 1 384 ? 17.889 17.209 -19.248 1.00 69.69 384 GLY A O 1
ATOM 2975 N N . LYS A 1 385 ? 19.282 18.098 -17.728 1.00 74.69 385 LYS A N 1
ATOM 2976 C CA . LYS A 1 385 ? 20.334 18.522 -18.676 1.00 74.69 385 LYS A CA 1
ATOM 2977 C C . LYS A 1 385 ? 21.524 17.558 -18.710 1.00 74.69 385 LYS A C 1
ATOM 2979 O O . LYS A 1 385 ? 22.336 17.646 -19.632 1.00 74.69 385 LYS A O 1
ATOM 2984 N N . ILE A 1 386 ? 21.643 16.655 -17.736 1.00 79.75 386 ILE A N 1
ATOM 2985 C CA . ILE A 1 386 ? 22.716 15.660 -17.666 1.00 79.75 386 ILE A CA 1
ATOM 2986 C C . ILE A 1 386 ? 22.323 14.452 -18.538 1.00 79.75 386 ILE A C 1
ATOM 2988 O O . ILE A 1 386 ? 21.236 13.901 -18.363 1.00 79.75 386 ILE A O 1
ATOM 2992 N N . PRO A 1 387 ? 23.175 14.000 -19.480 1.00 83.50 387 PRO A N 1
ATOM 2993 C CA . PRO A 1 387 ? 22.893 12.801 -20.266 1.00 83.50 387 PRO A CA 1
ATOM 2994 C C . PRO A 1 387 ? 22.775 11.562 -19.368 1.00 83.50 387 PRO A C 1
ATOM 2996 O O . PRO A 1 387 ? 23.755 11.143 -18.756 1.00 83.50 387 PRO A O 1
ATOM 2999 N N . ASN A 1 388 ? 21.587 10.957 -19.309 1.00 86.69 388 ASN A N 1
ATOM 3000 C CA . ASN A 1 388 ? 21.327 9.771 -18.494 1.00 86.69 388 ASN A CA 1
ATOM 3001 C C . ASN A 1 388 ? 21.250 8.496 -19.357 1.00 86.69 388 ASN A C 1
ATOM 3003 O O . ASN A 1 388 ? 20.574 8.470 -20.391 1.00 86.69 388 ASN A O 1
ATOM 3007 N N . PHE A 1 389 ? 21.918 7.422 -18.919 1.00 89.62 389 PHE A N 1
ATOM 3008 C CA . PHE A 1 389 ? 21.960 6.149 -19.646 1.00 89.62 389 PHE A CA 1
ATOM 3009 C C . PHE A 1 389 ? 20.569 5.517 -19.838 1.00 89.62 389 PHE A C 1
ATOM 3011 O O . PHE A 1 389 ? 20.300 4.995 -20.917 1.00 89.62 389 PHE A O 1
ATOM 3018 N N . CYS A 1 390 ? 19.646 5.642 -18.878 1.00 88.19 390 CYS A N 1
ATOM 3019 C CA . CYS A 1 390 ? 18.290 5.093 -18.996 1.00 88.19 390 CYS A CA 1
ATOM 3020 C C . CYS A 1 390 ? 17.511 5.702 -20.169 1.00 88.19 390 CYS A C 1
ATOM 3022 O O . CYS A 1 390 ? 16.794 4.993 -20.874 1.00 88.19 390 CYS A O 1
ATOM 3024 N N . VAL A 1 391 ? 17.691 7.004 -20.428 1.00 88.25 391 VAL A N 1
ATOM 3025 C CA . VAL A 1 391 ? 17.047 7.705 -21.552 1.00 88.25 391 VAL A CA 1
ATOM 3026 C C . VAL A 1 391 ? 17.603 7.209 -22.890 1.00 88.25 391 VAL A C 1
ATOM 3028 O O . VAL A 1 391 ? 16.837 6.951 -23.822 1.00 88.25 391 VAL A O 1
ATOM 3031 N N . LEU A 1 392 ? 18.926 7.020 -22.976 1.00 89.50 392 LEU A N 1
ATOM 3032 C CA . LEU A 1 392 ? 19.592 6.454 -24.154 1.00 89.50 392 LEU A CA 1
ATOM 3033 C C . LEU A 1 392 ? 19.162 5.002 -24.407 1.00 89.50 392 LEU A C 1
ATOM 3035 O O . LEU A 1 392 ? 18.850 4.646 -25.545 1.00 89.50 392 LEU A O 1
ATOM 3039 N N . LEU A 1 393 ? 19.127 4.178 -23.358 1.00 89.88 393 LEU A N 1
ATOM 3040 C CA . LEU A 1 393 ? 18.739 2.773 -23.422 1.00 89.88 393 LEU A CA 1
ATOM 3041 C C . LEU A 1 393 ? 17.279 2.626 -23.863 1.00 89.88 393 LEU A C 1
ATOM 3043 O O . LEU A 1 393 ? 17.025 1.988 -24.881 1.00 89.88 393 LEU A O 1
ATOM 3047 N N . HIS A 1 394 ? 16.336 3.279 -23.174 1.00 85.69 394 HIS A N 1
ATOM 3048 C CA . HIS A 1 394 ? 14.912 3.278 -23.536 1.00 85.69 394 HIS A CA 1
ATOM 3049 C C . HIS A 1 394 ? 14.691 3.728 -24.987 1.00 85.69 394 HIS A C 1
ATOM 3051 O O . HIS A 1 394 ? 13.999 3.052 -25.750 1.00 85.69 394 HIS A O 1
ATOM 3057 N N . GLY A 1 395 ? 15.313 4.844 -25.389 1.00 85.69 395 GLY A N 1
ATOM 3058 C CA . GLY A 1 395 ? 15.205 5.361 -26.751 1.00 85.69 395 GLY A CA 1
ATOM 3059 C C . GLY A 1 395 ? 15.727 4.379 -27.803 1.00 85.69 395 GLY A C 1
ATOM 3060 O O . GLY A 1 395 ? 15.118 4.242 -28.861 1.00 85.69 395 GLY A O 1
ATOM 3061 N N . SER A 1 396 ? 16.813 3.661 -27.502 1.00 89.25 396 SER A N 1
ATOM 3062 C CA . SER A 1 396 ? 17.416 2.679 -28.410 1.00 89.25 396 SER A CA 1
ATOM 3063 C C . SER A 1 396 ? 16.588 1.393 -28.506 1.00 89.25 396 SER A C 1
ATOM 3065 O O . SER A 1 396 ? 16.269 0.967 -29.613 1.00 89.25 396 SER A O 1
ATOM 3067 N N . LEU A 1 397 ? 16.168 0.820 -27.369 1.00 89.25 397 LEU A N 1
ATOM 3068 C CA . LEU A 1 397 ? 15.317 -0.379 -27.321 1.00 89.25 397 LEU A CA 1
ATOM 3069 C C . LEU A 1 397 ? 14.005 -0.167 -28.091 1.00 89.25 397 LEU A C 1
ATOM 3071 O O . LEU A 1 397 ? 13.613 -1.011 -28.896 1.00 89.25 397 LEU A O 1
ATOM 3075 N N . LYS A 1 398 ? 13.373 1.002 -27.919 1.00 86.44 398 LYS A N 1
ATOM 3076 C CA . LYS A 1 398 ? 12.132 1.369 -28.616 1.00 86.44 398 LYS A CA 1
ATOM 3077 C C . LYS A 1 398 ? 12.305 1.570 -30.126 1.00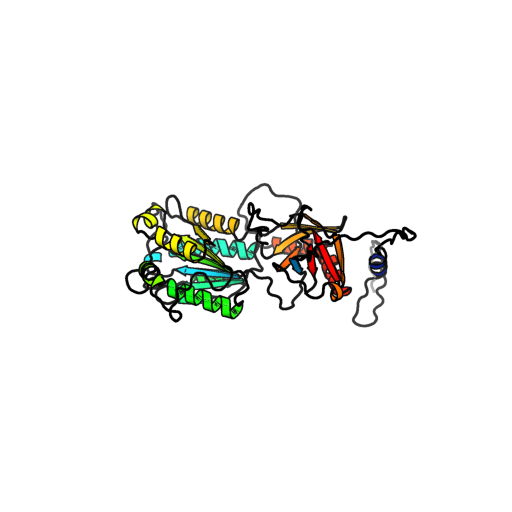 86.44 398 LYS A C 1
ATOM 3079 O O . LYS A 1 398 ? 11.384 1.271 -30.881 1.00 86.44 398 LYS A O 1
ATOM 3084 N N . VAL A 1 399 ? 13.440 2.114 -30.574 1.00 89.25 399 VAL A N 1
ATOM 3085 C CA . VAL A 1 399 ? 13.694 2.374 -32.005 1.00 89.25 399 VAL A CA 1
ATOM 3086 C C . VAL A 1 399 ? 14.071 1.103 -32.759 1.00 89.25 399 VAL A C 1
ATOM 3088 O O . VAL A 1 399 ? 13.616 0.925 -33.887 1.00 89.25 399 VAL A O 1
ATOM 3091 N N . GLU A 1 400 ? 14.881 0.236 -32.153 1.00 88.94 400 GLU A N 1
ATOM 3092 C CA . GLU A 1 400 ? 15.347 -0.999 -32.793 1.00 88.94 400 GLU A CA 1
ATOM 3093 C C . GLU A 1 400 ? 14.384 -2.185 -32.576 1.00 88.94 400 GLU A C 1
ATOM 3095 O O . GLU A 1 400 ? 14.480 -3.175 -33.290 1.00 88.94 400 GLU A O 1
ATOM 3100 N N . GLY A 1 401 ? 13.423 -2.09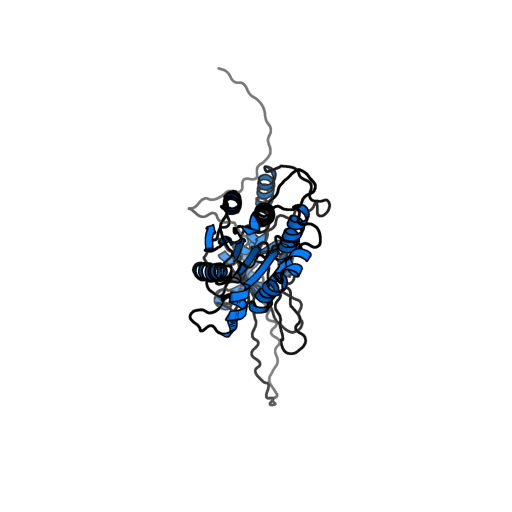1 -31.645 1.00 87.25 401 GLY A N 1
ATOM 3101 C CA . GLY A 1 401 ? 12.465 -3.171 -31.371 1.00 87.25 401 GLY A CA 1
ATOM 3102 C C . GLY A 1 401 ? 13.074 -4.335 -30.583 1.00 87.25 401 GLY A C 1
ATOM 3103 O O . GLY A 1 401 ? 12.710 -5.489 -30.803 1.00 87.25 401 GLY A O 1
ATOM 3104 N N . MET A 1 402 ? 13.999 -4.022 -29.673 1.00 87.75 402 MET A N 1
ATOM 3105 C CA . MET A 1 402 ? 14.762 -4.985 -28.874 1.00 87.75 402 MET A CA 1
ATOM 3106 C C . MET A 1 402 ? 14.402 -4.929 -27.384 1.00 87.75 402 MET A C 1
ATOM 3108 O O . MET A 1 402 ? 13.820 -3.961 -26.890 1.00 87.75 402 MET A O 1
ATOM 3112 N N . VAL A 1 403 ? 14.827 -5.960 -26.656 1.00 86.94 403 VAL A N 1
ATOM 3113 C CA . VAL A 1 403 ? 14.849 -6.043 -25.191 1.00 86.94 403 VAL A CA 1
ATOM 3114 C C . VAL A 1 403 ? 16.296 -6.208 -24.715 1.00 86.94 403 VAL A C 1
ATOM 3116 O O . VAL A 1 403 ? 17.099 -6.839 -25.403 1.00 86.94 403 VAL A O 1
ATOM 3119 N N . ALA A 1 404 ? 16.648 -5.652 -23.556 1.00 88.62 404 ALA A N 1
ATOM 3120 C CA . ALA A 1 404 ? 17.950 -5.883 -22.924 1.00 88.62 404 ALA A CA 1
ATOM 3121 C C . ALA A 1 404 ? 17.836 -7.005 -21.888 1.00 88.62 404 ALA A C 1
ATOM 3123 O O . ALA A 1 404 ? 16.920 -6.999 -21.073 1.00 88.62 404 ALA A O 1
ATOM 3124 N N . ILE A 1 405 ? 18.761 -7.957 -21.901 1.00 88.88 405 ILE A N 1
ATOM 3125 C CA . ILE A 1 405 ? 18.817 -9.066 -20.947 1.00 88.88 405 ILE A CA 1
ATOM 3126 C C . ILE A 1 405 ? 19.748 -8.679 -19.800 1.00 88.88 405 ILE A C 1
ATOM 3128 O O . ILE A 1 405 ? 20.884 -8.282 -20.045 1.00 88.88 405 ILE A O 1
ATOM 3132 N N . VAL A 1 406 ? 19.267 -8.799 -18.564 1.00 87.31 406 VAL A N 1
ATOM 3133 C CA . VAL A 1 406 ? 19.934 -8.384 -17.325 1.00 87.31 406 VAL A CA 1
ATOM 3134 C C . VAL A 1 406 ? 20.065 -9.553 -16.355 1.00 87.31 406 VAL A C 1
ATOM 3136 O O . VAL A 1 406 ? 19.138 -10.347 -16.191 1.00 87.31 406 VAL A O 1
ATOM 3139 N N . GLN A 1 407 ? 21.206 -9.634 -15.678 1.00 83.50 407 GLN A N 1
ATOM 3140 C CA . GLN A 1 407 ? 21.472 -10.616 -14.633 1.00 83.50 407 GLN A CA 1
ATOM 3141 C C . GLN A 1 407 ? 20.930 -10.141 -13.274 1.00 83.50 407 GLN A C 1
ATOM 3143 O O . GLN A 1 407 ? 21.305 -9.076 -12.789 1.00 83.50 407 GLN A O 1
ATOM 3148 N N . LEU A 1 408 ? 20.061 -10.942 -12.643 1.00 80.25 408 LEU A N 1
ATOM 3149 C CA . LEU A 1 408 ? 19.451 -10.617 -11.341 1.00 80.25 408 LEU A CA 1
ATOM 3150 C C . LEU A 1 408 ? 20.166 -11.207 -10.122 1.00 80.25 408 LEU A C 1
ATOM 3152 O O . LEU A 1 408 ? 19.831 -10.850 -8.997 1.00 80.25 408 LEU A O 1
ATOM 3156 N N . GLY A 1 409 ? 21.116 -12.118 -10.313 1.00 73.50 409 GLY A N 1
ATOM 3157 C CA . GLY A 1 409 ? 21.800 -12.812 -9.225 1.00 73.50 409 GLY A CA 1
ATOM 3158 C C . GLY A 1 409 ? 23.020 -13.585 -9.716 1.00 73.50 409 GLY A C 1
ATOM 3159 O O . GLY A 1 409 ? 23.233 -13.737 -10.921 1.00 73.50 409 GLY A O 1
ATOM 3160 N N . LYS A 1 410 ? 23.842 -14.060 -8.777 1.00 62.72 410 LYS A N 1
ATOM 3161 C CA . LYS A 1 410 ? 25.039 -14.850 -9.095 1.00 62.72 410 LYS A CA 1
ATOM 3162 C C . LYS A 1 410 ? 24.660 -16.267 -9.530 1.00 62.72 410 LYS A C 1
ATOM 3164 O O . LYS A 1 410 ? 23.721 -16.852 -8.996 1.00 62.72 410 LYS A O 1
ATOM 3169 N N . GLU A 1 411 ? 25.412 -16.798 -10.490 1.00 47.22 411 GLU A N 1
ATOM 3170 C CA . GLU A 1 411 ? 25.258 -18.163 -10.993 1.00 47.22 411 GLU A CA 1
ATOM 3171 C C . GLU A 1 411 ? 25.633 -19.196 -9.925 1.00 47.22 411 GLU A C 1
ATOM 3173 O O . GLU A 1 411 ? 26.784 -19.608 -9.848 1.00 47.22 411 GLU A O 1
ATOM 3178 N N . GLU A 1 412 ? 24.648 -19.689 -9.176 1.00 39.31 412 GLU A N 1
ATOM 3179 C CA . GLU A 1 412 ? 24.590 -21.116 -8.849 1.00 39.31 412 GLU A CA 1
ATOM 3180 C C . GLU A 1 412 ? 23.159 -21.635 -9.122 1.00 39.31 412 GLU A C 1
ATOM 3182 O O . GLU A 1 412 ? 22.187 -21.312 -8.437 1.00 39.31 412 GLU A O 1
ATOM 3187 N N . VAL A 1 413 ? 23.054 -22.450 -10.180 1.00 36.88 413 VAL A N 1
ATOM 3188 C CA . VAL A 1 413 ? 21.964 -23.395 -10.511 1.00 36.88 413 VAL A CA 1
ATOM 3189 C C . VAL A 1 413 ? 20.650 -22.863 -11.133 1.00 36.88 413 VAL A C 1
ATOM 3191 O O . VAL A 1 413 ? 19.980 -23.660 -11.790 1.00 36.88 413 VAL A O 1
ATOM 3194 N N . THR A 1 414 ? 20.283 -21.572 -11.082 1.00 38.66 414 THR A N 1
ATOM 3195 C CA . THR A 1 414 ? 19.068 -21.088 -11.802 1.00 38.66 414 THR A CA 1
ATOM 3196 C C . THR A 1 414 ? 19.226 -19.782 -12.596 1.00 38.66 414 THR A C 1
ATOM 3198 O O . THR A 1 414 ? 19.367 -18.700 -12.028 1.00 38.66 414 THR A O 1
ATOM 3201 N N . ASP A 1 415 ? 19.090 -19.890 -13.925 1.00 39.97 415 ASP A N 1
ATOM 3202 C CA . ASP A 1 415 ? 19.094 -18.785 -14.898 1.00 39.97 415 ASP A CA 1
ATOM 3203 C C . ASP A 1 415 ? 17.888 -17.840 -14.700 1.00 39.97 415 ASP A C 1
ATOM 3205 O O . ASP A 1 415 ? 16.809 -18.037 -15.270 1.00 39.97 415 ASP A O 1
ATOM 3209 N N . HIS A 1 416 ? 18.061 -16.793 -13.889 1.00 52.34 416 HIS A N 1
ATOM 3210 C CA . HIS A 1 416 ? 17.065 -15.737 -13.685 1.00 52.34 416 HIS A CA 1
ATOM 3211 C C . HIS A 1 416 ? 17.453 -14.473 -14.451 1.00 52.34 416 HIS A C 1
ATOM 3213 O O . HIS A 1 416 ? 18.229 -13.638 -13.979 1.00 52.34 416 HIS A O 1
ATOM 3219 N N . LEU A 1 417 ? 16.891 -14.353 -15.653 1.00 48.00 417 LEU A N 1
ATOM 3220 C CA . LEU A 1 417 ? 17.118 -13.232 -16.556 1.00 48.00 417 LEU A CA 1
ATOM 3221 C C . LEU A 1 417 ? 16.002 -12.194 -16.421 1.00 48.00 417 LEU A C 1
ATOM 3223 O O . LEU A 1 417 ? 14.824 -12.508 -16.580 1.00 48.00 417 LEU A O 1
ATOM 3227 N N . LEU A 1 418 ? 16.371 -10.940 -16.191 1.00 48.25 418 LEU A N 1
ATOM 3228 C CA . LEU A 1 418 ? 15.476 -9.800 -16.332 1.00 48.25 418 LEU A CA 1
ATOM 3229 C C . LEU A 1 418 ? 15.531 -9.305 -17.779 1.00 48.25 418 LEU A C 1
ATOM 3231 O O . LEU A 1 418 ? 16.543 -8.768 -18.211 1.00 48.25 418 LEU A O 1
ATOM 3235 N N . ALA A 1 419 ? 14.448 -9.438 -18.535 1.00 49.69 419 ALA A N 1
ATOM 3236 C CA . ALA A 1 419 ? 14.312 -8.748 -19.809 1.00 49.69 419 ALA A CA 1
ATOM 3237 C C . ALA A 1 419 ? 13.791 -7.323 -19.556 1.00 49.69 419 ALA A C 1
ATOM 3239 O O . ALA A 1 419 ? 12.625 -7.132 -19.226 1.00 49.69 419 ALA A O 1
ATOM 3240 N N . ILE A 1 420 ? 14.641 -6.307 -19.711 1.00 53.44 420 ILE A N 1
ATOM 3241 C CA . ILE A 1 420 ? 14.192 -4.918 -19.825 1.00 53.44 420 ILE A CA 1
ATOM 3242 C C . ILE A 1 420 ? 13.576 -4.744 -21.214 1.00 53.44 420 ILE A C 1
ATOM 3244 O O . ILE A 1 420 ? 14.289 -4.671 -22.218 1.00 53.44 420 ILE A O 1
ATOM 3248 N N . THR A 1 421 ? 12.251 -4.678 -21.277 1.00 44.75 421 THR A N 1
ATOM 3249 C CA . THR A 1 421 ? 11.500 -4.471 -22.516 1.00 44.75 421 THR A CA 1
ATOM 3250 C C . THR A 1 421 ? 11.077 -3.010 -22.679 1.00 44.75 421 THR A C 1
ATOM 3252 O O . THR A 1 421 ? 11.088 -2.213 -21.736 1.00 44.75 421 THR A O 1
ATOM 3255 N N . TRP A 1 422 ? 10.678 -2.647 -23.896 1.00 37.88 422 TRP A N 1
ATOM 3256 C CA . TRP A 1 422 ? 9.789 -1.507 -24.110 1.00 37.88 422 TRP A CA 1
ATOM 3257 C C . TRP A 1 422 ? 8.323 -1.959 -23.934 1.00 37.88 422 TRP A C 1
ATOM 3259 O O . TRP A 1 422 ? 8.004 -3.130 -24.162 1.00 37.88 422 TRP A O 1
ATOM 3269 N N . GLY A 1 423 ? 7.462 -1.033 -23.502 1.00 33.69 423 GLY A N 1
ATOM 3270 C CA . GLY A 1 423 ? 6.008 -1.176 -23.381 1.00 33.69 423 GLY A CA 1
ATOM 3271 C C . GLY A 1 423 ? 5.300 0.072 -23.881 1.00 33.69 423 GLY A C 1
ATOM 3272 O O . GLY A 1 423 ? 5.815 1.187 -23.598 1.00 33.69 423 GLY A O 1
#

InterPro domains:
  IPR002035 von Willebrand factor, type A [PF13519] (83-197)
  IPR036465 von Willebrand factor A-like domain superfamily [G3DSA:3.40.50.410] (83-217)
  IPR036465 von Willebrand factor A-like domain superfamily [SSF53300] (83-227)
  IPR039841 Integrator complex subunit 14 [PTHR13532] (81-412)
  IPR045814 Integrator complex subunit 14, beta-barrel domain [PF19435] (289-411)

Organism: Mustela putorius furo (NCBI:txid9669)

Mean predicted aligned error: 14.87 Å